Protein AF-0000000075578776 (afdb_homodimer)

Nearest PDB structures (foldseek):
  3g5l-assembly1_B  TM=8.001E-01  e=6.154E-12  Listeria monocytogenes serotype 4b str. F2365
  3bkw-assembly1_B  TM=8.355E-01  e=5.414E-11  Mesorhizobium japonicum MAFF 303099
  3bkw-assembly1_A  TM=8.222E-01  e=4.469E-11  Mesorhizobium japonicum MAFF 303099
  6bqc-assembly1_A-2  TM=8.452E-01  e=1.945E-10  Escherichia coli
  2gs9-assembly1_B  TM=7.186E-01  e=3.244E-09  Thermus thermophilus HB8

Organism: Acetobacterium woodii (strain ATCC 29683 / DSM 1030 / JCM 2381 / KCTC 1655 / WB1) (NCBI:txid931626)

Secondary structure (DSSP, 8-state):
--HHHHHHHHHHHHGGGHHHH----HHHHHHHHHHHTPPTT-EEEEET-TTTTTHHHHHTT--SEEEEEES-HHHHHHHHHH---TTEEEEE--GGG-----EEEEEEES-GGG---HHHHHHHHHHHEEEEEEEEEEESS-HHHHHHHT-SHHHHTT--PPPPHHHHGGGGTTTEEEEEEEE-SS-EEEEEEEPPP-/--HHHHHHHHHHHHTTTHHHH----HHHHHHHHHHHTPPTT-EEEEET-TTTTTHHHHHTT--SEEEEEES-HHHHHHHHHH---TTEEEEE--GGG-----EEEEEEES-GGG---HHHHHHHHHHHEEEEEEEEEEESS-HHHHHHHTTSHHHHTT--PPPPHHHHHGGGTTTEEEEEEEE-SS-EEEEEEEPPP-

pLDDT: mean 93.48, std 9.13, range [37.72, 98.94]

Structure (mmCIF, N/CA/C/O backbone):
data_AF-0000000075578776-model_v1
#
loop_
_entity.id
_entity.type
_entity.pdbx_description
1 polymer 'Methyltransferase domain-containing protein'
#
loop_
_atom_site.group_PDB
_atom_site.id
_atom_site.type_symbol
_atom_site.label_atom_id
_atom_site.label_alt_id
_atom_site.label_comp_id
_atom_site.label_asym_id
_atom_site.label_entity_id
_atom_site.label_seq_id
_atom_site.pdbx_PDB_ins_code
_atom_site.Cartn_x
_atom_site.Cartn_y
_atom_site.Cartn_z
_atom_site.occupancy
_atom_site.B_iso_or_equiv
_atom_site.auth_seq_id
_atom_site.auth_comp_id
_atom_site.auth_asym_id
_atom_site.auth_atom_id
_atom_site.pdbx_PDB_model_num
ATOM 1 N N . MET A 1 1 ? -7.676 -37.281 -4.418 1 37.72 1 MET A N 1
ATOM 2 C CA . MET A 1 1 ? -7.57 -36.625 -5.707 1 37.72 1 MET A CA 1
ATOM 3 C C . MET A 1 1 ? -6.707 -35.344 -5.598 1 37.72 1 MET A C 1
ATOM 5 O O . MET A 1 1 ? -6.879 -34.562 -4.672 1 37.72 1 MET A O 1
ATOM 9 N N . ASN A 1 2 ? -5.527 -35.281 -6.301 1 55.62 2 ASN A N 1
ATOM 10 C CA . ASN A 1 2 ? -4.426 -34.344 -6.086 1 55.62 2 ASN A CA 1
ATOM 11 C C . ASN A 1 2 ? -4.844 -32.906 -6.383 1 55.62 2 ASN A C 1
ATOM 13 O O . ASN A 1 2 ? -5.449 -32.625 -7.422 1 55.62 2 ASN A O 1
ATOM 17 N N . ASN A 1 3 ? -5.086 -32 -5.328 1 79.19 3 ASN A N 1
ATOM 18 C CA . ASN A 1 3 ? -5.555 -30.641 -5.305 1 79.19 3 ASN A CA 1
ATOM 19 C C . ASN A 1 3 ? -5.016 -29.844 -6.488 1 79.19 3 ASN A C 1
ATOM 21 O O . ASN A 1 3 ? -5.75 -29.062 -7.109 1 79.19 3 ASN A O 1
ATOM 25 N N . ALA A 1 4 ? -3.965 -30.438 -7.07 1 85.19 4 ALA A N 1
ATOM 26 C CA . ALA A 1 4 ? -3.367 -29.734 -8.195 1 85.19 4 ALA A CA 1
ATOM 27 C C . ALA A 1 4 ? -4.09 -30.062 -9.5 1 85.19 4 ALA A C 1
ATOM 29 O O . ALA A 1 4 ? -4.328 -29.188 -10.328 1 85.19 4 ALA A O 1
ATOM 30 N N . GLU A 1 5 ? -4.398 -31.312 -9.703 1 87.38 5 GLU A N 1
ATOM 31 C CA . GLU A 1 5 ? -5.07 -31.75 -10.93 1 87.38 5 GLU A CA 1
ATOM 32 C C . GLU A 1 5 ? -6.457 -31.125 -11.039 1 87.38 5 GLU A C 1
ATOM 34 O O . GLU A 1 5 ? -6.852 -30.672 -12.117 1 87.38 5 GLU A O 1
ATOM 39 N N . THR A 1 6 ? -7.141 -31.156 -10.008 1 86.81 6 THR A N 1
ATOM 40 C CA . THR A 1 6 ? -8.469 -30.562 -10 1 86.81 6 THR A CA 1
ATOM 41 C C . THR A 1 6 ? -8.391 -29.062 -10.312 1 86.81 6 THR A C 1
ATOM 43 O O . THR A 1 6 ? -9.188 -28.547 -11.102 1 86.81 6 THR A O 1
ATOM 46 N N . THR A 1 7 ? -7.457 -28.406 -9.672 1 88.94 7 THR A N 1
ATOM 47 C CA . THR A 1 7 ? -7.25 -26.984 -9.922 1 88.94 7 THR A CA 1
ATOM 48 C C . THR A 1 7 ? -6.887 -26.734 -11.383 1 88.94 7 THR A C 1
ATOM 50 O O . THR A 1 7 ? -7.457 -25.859 -12.031 1 88.94 7 THR A O 1
ATOM 53 N N . ARG A 1 8 ? -6 -27.547 -11.906 1 91.94 8 ARG A N 1
ATOM 54 C CA . ARG A 1 8 ? -5.574 -27.438 -13.305 1 91.94 8 ARG A CA 1
ATOM 55 C C . ARG A 1 8 ? -6.766 -27.562 -14.25 1 91.94 8 ARG A C 1
ATOM 57 O O . ARG A 1 8 ? -6.941 -26.734 -15.148 1 91.94 8 ARG A O 1
ATOM 64 N N . ASN A 1 9 ? -7.5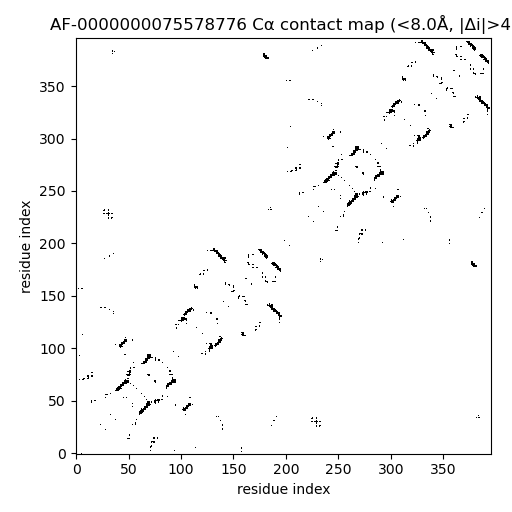04 -28.562 -14.055 1 90.88 9 ASN A N 1
ATOM 65 C CA . ASN A 1 9 ? -8.656 -28.797 -14.922 1 90.88 9 ASN A CA 1
ATOM 66 C C . ASN A 1 9 ? -9.656 -27.656 -14.852 1 90.88 9 ASN A C 1
ATOM 68 O O . ASN A 1 9 ? -10.227 -27.266 -15.875 1 90.88 9 ASN A O 1
ATOM 72 N N . TYR A 1 10 ? -9.852 -27.219 -13.695 1 87.88 10 TYR A N 1
ATOM 73 C CA . TYR A 1 10 ? -10.766 -26.094 -13.5 1 87.88 10 TYR A CA 1
ATOM 74 C C . TYR A 1 10 ? -10.336 -24.891 -14.32 1 87.88 10 TYR A C 1
ATOM 76 O O . TYR A 1 10 ? -11.125 -24.344 -15.102 1 87.88 10 TYR A O 1
ATOM 84 N N . PHE A 1 11 ? -9.164 -24.5 -14.266 1 91.62 11 PHE A N 1
ATOM 85 C CA . PHE A 1 11 ? -8.695 -23.297 -14.93 1 91.62 11 PHE A CA 1
ATOM 86 C C . PHE A 1 11 ? -8.508 -23.531 -16.422 1 91.62 11 PHE A C 1
ATOM 88 O O . PHE A 1 11 ? -8.609 -22.594 -17.219 1 91.62 11 PHE A O 1
ATOM 95 N N . ASN A 1 12 ? -8.227 -24.719 -16.797 1 92.69 12 ASN A N 1
ATOM 96 C CA . ASN A 1 12 ? -8.219 -25.031 -18.219 1 92.69 12 ASN A CA 1
ATOM 97 C C . ASN A 1 12 ? -9.57 -24.734 -18.859 1 92.69 12 ASN A C 1
ATOM 99 O O . ASN A 1 12 ? -9.625 -24.234 -19.984 1 92.69 12 ASN A O 1
ATOM 103 N N . THR A 1 13 ? -10.617 -24.953 -18.125 1 90.56 13 THR A N 1
ATOM 104 C CA . THR A 1 13 ? -11.953 -24.75 -18.672 1 90.56 13 THR A CA 1
ATOM 105 C C . THR A 1 13 ? -12.266 -23.266 -18.797 1 90.56 13 THR A C 1
ATOM 107 O O . THR A 1 13 ? -13.141 -22.875 -19.578 1 90.56 13 THR A O 1
ATOM 110 N N . LEU A 1 14 ? -11.539 -22.484 -18.078 1 90.12 14 LEU A N 1
ATOM 111 C CA . LEU A 1 14 ? -11.844 -21.047 -18.031 1 90.12 14 LEU A CA 1
ATOM 112 C C . LEU A 1 14 ? -10.875 -20.266 -18.906 1 90.12 14 LEU A C 1
ATOM 114 O O . LEU A 1 14 ? -11.109 -19.078 -19.188 1 90.12 14 LEU A O 1
ATOM 118 N N . ALA A 1 15 ? -9.883 -20.844 -19.406 1 92 15 ALA A N 1
ATOM 119 C CA . ALA A 1 15 ? -8.75 -20.156 -20.016 1 92 15 ALA A CA 1
ATOM 120 C C . ALA A 1 15 ? -9.195 -19.266 -21.172 1 92 15 ALA A C 1
ATOM 122 O O . ALA A 1 15 ? -8.766 -18.109 -21.281 1 92 15 ALA A O 1
ATOM 123 N N . ASP A 1 16 ? -10.078 -19.703 -22 1 89.62 16 ASP A N 1
ATOM 124 C CA . ASP A 1 16 ? -10.477 -18.984 -23.203 1 89.62 16 ASP A CA 1
ATOM 125 C C . ASP A 1 16 ? -11.398 -17.812 -22.859 1 89.62 16 ASP A C 1
ATOM 127 O O . ASP A 1 16 ? -11.547 -16.891 -23.672 1 89.62 16 ASP A O 1
ATOM 131 N N . LYS A 1 17 ? -11.977 -17.828 -21.688 1 90.88 17 LYS A N 1
ATOM 132 C CA . LYS A 1 17 ? -12.922 -16.781 -21.312 1 90.88 17 LYS A CA 1
ATOM 133 C C . LYS A 1 17 ? -12.398 -15.953 -20.141 1 90.88 17 LYS A C 1
ATOM 135 O O . LYS A 1 17 ? -13.047 -15.008 -19.688 1 90.88 17 LYS A O 1
ATOM 140 N N . TRP A 1 18 ? -11.312 -16.156 -19.719 1 89.69 18 TRP A N 1
ATOM 141 C CA . TRP A 1 18 ? -10.789 -15.617 -18.469 1 89.69 18 TRP A CA 1
ATOM 142 C C . TRP A 1 18 ? -10.711 -14.094 -18.531 1 89.69 18 TRP A C 1
ATOM 144 O O . TRP A 1 18 ? -11.164 -13.406 -17.609 1 89.69 18 TRP A O 1
ATOM 154 N N . ASP A 1 19 ? -10.219 -13.578 -19.578 1 88.44 19 ASP A N 1
ATOM 155 C CA . ASP A 1 19 ? -10 -12.141 -19.719 1 88.44 19 ASP A CA 1
ATOM 156 C C . ASP A 1 19 ? -11.328 -11.391 -19.797 1 88.44 19 ASP A C 1
ATOM 158 O O . ASP A 1 19 ? -11.383 -10.188 -19.547 1 88.44 19 ASP A O 1
ATOM 162 N N . THR A 1 20 ? -12.32 -12.109 -20.141 1 87.12 20 THR A N 1
ATOM 163 C CA . THR A 1 20 ? -13.633 -11.492 -20.234 1 87.12 20 THR A CA 1
ATOM 164 C C . THR A 1 20 ? -14.312 -11.453 -18.875 1 87.12 20 THR A C 1
ATOM 166 O O . THR A 1 20 ? -15.133 -10.57 -18.594 1 87.12 20 THR A O 1
ATOM 169 N N . ILE A 1 21 ? -13.891 -12.312 -18.016 1 82.94 21 ILE A N 1
ATOM 170 C CA . ILE A 1 21 ? -14.641 -12.445 -16.781 1 82.94 21 ILE A CA 1
ATOM 171 C C . ILE A 1 21 ? -13.844 -11.828 -15.633 1 82.94 21 ILE A C 1
ATOM 173 O O . ILE A 1 21 ? -14.398 -11.516 -14.578 1 82.94 21 ILE A O 1
ATOM 177 N N . CYS A 1 22 ? -12.648 -11.734 -15.844 1 84.25 22 CYS A N 1
ATOM 178 C CA . CYS A 1 22 ? -11.812 -11.203 -14.773 1 84.25 22 CYS A CA 1
ATOM 179 C C . CYS A 1 22 ? -11.273 -9.82 -15.133 1 84.25 22 CYS A C 1
ATOM 181 O O . CYS A 1 22 ? -10.617 -9.648 -16.156 1 84.25 22 CYS A O 1
ATOM 183 N N . HIS A 1 23 ? -11.641 -8.867 -14.289 1 84.69 23 HIS A N 1
ATOM 184 C CA . HIS A 1 23 ? -11.188 -7.496 -14.453 1 84.69 23 HIS A CA 1
ATOM 185 C C . HIS A 1 23 ? -10.328 -7.051 -13.273 1 84.69 23 HIS A C 1
ATOM 187 O O . HIS A 1 23 ? -10.633 -7.379 -12.125 1 84.69 23 HIS A O 1
ATOM 193 N N . HIS A 1 24 ? -9.281 -6.402 -13.672 1 87.94 24 HIS A N 1
ATOM 194 C CA . HIS A 1 24 ? -8.383 -5.895 -12.641 1 87.94 24 HIS A CA 1
ATOM 195 C C . HIS A 1 24 ? -8.203 -4.383 -12.766 1 87.94 24 HIS A C 1
ATOM 197 O O . HIS A 1 24 ? -8.164 -3.848 -13.875 1 87.94 24 HIS A O 1
ATOM 203 N N . ASN A 1 25 ? -8.125 -3.773 -11.664 1 93.56 25 ASN A N 1
ATOM 204 C CA . ASN A 1 25 ? -7.926 -2.33 -11.594 1 93.56 25 ASN A CA 1
ATOM 205 C C . ASN A 1 25 ? -6.453 -1.959 -11.703 1 93.56 25 ASN A C 1
ATOM 207 O O . ASN A 1 25 ? -5.652 -2.297 -10.836 1 93.56 25 ASN A O 1
ATOM 211 N N . SER A 1 26 ? -6.164 -1.177 -12.758 1 96.31 26 SER A N 1
ATOM 212 C CA . SER A 1 26 ? -4.77 -0.848 -13.047 1 96.31 26 SER A CA 1
ATOM 213 C C . SER A 1 26 ? -4.156 -0.01 -11.93 1 96.31 26 SER A C 1
ATOM 215 O O . SER A 1 26 ? -2.98 -0.172 -11.602 1 96.31 26 SER A O 1
ATOM 217 N N . GLU A 1 27 ? -4.922 0.87 -11.352 1 96.19 27 GLU A N 1
ATOM 218 C CA . GLU A 1 27 ? -4.41 1.719 -10.273 1 96.19 27 GLU A CA 1
ATOM 219 C C . GLU A 1 27 ? -4.027 0.892 -9.055 1 96.19 27 GLU A C 1
ATOM 221 O O . GLU A 1 27 ? -3.014 1.161 -8.406 1 96.19 27 GLU A O 1
ATOM 226 N N . LYS A 1 28 ? -4.848 -0.07 -8.789 1 97.69 28 LYS A N 1
ATOM 227 C CA . LYS A 1 28 ? -4.574 -0.927 -7.641 1 97.69 28 LYS A CA 1
ATOM 228 C C . LYS A 1 28 ? -3.352 -1.808 -7.891 1 97.69 28 LYS A C 1
ATOM 230 O O . LYS A 1 28 ? -2.514 -1.983 -7.004 1 97.69 28 LYS A O 1
ATOM 235 N N . ILE A 1 29 ? -3.234 -2.344 -9.109 1 98.19 29 ILE A N 1
ATOM 236 C CA . ILE A 1 29 ? -2.066 -3.141 -9.469 1 98.19 29 ILE A CA 1
ATOM 237 C C . ILE A 1 29 ? -0.803 -2.291 -9.336 1 98.19 29 ILE A C 1
ATOM 239 O O . ILE A 1 29 ? 0.177 -2.713 -8.719 1 98.19 29 ILE A O 1
ATOM 243 N N . ASN A 1 30 ? -0.872 -1.098 -9.859 1 98.12 30 ASN A N 1
ATOM 244 C CA . ASN A 1 30 ? 0.279 -0.204 -9.789 1 98.12 30 ASN A CA 1
ATOM 245 C C . ASN A 1 30 ? 0.638 0.144 -8.352 1 98.12 30 ASN A C 1
ATOM 247 O O . ASN A 1 30 ? 1.817 0.237 -8.008 1 98.12 30 ASN A O 1
ATOM 251 N N . ALA A 1 31 ? -0.354 0.39 -7.543 1 98.25 31 ALA A N 1
ATOM 252 C CA . ALA A 1 31 ? -0.103 0.689 -6.137 1 98.25 31 ALA A CA 1
ATOM 253 C C . ALA A 1 31 ? 0.61 -0.471 -5.449 1 98.25 31 ALA A C 1
ATOM 255 O O . ALA A 1 31 ? 1.583 -0.265 -4.719 1 98.25 31 ALA A O 1
ATOM 256 N N . ILE A 1 32 ? 0.141 -1.674 -5.688 1 98.44 32 ILE A N 1
ATOM 257 C CA . ILE A 1 32 ? 0.717 -2.881 -5.105 1 98.44 32 ILE A CA 1
ATOM 258 C C . ILE A 1 32 ? 2.186 -2.996 -5.508 1 98.44 32 ILE A C 1
ATOM 260 O O . ILE A 1 32 ? 3.053 -3.211 -4.656 1 98.44 32 ILE A O 1
ATOM 264 N N . LEU A 1 33 ? 2.479 -2.842 -6.777 1 98.38 33 LEU A N 1
ATOM 265 C CA . LEU A 1 33 ? 3.832 -3.031 -7.285 1 98.38 33 LEU A CA 1
ATOM 266 C C . LEU A 1 33 ? 4.75 -1.902 -6.824 1 98.38 33 LEU A C 1
ATOM 268 O O . LEU A 1 33 ? 5.938 -2.121 -6.582 1 98.38 33 LEU A O 1
ATOM 272 N N . THR A 1 34 ? 4.184 -0.705 -6.719 1 97.88 34 THR A N 1
ATOM 273 C CA . THR A 1 34 ? 4.953 0.412 -6.184 1 97.88 34 THR A CA 1
ATOM 274 C C . THR A 1 34 ? 5.375 0.137 -4.742 1 97.88 34 THR A C 1
ATOM 276 O O . THR A 1 34 ? 6.527 0.376 -4.371 1 97.88 34 THR A O 1
ATOM 279 N N . LEU A 1 35 ? 4.477 -0.391 -3.947 1 97.62 35 LEU A N 1
ATOM 280 C CA . LEU A 1 35 ? 4.797 -0.724 -2.562 1 97.62 35 LEU A CA 1
ATOM 281 C C . LEU A 1 35 ? 5.895 -1.781 -2.498 1 97.62 35 LEU A C 1
ATOM 283 O O . LEU A 1 35 ? 6.734 -1.756 -1.595 1 97.62 35 LEU A O 1
ATOM 287 N N . ALA A 1 36 ? 5.871 -2.686 -3.41 1 96.62 36 ALA A N 1
ATOM 288 C CA . ALA A 1 36 ? 6.832 -3.787 -3.43 1 96.62 36 ALA A CA 1
ATOM 289 C C . ALA A 1 36 ? 8.25 -3.275 -3.686 1 96.62 36 ALA A C 1
ATOM 291 O O . ALA A 1 36 ? 9.227 -3.965 -3.387 1 96.62 36 ALA A O 1
ATOM 292 N N . GLY A 1 37 ? 8.383 -2.154 -4.316 1 95.94 37 GLY A N 1
ATOM 293 C CA . GLY A 1 37 ? 9.695 -1.584 -4.551 1 95.94 37 GLY A CA 1
ATOM 294 C C . GLY A 1 37 ? 10.531 -2.393 -5.527 1 95.94 37 GLY A C 1
ATOM 295 O O . GLY A 1 37 ? 11.688 -2.715 -5.246 1 95.94 37 GLY A O 1
ATOM 296 N N . ILE A 1 38 ? 9.961 -2.727 -6.656 1 96.75 38 ILE A N 1
ATOM 297 C CA . ILE A 1 38 ? 10.625 -3.561 -7.652 1 96.75 38 ILE A CA 1
ATOM 298 C C . ILE A 1 38 ? 11.812 -2.809 -8.242 1 96.75 38 ILE A C 1
ATOM 300 O O . ILE A 1 38 ? 11.688 -1.645 -8.633 1 96.75 38 ILE A O 1
ATOM 304 N N . LYS A 1 39 ? 12.883 -3.453 -8.297 1 95.75 39 LYS A N 1
ATOM 305 C CA . LYS A 1 39 ? 14.102 -2.836 -8.812 1 95.75 39 LYS A CA 1
ATOM 306 C C . LYS A 1 39 ? 14.32 -3.188 -10.281 1 95.75 39 LYS A C 1
ATOM 308 O O . LYS A 1 39 ? 13.867 -4.234 -10.75 1 95.75 39 LYS A O 1
ATOM 313 N N . GLU A 1 40 ? 15.039 -2.316 -10.922 1 97.62 40 GLU A N 1
ATOM 314 C CA . GLU A 1 40 ? 15.469 -2.621 -12.281 1 97.62 40 GLU A CA 1
ATOM 315 C C . GLU A 1 40 ? 16.375 -3.848 -12.312 1 97.62 40 GLU A C 1
ATOM 317 O O . GLU A 1 40 ? 17.078 -4.125 -11.336 1 97.62 40 GLU A O 1
ATOM 322 N N . ASN A 1 41 ? 16.281 -4.547 -13.375 1 98.25 41 ASN A N 1
ATOM 323 C CA . ASN A 1 41 ? 17.141 -5.699 -13.641 1 98.25 41 ASN A CA 1
ATOM 324 C C . ASN A 1 41 ? 16.859 -6.832 -12.648 1 98.25 41 ASN A C 1
ATOM 326 O O . ASN A 1 41 ? 17.75 -7.652 -12.391 1 98.25 41 ASN A O 1
ATOM 330 N N . SER A 1 42 ? 15.711 -6.836 -12.047 1 98.25 42 SER A N 1
ATOM 331 C CA . SER A 1 42 ? 15.344 -7.883 -11.094 1 98.25 42 SER A CA 1
ATOM 332 C C . SER A 1 42 ? 14.906 -9.156 -11.82 1 98.25 42 SER A C 1
ATOM 334 O O . SER A 1 42 ? 14.453 -9.102 -12.961 1 98.25 42 SER A O 1
ATOM 336 N N . ARG A 1 43 ? 15.109 -10.242 -11.18 1 98.75 43 ARG A N 1
ATOM 337 C CA . ARG A 1 43 ? 14.5 -11.508 -11.578 1 98.75 43 ARG A CA 1
ATOM 338 C C . ARG A 1 43 ? 13.203 -11.75 -10.82 1 98.75 43 ARG A C 1
ATOM 340 O O . ARG A 1 43 ? 13.203 -11.867 -9.594 1 98.75 43 ARG A O 1
ATOM 347 N N . ILE A 1 44 ? 12.102 -11.891 -11.57 1 98.88 44 ILE A N 1
ATOM 348 C CA . ILE A 1 44 ? 10.781 -11.906 -10.953 1 98.88 44 ILE A CA 1
ATOM 349 C C . ILE A 1 44 ? 10.102 -13.25 -11.234 1 98.88 44 ILE A C 1
ATOM 351 O O . ILE A 1 44 ? 10.133 -13.734 -12.367 1 98.88 44 ILE A O 1
ATOM 355 N N . LEU A 1 45 ? 9.578 -13.859 -10.188 1 98.94 45 LEU A N 1
ATOM 356 C CA . LEU A 1 45 ? 8.719 -15.031 -10.32 1 98.94 45 LEU A CA 1
ATOM 357 C C . LEU A 1 45 ? 7.254 -14.648 -10.156 1 98.94 45 LEU A C 1
ATOM 359 O O . LEU A 1 45 ? 6.836 -14.203 -9.086 1 98.94 45 LEU A O 1
ATOM 363 N N . ASP A 1 46 ? 6.48 -14.742 -11.203 1 98.88 46 ASP A N 1
ATOM 364 C CA . ASP A 1 46 ? 5.035 -14.539 -11.203 1 98.88 46 ASP A CA 1
ATOM 365 C C . ASP A 1 46 ? 4.293 -15.859 -11.047 1 98.88 46 ASP A C 1
ATOM 367 O O . ASP A 1 46 ? 4.199 -16.641 -11.992 1 98.88 46 ASP A O 1
ATOM 371 N N . ILE A 1 47 ? 3.76 -16.078 -9.852 1 98.75 47 ILE A N 1
ATOM 372 C CA . ILE A 1 47 ? 3.164 -17.359 -9.469 1 98.75 47 ILE A CA 1
ATOM 373 C C . ILE A 1 47 ? 1.684 -17.375 -9.844 1 98.75 47 ILE A C 1
ATOM 375 O O . ILE A 1 47 ? 0.941 -16.453 -9.484 1 98.75 47 ILE A O 1
ATOM 379 N N . ALA A 1 48 ? 1.25 -18.5 -10.492 1 98.25 48 ALA A N 1
ATOM 380 C CA . ALA A 1 48 ? -0.123 -18.609 -10.977 1 98.25 48 ALA A CA 1
ATOM 381 C C . ALA A 1 48 ? -0.51 -17.391 -11.805 1 98.25 48 ALA A C 1
ATOM 383 O O . ALA A 1 48 ? -1.508 -16.719 -11.516 1 98.25 48 ALA A O 1
ATOM 384 N N . THR A 1 49 ? 0.22 -17.234 -12.898 1 98.44 49 THR A N 1
ATOM 385 C CA . THR A 1 49 ? 0.182 -16 -13.68 1 98.44 49 THR A CA 1
ATOM 386 C C . THR A 1 49 ? -1.139 -15.883 -14.438 1 98.44 49 THR A C 1
ATOM 388 O O . THR A 1 49 ? -1.532 -14.789 -14.844 1 98.44 49 THR A O 1
ATOM 391 N N . GLY A 1 50 ? -1.846 -17.031 -14.617 1 97.69 50 GLY A N 1
ATOM 392 C CA . GLY A 1 50 ? -3.045 -17.016 -15.445 1 97.69 50 GLY A CA 1
ATOM 393 C C . GLY A 1 50 ? -2.773 -16.641 -16.891 1 97.69 50 GLY A C 1
ATOM 394 O O . GLY A 1 50 ? -1.898 -17.219 -17.531 1 97.69 50 GLY A O 1
ATOM 395 N N . THR A 1 51 ? -3.498 -15.727 -17.344 1 97.44 51 THR A N 1
ATOM 396 C CA . THR A 1 51 ? -3.293 -15.305 -18.734 1 97.44 51 THR A CA 1
ATOM 397 C C . THR A 1 51 ? -2.293 -14.156 -18.797 1 97.44 51 THR A C 1
ATOM 399 O O . THR A 1 51 ? -2.238 -13.43 -19.797 1 97.44 51 THR A O 1
ATOM 402 N N . GLY A 1 52 ? -1.589 -13.875 -17.75 1 97.75 52 GLY A N 1
ATOM 403 C CA . GLY A 1 52 ? -0.468 -12.945 -17.766 1 97.75 52 GLY A CA 1
ATOM 404 C C . GLY A 1 52 ? -0.868 -11.523 -17.422 1 97.75 52 GLY A C 1
ATOM 405 O O . GLY A 1 52 ? -0.321 -10.57 -17.984 1 97.75 52 GLY A O 1
ATOM 406 N N . VAL A 1 53 ? -1.787 -11.297 -16.547 1 96.81 53 VAL A N 1
ATOM 407 C CA . VAL A 1 53 ? -2.359 -9.984 -16.266 1 96.81 53 VAL A CA 1
ATOM 408 C C . VAL A 1 53 ? -1.282 -9.062 -15.703 1 96.81 53 VAL A C 1
ATOM 410 O O . VAL A 1 53 ? -1.296 -7.852 -15.961 1 96.81 53 VAL A O 1
ATOM 413 N N . LEU A 1 54 ? -0.303 -9.555 -15 1 98 54 LEU A N 1
ATOM 414 C CA . LEU A 1 54 ? 0.684 -8.711 -14.336 1 98 54 LEU A CA 1
ATOM 415 C C . LEU A 1 54 ? 1.828 -8.359 -15.281 1 98 54 LEU A C 1
ATOM 417 O O . LEU A 1 54 ? 2.604 -7.441 -15.008 1 98 54 LEU A O 1
ATOM 421 N N . ILE A 1 55 ? 1.964 -9.102 -16.328 1 98.5 55 ILE A N 1
ATOM 422 C CA . ILE A 1 55 ? 3.172 -9.062 -17.156 1 98.5 55 ILE A CA 1
ATOM 423 C C . ILE A 1 55 ? 3.41 -7.645 -17.656 1 98.5 55 ILE A C 1
ATOM 425 O O . ILE A 1 55 ? 4.492 -7.082 -17.469 1 98.5 55 ILE A O 1
ATOM 429 N N . PRO A 1 56 ? 2.369 -7.008 -18.25 1 97.88 56 PRO A N 1
ATOM 430 C CA . PRO A 1 56 ? 2.637 -5.652 -18.75 1 97.88 56 PRO A CA 1
ATOM 431 C C . PRO A 1 56 ? 3.037 -4.688 -17.641 1 97.88 56 PRO A C 1
ATOM 433 O O . PRO A 1 56 ? 3.809 -3.754 -17.875 1 97.88 56 PRO A O 1
ATOM 436 N N . TYR A 1 57 ? 2.561 -4.812 -16.469 1 98.31 57 TYR A N 1
ATOM 437 C CA . TYR A 1 57 ? 2.873 -3.939 -15.344 1 98.31 57 TYR A CA 1
ATOM 438 C C . TYR A 1 57 ? 4.281 -4.207 -14.82 1 98.31 57 TYR A C 1
ATOM 440 O O . TYR A 1 57 ? 5.012 -3.273 -14.484 1 98.31 57 TYR A O 1
ATOM 448 N N . LEU A 1 58 ? 4.656 -5.469 -14.758 1 98.62 58 LEU A N 1
ATOM 449 C CA . LEU A 1 58 ? 5.98 -5.848 -14.281 1 98.62 58 LEU A CA 1
ATOM 450 C C . LEU A 1 58 ? 7.062 -5.363 -15.242 1 98.62 58 LEU A C 1
ATOM 452 O O . LEU A 1 58 ? 8.141 -4.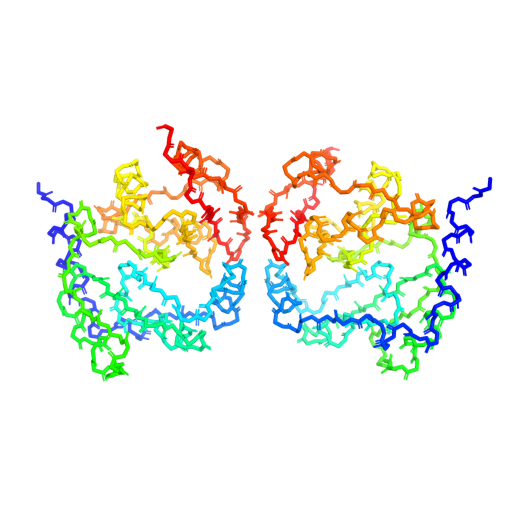953 -14.805 1 98.62 58 LEU A O 1
ATOM 456 N N . LEU A 1 59 ? 6.781 -5.418 -16.5 1 98.44 59 LEU A N 1
ATOM 457 C CA . LEU A 1 59 ? 7.746 -5.051 -17.531 1 98.44 59 LEU A CA 1
ATOM 458 C C . LEU A 1 59 ? 8.133 -3.58 -17.422 1 98.44 59 LEU A C 1
ATOM 460 O O . LEU A 1 59 ? 9.234 -3.191 -17.797 1 98.44 59 LEU A O 1
ATOM 464 N N . LYS A 1 60 ? 7.227 -2.77 -16.875 1 97.62 60 LYS A N 1
ATOM 465 C CA . LYS A 1 60 ? 7.496 -1.345 -16.703 1 97.62 60 LYS A CA 1
ATOM 466 C C . LYS A 1 60 ? 8.711 -1.117 -15.812 1 97.62 60 LYS A C 1
ATOM 468 O O . LYS A 1 60 ? 9.336 -0.058 -15.867 1 97.62 60 LYS A O 1
ATOM 473 N N . TYR A 1 61 ? 9.062 -2.074 -15.016 1 97.94 61 TYR A N 1
ATOM 474 C CA . TYR A 1 61 ? 10.164 -1.92 -14.07 1 97.94 61 TYR A CA 1
ATOM 475 C C . TYR A 1 61 ? 11.477 -2.391 -14.672 1 97.94 61 TYR A C 1
ATOM 477 O O . TYR A 1 61 ? 12.5 -2.445 -13.992 1 97.94 61 TYR A O 1
ATOM 485 N N . GLN A 1 62 ? 11.469 -2.799 -15.883 1 98 62 GLN A N 1
ATOM 486 C CA . GLN A 1 62 ? 12.648 -3.213 -16.625 1 98 62 GLN A CA 1
ATOM 487 C C . GLN A 1 62 ? 13.375 -4.355 -15.93 1 98 62 GLN A C 1
ATOM 489 O O . GLN A 1 62 ? 14.578 -4.262 -15.656 1 98 62 GLN A O 1
ATOM 494 N N . PRO A 1 63 ? 12.625 -5.418 -15.711 1 98.44 63 PRO A N 1
ATOM 495 C CA . PRO A 1 63 ? 13.258 -6.59 -15.094 1 98.44 63 PRO A CA 1
ATOM 496 C C . PRO A 1 63 ? 14.25 -7.281 -16.031 1 98.44 63 PRO A C 1
ATOM 498 O O . PRO A 1 63 ? 14.156 -7.141 -17.25 1 98.44 63 PRO A O 1
ATOM 501 N N . ALA A 1 64 ? 15.227 -7.953 -15.414 1 98.5 64 ALA A N 1
ATOM 502 C CA . ALA A 1 64 ? 16.109 -8.805 -16.203 1 98.5 64 ALA A CA 1
ATOM 503 C C . ALA A 1 64 ? 15.344 -9.992 -16.797 1 98.5 64 ALA A C 1
ATOM 505 O O . ALA A 1 64 ? 15.586 -10.383 -17.938 1 98.5 64 ALA A O 1
ATOM 506 N N . LEU A 1 65 ? 14.461 -10.484 -15.961 1 98.31 65 LEU A N 1
ATOM 507 C CA . LEU A 1 65 ? 13.719 -11.688 -16.328 1 98.31 65 LEU A CA 1
ATOM 508 C C . LEU A 1 65 ? 12.422 -11.789 -15.531 1 98.31 65 LEU A C 1
ATOM 510 O O . LEU A 1 65 ? 12.391 -11.492 -14.336 1 98.31 65 LEU A O 1
ATOM 514 N N . ILE A 1 66 ? 11.375 -12.172 -16.25 1 98.81 66 ILE A N 1
ATOM 515 C CA . ILE A 1 66 ? 10.133 -12.586 -15.609 1 98.81 66 ILE A CA 1
ATOM 516 C C . ILE A 1 66 ? 9.867 -14.062 -15.906 1 98.81 66 ILE A C 1
ATOM 518 O O . ILE A 1 66 ? 9.734 -14.453 -17.078 1 98.81 66 ILE A O 1
ATOM 522 N N . THR A 1 67 ? 9.938 -14.875 -14.906 1 98.88 67 THR A N 1
ATOM 523 C CA . THR A 1 67 ? 9.438 -16.234 -15.016 1 98.88 67 THR A CA 1
ATOM 524 C C . THR A 1 67 ? 8 -16.328 -14.516 1 98.88 67 THR A C 1
ATOM 526 O O . THR A 1 67 ? 7.727 -16.094 -13.336 1 98.88 67 THR A O 1
ATOM 529 N N . ALA A 1 68 ? 7.129 -16.641 -15.414 1 98.88 68 ALA A N 1
ATOM 530 C CA . ALA A 1 68 ? 5.707 -16.719 -15.094 1 98.88 68 ALA A CA 1
ATOM 531 C C . ALA A 1 68 ? 5.203 -18.156 -15.188 1 98.88 68 ALA A C 1
ATOM 533 O O . ALA A 1 68 ? 5.32 -18.797 -16.234 1 98.88 68 ALA A O 1
ATOM 534 N N . ILE A 1 69 ? 4.598 -18.625 -14.07 1 98.75 69 ILE A N 1
ATOM 535 C CA . ILE A 1 69 ? 4.219 -20.031 -14.062 1 98.75 69 ILE A CA 1
ATOM 536 C C . ILE A 1 69 ? 2.725 -20.156 -13.766 1 98.75 69 ILE A C 1
ATOM 538 O O . ILE A 1 69 ? 2.139 -19.297 -13.117 1 98.75 69 ILE A O 1
ATOM 542 N N . ASP A 1 70 ? 2.164 -21.203 -14.25 1 98.44 70 ASP A N 1
ATOM 543 C CA . ASP A 1 70 ? 0.788 -21.609 -13.969 1 98.44 70 ASP A CA 1
ATOM 544 C C . ASP A 1 70 ? 0.619 -23.109 -14.109 1 98.44 70 ASP A C 1
ATOM 546 O O . ASP A 1 70 ? 1.34 -23.75 -14.883 1 98.44 70 ASP A O 1
ATOM 550 N N . LEU A 1 71 ? -0.327 -23.641 -13.359 1 96.56 71 LEU A N 1
ATOM 551 C CA . LEU A 1 71 ? -0.644 -25.062 -13.469 1 96.56 71 LEU A CA 1
ATOM 552 C C . LEU A 1 71 ? -1.306 -25.375 -14.805 1 96.56 71 LEU A C 1
ATOM 554 O O . LEU A 1 71 ? -1.139 -26.469 -15.344 1 96.56 71 LEU A O 1
ATOM 558 N N . SER A 1 72 ? -2.1 -24.438 -15.281 1 96.62 72 SER A N 1
ATOM 559 C CA . SER A 1 72 ? -2.934 -24.641 -16.453 1 96.62 72 SER A CA 1
ATOM 560 C C . SER A 1 72 ? -2.158 -24.344 -17.734 1 96.62 72 SER A C 1
ATOM 562 O O . SER A 1 72 ? -1.792 -23.188 -18 1 96.62 72 SER A O 1
ATOM 564 N N . GLU A 1 73 ? -1.992 -25.375 -18.562 1 97.56 73 GLU A N 1
ATOM 565 C CA . GLU A 1 73 ? -1.29 -25.172 -19.828 1 97.56 73 GLU A CA 1
ATOM 566 C C . GLU A 1 73 ? -2.076 -24.25 -20.766 1 97.56 73 GLU A C 1
ATOM 568 O O . GLU A 1 73 ? -1.489 -23.531 -21.562 1 97.56 73 GLU A O 1
ATOM 573 N N . LEU A 1 74 ? -3.381 -24.25 -20.625 1 97.44 74 LEU A N 1
ATOM 574 C CA . LEU A 1 74 ? -4.188 -23.391 -21.484 1 97.44 74 LEU A CA 1
ATOM 575 C C . LEU A 1 74 ? -4.078 -21.938 -21.047 1 97.44 74 LEU A C 1
ATOM 577 O O . LEU A 1 74 ? -4.109 -21.031 -21.891 1 97.44 74 LEU A O 1
ATOM 581 N N . MET A 1 75 ? -3.984 -21.656 -19.766 1 97.31 75 MET A N 1
ATOM 582 C CA . MET A 1 75 ? -3.699 -20.297 -19.297 1 97.31 75 MET A CA 1
ATOM 583 C C . MET A 1 75 ? -2.363 -19.797 -19.828 1 97.31 75 MET A C 1
ATOM 585 O O . MET A 1 75 ? -2.275 -18.688 -20.359 1 97.31 75 MET A O 1
ATOM 589 N N . ILE A 1 76 ? -1.363 -20.641 -19.766 1 98.19 76 ILE A N 1
ATOM 590 C CA . ILE A 1 76 ? -0.023 -20.297 -20.234 1 98.19 76 ILE A CA 1
ATOM 591 C C . ILE A 1 76 ? -0.048 -20.031 -21.734 1 98.19 76 ILE A C 1
ATOM 593 O O . ILE A 1 76 ? 0.584 -19.094 -22.219 1 98.19 76 ILE A O 1
ATOM 597 N N . ALA A 1 77 ? -0.759 -20.875 -22.422 1 97.62 77 ALA A N 1
ATOM 598 C CA . ALA A 1 77 ? -0.862 -20.688 -23.875 1 97.62 77 ALA A CA 1
ATOM 599 C C . ALA A 1 77 ? -1.425 -19.312 -24.203 1 97.62 77 ALA A C 1
ATOM 601 O O . ALA A 1 77 ? -0.911 -18.609 -25.094 1 97.62 77 ALA A O 1
ATOM 602 N N . GLU A 1 78 ? -2.5 -18.938 -23.5 1 97.06 78 GLU A N 1
ATOM 603 C CA . GLU A 1 78 ? -3.092 -17.609 -23.703 1 97.06 78 GLU A CA 1
ATOM 604 C C . GLU A 1 78 ? -2.109 -16.5 -23.328 1 97.06 78 GLU A C 1
ATOM 606 O O . GLU A 1 78 ? -2.006 -15.5 -24.047 1 97.06 78 GLU A O 1
ATOM 611 N N . ALA A 1 79 ? -1.401 -16.641 -22.266 1 97.69 79 ALA A N 1
ATOM 612 C CA . ALA A 1 79 ? -0.443 -15.648 -21.797 1 97.69 79 ALA A CA 1
ATOM 613 C C . ALA A 1 79 ? 0.684 -15.461 -22.812 1 97.69 79 ALA A C 1
ATOM 615 O O . ALA A 1 79 ? 1.089 -14.328 -23.094 1 97.69 79 ALA A O 1
ATOM 616 N N . CYS A 1 80 ? 1.174 -16.547 -23.344 1 97.31 80 CYS A N 1
ATOM 617 C CA . CYS A 1 80 ? 2.258 -16.531 -24.328 1 97.31 80 CYS A CA 1
ATOM 618 C C . CYS A 1 80 ? 1.859 -15.734 -25.562 1 97.31 80 CYS A C 1
ATOM 620 O O . CYS A 1 80 ? 2.678 -15.016 -26.125 1 97.31 80 CYS A O 1
ATOM 622 N N . LYS A 1 81 ? 0.653 -15.891 -25.953 1 96.56 81 LYS A N 1
ATOM 623 C CA . LYS A 1 81 ? 0.155 -15.172 -27.125 1 96.56 81 LYS A CA 1
ATOM 624 C C . LYS A 1 81 ? 0.166 -13.664 -26.891 1 96.56 81 LYS A C 1
ATOM 626 O O . LYS A 1 81 ? 0.446 -12.891 -27.797 1 96.56 81 LYS A O 1
ATOM 631 N N . LYS A 1 82 ? -0.081 -13.297 -25.719 1 96.06 82 LYS A N 1
ATOM 632 C CA . LYS A 1 82 ? -0.264 -11.883 -25.375 1 96.06 82 LYS A CA 1
ATOM 633 C C . LYS A 1 82 ? 1.077 -11.195 -25.141 1 96.06 82 LYS A C 1
ATOM 635 O O . LYS A 1 82 ? 1.218 -10 -25.375 1 96.06 82 LYS A O 1
ATOM 640 N N . HIS A 1 83 ? 1.958 -11.977 -24.641 1 97 83 HIS A N 1
ATOM 641 C CA . HIS A 1 83 ? 3.189 -11.359 -24.156 1 97 83 HIS A CA 1
ATOM 642 C C . HIS A 1 83 ? 4.418 -12.07 -24.719 1 97 83 HIS A C 1
ATOM 644 O O . HIS A 1 83 ? 5.098 -12.805 -24 1 97 83 HIS A O 1
ATOM 650 N N . PRO A 1 84 ? 4.801 -11.734 -25.875 1 95.06 84 PRO A N 1
ATOM 651 C CA . PRO A 1 84 ? 5.906 -12.422 -26.547 1 95.06 84 PRO A CA 1
ATOM 652 C C . PRO A 1 84 ? 7.27 -11.852 -26.172 1 95.06 84 PRO A C 1
ATOM 654 O O . PRO A 1 84 ? 8.289 -12.25 -26.75 1 95.06 84 PRO A O 1
ATOM 657 N N . GLU A 1 85 ? 7.336 -10.93 -25.234 1 95.88 85 GLU A N 1
ATOM 658 C CA . GLU A 1 85 ? 8.602 -10.289 -24.875 1 95.88 85 GLU A CA 1
ATOM 659 C C . GLU A 1 85 ? 9.648 -11.32 -24.469 1 95.88 85 GLU A C 1
ATOM 661 O O . GLU A 1 85 ? 9.336 -12.281 -23.766 1 95.88 85 GLU A O 1
ATOM 666 N N . PRO A 1 86 ? 10.844 -11.164 -24.922 1 94.75 86 PRO A N 1
ATOM 667 C CA . PRO A 1 86 ? 11.898 -12.148 -24.656 1 94.75 86 PRO A CA 1
ATOM 668 C C . PRO A 1 86 ? 12.258 -12.25 -23.188 1 94.75 86 PRO A C 1
ATOM 670 O O . PRO A 1 86 ? 12.773 -13.281 -22.734 1 94.75 86 PRO A O 1
ATOM 673 N N . GLN A 1 87 ? 12 -11.18 -22.406 1 96.81 87 GLN A N 1
ATOM 674 C CA . GLN A 1 87 ? 12.328 -11.164 -20.984 1 96.81 87 GLN A CA 1
ATOM 675 C C . GLN A 1 87 ? 11.312 -11.977 -20.172 1 96.81 87 GLN A C 1
ATOM 677 O O . GLN A 1 87 ? 11.5 -12.203 -18.984 1 96.81 87 GLN A O 1
ATOM 682 N N . VAL A 1 88 ? 10.266 -12.414 -20.844 1 98.56 88 VAL A N 1
ATOM 683 C CA . VAL A 1 88 ? 9.203 -13.133 -20.141 1 98.56 88 VAL A CA 1
ATOM 684 C C . VAL A 1 88 ? 9.242 -14.609 -20.516 1 98.56 88 VAL A C 1
ATOM 686 O O . VAL A 1 88 ? 9.109 -14.953 -21.703 1 98.56 88 VAL A O 1
ATOM 689 N N . HIS A 1 89 ? 9.453 -15.445 -19.547 1 98.56 89 HIS A N 1
ATOM 690 C CA . HIS A 1 89 ? 9.461 -16.891 -19.75 1 98.56 89 HIS A CA 1
ATOM 691 C C . HIS A 1 89 ? 8.266 -17.547 -19.062 1 98.56 89 HIS A C 1
ATOM 693 O O . HIS A 1 89 ? 8.18 -17.562 -17.828 1 98.56 89 HIS A O 1
ATOM 699 N N . PHE A 1 90 ? 7.41 -18.062 -19.906 1 98.62 90 PHE A N 1
ATOM 700 C CA . PHE A 1 90 ? 6.246 -18.766 -19.375 1 98.62 90 PHE A CA 1
ATOM 701 C C . PHE A 1 90 ? 6.531 -20.25 -19.234 1 98.62 90 PHE A C 1
ATOM 703 O O . PHE A 1 90 ? 7.164 -20.859 -20.109 1 98.62 90 PHE A O 1
ATOM 710 N N . LYS A 1 91 ? 6.078 -20.844 -18.156 1 98.19 91 LYS A N 1
ATOM 711 C CA . LYS A 1 91 ? 6.25 -22.266 -17.922 1 98.19 91 LYS A CA 1
ATOM 712 C C . LYS A 1 91 ? 5.027 -22.859 -17.219 1 98.19 91 LYS A C 1
ATOM 714 O O . LYS A 1 91 ? 4.457 -22.234 -16.328 1 98.19 91 LYS A O 1
ATOM 719 N N . VAL A 1 92 ? 4.645 -23.984 -17.75 1 97.94 92 VAL A N 1
ATOM 720 C CA . VAL A 1 92 ? 3.666 -24.75 -17 1 97.94 92 VAL A CA 1
ATOM 721 C C . VAL A 1 92 ? 4.348 -25.422 -15.805 1 97.94 92 VAL A C 1
ATOM 723 O O . VAL A 1 92 ? 5.379 -26.078 -15.961 1 97.94 92 VAL A O 1
ATOM 726 N N . GLY A 1 93 ? 3.779 -25.188 -14.609 1 96.06 93 GLY A N 1
ATOM 727 C CA . GLY A 1 93 ? 4.418 -25.812 -13.461 1 96.06 93 GLY A CA 1
ATOM 728 C C . GLY A 1 93 ? 3.615 -25.672 -12.18 1 96.06 93 GLY A C 1
ATOM 729 O O . GLY A 1 93 ? 2.766 -24.797 -12.07 1 96.06 93 GLY A O 1
ATOM 730 N N . ASN A 1 94 ? 3.859 -26.625 -11.375 1 96.88 94 ASN A N 1
ATOM 731 C CA . ASN A 1 94 ? 3.342 -26.609 -10.008 1 96.88 94 ASN A CA 1
ATOM 732 C C . ASN A 1 94 ? 4.285 -25.875 -9.055 1 96.88 94 ASN A C 1
ATOM 734 O O . ASN A 1 94 ? 5.422 -26.297 -8.852 1 96.88 94 ASN A O 1
ATOM 738 N N . PHE A 1 95 ? 3.779 -24.812 -8.469 1 97.56 95 PHE A N 1
ATOM 739 C CA . PHE A 1 95 ? 4.621 -23.984 -7.621 1 97.56 95 PHE A CA 1
ATOM 740 C C . PHE A 1 95 ? 5.199 -24.797 -6.469 1 97.56 95 PHE A C 1
ATOM 742 O O . PHE A 1 95 ? 6.355 -24.609 -6.09 1 97.56 95 PHE A O 1
ATOM 749 N N . TYR A 1 96 ? 4.469 -25.719 -5.91 1 96.19 96 TYR A N 1
ATOM 750 C CA . TYR A 1 96 ? 4.926 -26.516 -4.77 1 96.19 96 TYR A CA 1
ATOM 751 C C . TYR A 1 96 ? 6.125 -27.375 -5.145 1 96.19 96 TYR A C 1
ATOM 753 O O . TYR A 1 96 ? 6.883 -27.812 -4.273 1 96.19 96 TYR A O 1
ATOM 761 N N . GLU A 1 97 ? 6.273 -27.594 -6.402 1 95.56 97 GLU A N 1
ATOM 762 C CA . GLU A 1 97 ? 7.344 -28.453 -6.902 1 95.56 97 GLU A CA 1
ATOM 763 C C . GLU A 1 97 ? 8.359 -27.641 -7.711 1 95.56 97 GLU A C 1
ATOM 765 O O . GLU A 1 97 ? 9.211 -28.219 -8.391 1 95.56 97 GLU A O 1
ATOM 770 N N . TRP A 1 98 ? 8.172 -26.375 -7.648 1 95.62 98 TRP A N 1
ATOM 771 C CA . TRP A 1 98 ? 9.039 -25.531 -8.453 1 95.62 98 TRP A CA 1
ATOM 772 C C . TRP A 1 98 ? 10.469 -25.562 -7.934 1 95.62 98 TRP A C 1
ATOM 774 O O . TRP A 1 98 ? 10.703 -25.406 -6.73 1 95.62 98 TRP A O 1
ATOM 784 N N . GLY A 1 99 ? 11.477 -25.703 -8.812 1 94.94 99 GLY A N 1
ATOM 785 C CA . GLY A 1 99 ? 12.836 -25.938 -8.359 1 94.94 99 GLY A CA 1
ATOM 786 C C . GLY A 1 99 ? 13.773 -24.781 -8.641 1 94.94 99 GLY A C 1
ATOM 787 O O . GLY A 1 99 ? 14.891 -24.75 -8.125 1 94.94 99 GLY A O 1
ATOM 788 N N . GLU A 1 100 ? 13.438 -23.844 -9.461 1 97.25 100 GLU A N 1
ATOM 789 C CA . GLU A 1 100 ? 14.312 -22.719 -9.766 1 97.25 100 GLU A CA 1
ATOM 790 C C . GLU A 1 100 ? 14.391 -21.75 -8.594 1 97.25 100 GLU A C 1
ATOM 792 O O . GLU A 1 100 ? 13.398 -21.531 -7.887 1 97.25 100 GLU A O 1
ATOM 797 N N . THR A 1 101 ? 15.562 -21.188 -8.414 1 97.69 101 THR A N 1
ATOM 798 C CA . THR A 1 101 ? 15.828 -20.281 -7.312 1 97.69 101 THR A CA 1
ATOM 799 C C . THR A 1 101 ? 16.484 -19 -7.82 1 97.69 101 THR A C 1
ATOM 801 O O . THR A 1 101 ? 16.656 -18.812 -9.023 1 97.69 101 THR A O 1
ATOM 804 N N . GLY A 1 102 ? 16.688 -18.062 -6.922 1 97.56 102 GLY A N 1
ATOM 805 C CA . GLY A 1 102 ? 17.469 -16.891 -7.273 1 97.56 102 GLY A CA 1
ATOM 806 C C . GLY A 1 102 ? 16.609 -15.703 -7.668 1 97.56 102 GLY A C 1
ATOM 807 O O . GLY A 1 102 ? 17.094 -14.781 -8.328 1 97.56 102 GLY A O 1
ATOM 808 N N . PHE A 1 103 ? 15.391 -15.711 -7.312 1 98.69 103 PHE A N 1
ATOM 809 C CA . PHE A 1 103 ? 14.5 -14.609 -7.676 1 98.69 103 PHE A CA 1
ATOM 810 C C . PHE A 1 103 ? 14.602 -13.477 -6.664 1 98.69 103 PHE A C 1
ATOM 812 O O . PHE A 1 103 ? 14.727 -13.719 -5.461 1 98.69 103 PHE A O 1
ATOM 819 N N . ASP A 1 104 ? 14.547 -12.227 -7.188 1 98.69 104 ASP A N 1
ATOM 820 C CA . ASP A 1 104 ? 14.523 -11.047 -6.332 1 98.69 104 ASP A CA 1
ATOM 821 C C . ASP A 1 104 ? 13.117 -10.766 -5.805 1 98.69 104 ASP A C 1
ATOM 823 O O . ASP A 1 104 ? 12.961 -10.188 -4.73 1 98.69 104 ASP A O 1
ATOM 827 N N . LEU A 1 105 ? 12.156 -11.172 -6.562 1 98.75 105 LEU A N 1
ATOM 828 C CA . LEU A 1 105 ? 10.75 -10.992 -6.234 1 98.75 105 LEU A CA 1
ATOM 829 C C . LEU A 1 105 ? 9.93 -12.211 -6.645 1 98.75 105 LEU A C 1
ATOM 831 O O . LEU A 1 105 ? 10.094 -12.727 -7.754 1 98.75 105 LEU A O 1
ATOM 835 N N . ALA A 1 106 ? 9.164 -12.711 -5.754 1 98.88 106 ALA A N 1
ATOM 836 C CA . ALA A 1 106 ? 8.109 -13.68 -6.039 1 98.88 106 ALA A CA 1
ATOM 837 C C . ALA A 1 106 ? 6.734 -13.117 -5.703 1 98.88 106 ALA A C 1
ATOM 839 O O . ALA A 1 106 ? 6.5 -12.664 -4.578 1 98.88 106 ALA A O 1
ATOM 840 N N . ILE A 1 107 ? 5.836 -13.188 -6.648 1 98.88 107 ILE A N 1
ATOM 841 C CA . ILE A 1 107 ? 4.555 -12.516 -6.434 1 98.88 107 ILE A CA 1
ATOM 842 C C . ILE A 1 107 ? 3.414 -13.461 -6.797 1 98.88 107 ILE A C 1
ATOM 844 O O . ILE A 1 107 ? 3.473 -14.148 -7.82 1 98.88 107 ILE A O 1
ATOM 848 N N . ALA A 1 108 ? 2.48 -13.57 -5.906 1 98.62 108 ALA A N 1
ATOM 849 C CA . ALA A 1 108 ? 1.197 -14.242 -6.102 1 98.62 108 ALA A CA 1
ATOM 850 C C . ALA A 1 108 ? 0.047 -13.234 -6.094 1 98.62 108 ALA A C 1
ATOM 852 O O . ALA A 1 108 ? -0.365 -12.766 -5.031 1 98.62 108 ALA A O 1
ATOM 853 N N . TYR A 1 109 ? -0.478 -12.961 -7.242 1 98.31 109 TYR A N 1
ATOM 854 C CA . TYR A 1 109 ? -1.517 -11.945 -7.387 1 98.31 109 TYR A CA 1
ATOM 855 C C . TYR A 1 109 ? -2.85 -12.578 -7.762 1 98.31 109 TYR A C 1
ATOM 857 O O . TYR A 1 109 ? -2.963 -13.227 -8.805 1 98.31 109 TYR A O 1
ATOM 865 N N . SER A 1 110 ? -3.875 -12.43 -6.879 1 96.25 110 SER A N 1
ATOM 866 C CA . SER A 1 110 ? -5.254 -12.852 -7.102 1 96.25 110 SER A CA 1
ATOM 867 C C . SER A 1 110 ? -5.344 -14.367 -7.277 1 96.25 110 SER A C 1
ATOM 869 O O . SER A 1 110 ? -6.113 -14.852 -8.109 1 96.25 110 SER A O 1
ATOM 871 N N . CYS A 1 111 ? -4.539 -15.086 -6.496 1 96.06 111 CYS A N 1
ATOM 872 C CA . CYS A 1 111 ? -4.543 -16.531 -6.684 1 96.06 111 CYS A CA 1
ATOM 873 C C . CYS A 1 111 ? -4.305 -17.25 -5.363 1 96.06 111 CYS A C 1
ATOM 875 O O . CYS A 1 111 ? -4.488 -18.469 -5.273 1 96.06 111 CYS A O 1
ATOM 877 N N . TYR A 1 112 ? -4.0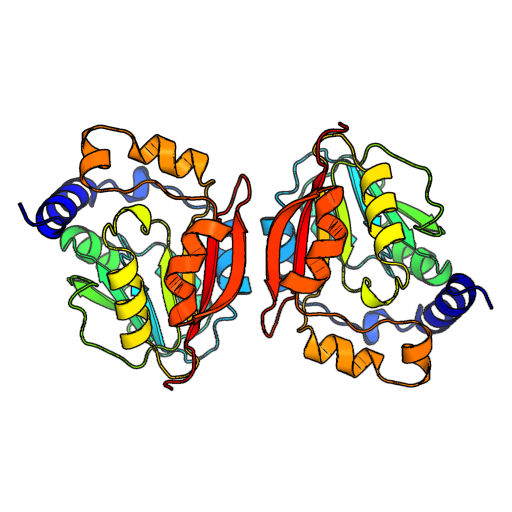08 -16.562 -4.289 1 96.38 112 TYR A N 1
ATOM 878 C CA . TYR A 1 112 ? -3.484 -17.109 -3.041 1 96.38 112 TYR A CA 1
ATOM 879 C C . TYR A 1 112 ? -4.457 -18.109 -2.432 1 96.38 112 TYR A C 1
ATOM 881 O O . TYR A 1 112 ? -4.043 -19.156 -1.915 1 96.38 112 TYR A O 1
ATOM 889 N N . PRO A 1 113 ? -5.766 -17.875 -2.506 1 94.38 113 PRO A N 1
ATOM 890 C CA . PRO A 1 113 ? -6.707 -18.812 -1.896 1 94.38 113 PRO A CA 1
ATOM 891 C C . PRO A 1 113 ? -6.648 -20.203 -2.527 1 94.38 113 PRO A C 1
ATOM 893 O O . PRO A 1 113 ? -7.109 -21.172 -1.929 1 94.38 113 PRO A O 1
ATOM 896 N N . HIS A 1 114 ? -6.074 -20.312 -3.676 1 93.31 114 HIS A N 1
ATOM 897 C CA . HIS A 1 114 ? -6.012 -21.578 -4.379 1 93.31 114 HIS A CA 1
ATOM 898 C C . HIS A 1 114 ? -4.871 -22.453 -3.855 1 93.31 114 HIS A C 1
ATOM 900 O O . HIS A 1 114 ? -4.738 -23.609 -4.238 1 93.31 114 HIS A O 1
ATOM 906 N N . PHE A 1 115 ? -4.086 -21.891 -3.049 1 94.06 115 PHE A N 1
ATOM 907 C CA . PHE A 1 115 ? -3.016 -22.641 -2.402 1 94.06 115 PHE A CA 1
ATOM 908 C C . PHE A 1 115 ? -3.426 -23.078 -1 1 94.06 115 PHE A C 1
ATOM 910 O O . PHE A 1 115 ? -3.43 -22.266 -0.071 1 94.06 115 PHE A O 1
ATOM 917 N N . SER A 1 116 ? -3.668 -24.312 -0.807 1 89.81 116 SER A N 1
ATOM 918 C CA . SER A 1 116 ? -4.297 -24.797 0.414 1 89.81 116 SER A CA 1
ATOM 919 C C . SER A 1 116 ? -3.27 -24.984 1.528 1 89.81 116 SER A C 1
ATOM 921 O O . SER A 1 116 ? -3.541 -24.672 2.688 1 89.81 116 SER A O 1
ATOM 923 N N . ASP A 1 117 ? -2.154 -25.531 1.196 1 94 117 ASP A N 1
ATOM 924 C CA . ASP A 1 117 ? -1.099 -25.703 2.189 1 94 117 ASP A CA 1
ATOM 925 C C . ASP A 1 117 ? -0.246 -24.438 2.311 1 94 117 ASP A C 1
ATOM 927 O O . ASP A 1 117 ? 0.792 -24.312 1.656 1 94 117 ASP A O 1
ATOM 931 N N . LYS A 1 118 ? -0.623 -23.594 3.219 1 95.94 118 LYS A N 1
ATOM 932 C CA . LYS A 1 118 ? -0.042 -22.266 3.32 1 95.94 118 LYS A CA 1
ATOM 933 C C . LYS A 1 118 ? 1.385 -22.328 3.857 1 95.94 118 LYS A C 1
ATOM 935 O O . LYS A 1 118 ? 2.244 -21.547 3.439 1 95.94 118 LYS A O 1
ATOM 940 N N . LYS A 1 119 ? 1.598 -23.203 4.77 1 96.12 119 LYS A N 1
ATOM 941 C CA . LYS A 1 119 ? 2.947 -23.328 5.309 1 96.12 119 LYS A CA 1
ATOM 942 C C . LYS A 1 119 ? 3.924 -23.797 4.23 1 96.12 119 LYS A C 1
ATOM 944 O O . LYS A 1 119 ? 5.031 -23.266 4.121 1 96.12 119 LYS A O 1
ATOM 949 N N . ALA A 1 120 ? 3.52 -24.797 3.5 1 96.56 120 ALA A N 1
ATOM 950 C CA . ALA A 1 120 ? 4.348 -25.25 2.387 1 96.56 120 ALA A CA 1
ATOM 951 C C . ALA A 1 120 ? 4.551 -24.141 1.362 1 96.56 120 ALA A C 1
ATOM 953 O O . ALA A 1 120 ? 5.633 -24 0.784 1 96.56 120 ALA A O 1
ATOM 954 N N . PHE A 1 121 ? 3.498 -23.422 1.126 1 97.31 121 PHE A N 1
ATOM 955 C CA . PHE A 1 121 ? 3.576 -22.281 0.214 1 97.31 121 PHE A CA 1
ATOM 956 C C . PHE A 1 121 ? 4.645 -21.297 0.669 1 97.31 121 PHE A C 1
ATOM 958 O O . PHE A 1 121 ? 5.484 -20.875 -0.126 1 97.31 121 PHE A O 1
ATOM 965 N N . ALA A 1 122 ? 4.645 -20.953 1.926 1 97.94 122 ALA A N 1
ATOM 966 C CA . ALA A 1 122 ? 5.602 -20.016 2.504 1 97.94 122 ALA A CA 1
ATOM 967 C C . ALA A 1 122 ? 7.027 -20.547 2.381 1 97.94 122 ALA A C 1
ATOM 969 O O . ALA A 1 122 ? 7.941 -19.812 1.997 1 97.94 122 ALA A O 1
ATOM 970 N N . SER A 1 123 ? 7.164 -21.781 2.666 1 96.81 123 SER A N 1
ATOM 971 C CA . SER A 1 123 ? 8.484 -22.391 2.576 1 96.81 123 SER A CA 1
ATOM 972 C C . SER A 1 123 ? 9 -22.391 1.141 1 96.81 123 SER A C 1
ATOM 974 O O . SER A 1 123 ? 10.18 -22.125 0.902 1 96.81 123 SER A O 1
ATOM 976 N N . GLN A 1 124 ? 8.133 -22.719 0.259 1 97.81 124 GLN A N 1
ATOM 977 C CA . GLN A 1 124 ? 8.492 -22.734 -1.154 1 97.81 124 GLN A CA 1
ATOM 978 C C . GLN A 1 124 ? 8.883 -21.328 -1.63 1 97.81 124 GLN A C 1
ATOM 980 O O . GLN A 1 124 ? 9.836 -21.188 -2.396 1 97.81 124 GLN A O 1
ATOM 985 N N . LEU A 1 125 ? 8.156 -20.297 -1.243 1 98.06 125 LEU A N 1
ATOM 986 C CA . LEU A 1 125 ? 8.516 -18.906 -1.554 1 98.06 125 LEU A CA 1
ATOM 987 C C . LEU A 1 125 ? 9.953 -18.609 -1.123 1 98.06 125 LEU A C 1
ATOM 989 O O . LEU A 1 125 ? 10.742 -18.094 -1.907 1 98.06 125 LEU A O 1
ATOM 993 N N . SER A 1 126 ? 10.18 -18.984 0.081 1 97.62 126 SER A N 1
ATOM 994 C CA . SER A 1 126 ? 11.508 -18.734 0.641 1 97.62 126 SER A CA 1
ATOM 995 C C . SER A 1 126 ? 12.594 -19.438 -0.155 1 97.62 126 SER A C 1
ATOM 997 O O . SER A 1 126 ? 13.656 -18.875 -0.419 1 97.62 126 SER A O 1
ATOM 999 N N . ALA A 1 127 ? 12.328 -20.656 -0.533 1 96.94 127 ALA A N 1
ATOM 1000 C CA . ALA A 1 127 ? 13.305 -21.453 -1.266 1 96.94 127 ALA A CA 1
ATOM 1001 C C . ALA A 1 127 ? 13.609 -20.844 -2.629 1 96.94 127 ALA A C 1
ATOM 1003 O O . ALA A 1 127 ? 14.734 -20.938 -3.121 1 96.94 127 ALA A O 1
ATOM 1004 N N . CYS A 1 128 ? 12.664 -20.203 -3.213 1 97.94 128 CYS A N 1
ATOM 1005 C CA . CYS A 1 128 ? 12.797 -19.688 -4.566 1 97.94 128 CYS A CA 1
ATOM 1006 C C . CYS A 1 128 ? 13.539 -18.344 -4.566 1 97.94 128 CYS A C 1
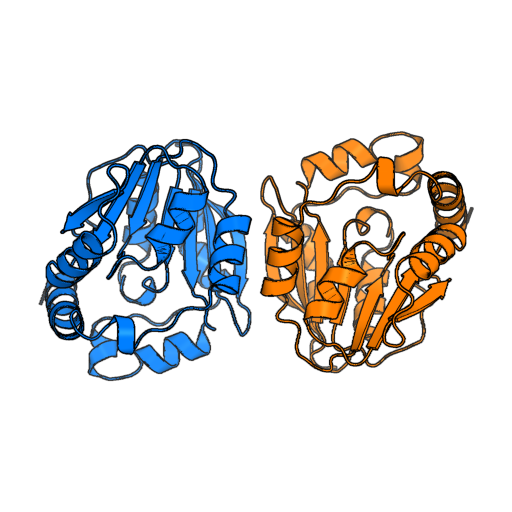ATOM 1008 O O . CYS A 1 128 ? 14.125 -17.969 -5.582 1 97.94 128 CYS A O 1
ATOM 1010 N N . LEU A 1 129 ? 13.539 -17.672 -3.469 1 98.25 129 LEU A N 1
ATOM 1011 C CA . LEU A 1 129 ? 14.008 -16.281 -3.424 1 98.25 129 LEU A CA 1
ATOM 1012 C C . LEU A 1 129 ? 15.492 -16.219 -3.086 1 98.25 129 LEU A C 1
ATOM 1014 O O . LEU A 1 129 ? 16 -17.078 -2.352 1 98.25 129 LEU A O 1
ATOM 1018 N N . ASN A 1 130 ? 16.156 -15.172 -3.631 1 96.62 130 ASN A N 1
ATOM 1019 C CA . ASN A 1 130 ? 17.484 -14.773 -3.195 1 96.62 130 ASN A CA 1
ATOM 1020 C C . ASN A 1 130 ? 17.484 -14.328 -1.734 1 96.62 130 ASN A C 1
ATOM 1022 O O . ASN A 1 130 ? 16.438 -14.164 -1.127 1 96.62 130 ASN A O 1
ATOM 1026 N N . GLU A 1 131 ? 18.781 -14.188 -1.355 1 93.69 131 GLU A N 1
ATOM 1027 C CA . GLU A 1 131 ? 18.906 -13.547 -0.049 1 93.69 131 GLU A CA 1
ATOM 1028 C C . GLU A 1 131 ? 18.266 -12.164 -0.053 1 93.69 131 GLU A C 1
ATOM 1030 O O . GLU A 1 131 ? 18.438 -11.398 -1.004 1 93.69 131 GLU A O 1
ATOM 1035 N N . ASN A 1 132 ? 17.5 -11.852 0.832 1 91.62 132 ASN A N 1
ATOM 1036 C CA . ASN A 1 132 ? 16.812 -10.578 0.995 1 91.62 132 ASN A CA 1
ATOM 1037 C C . ASN A 1 132 ? 15.711 -10.406 -0.053 1 91.62 132 ASN A C 1
ATOM 1039 O O . ASN A 1 132 ? 15.258 -9.289 -0.306 1 91.62 132 ASN A O 1
ATOM 1043 N N . GLY A 1 133 ? 15.469 -11.516 -0.836 1 98 133 GLY A N 1
ATOM 1044 C CA . GLY A 1 133 ? 14.383 -11.445 -1.804 1 98 133 GLY A CA 1
ATOM 1045 C C . GLY A 1 133 ? 13.039 -11.156 -1.173 1 98 133 GLY A C 1
ATOM 1046 O O . GLY A 1 133 ? 12.836 -11.398 0.018 1 98 133 GLY A O 1
ATOM 1047 N N . ARG A 1 134 ? 12.148 -10.641 -1.958 1 98.56 134 ARG A N 1
ATOM 1048 C CA . ARG A 1 134 ? 10.836 -10.234 -1.464 1 98.56 134 ARG A CA 1
ATOM 1049 C C . ARG A 1 134 ? 9.734 -11.141 -2.016 1 98.56 134 ARG A C 1
ATOM 1051 O O . ARG A 1 134 ? 9.773 -11.523 -3.186 1 98.56 134 ARG A O 1
ATOM 1058 N N . PHE A 1 135 ? 8.781 -11.469 -1.174 1 98.81 135 PHE A N 1
ATOM 1059 C CA . PHE A 1 135 ? 7.535 -12.031 -1.681 1 98.81 135 PHE A CA 1
ATOM 1060 C C . PHE A 1 135 ? 6.402 -11.016 -1.573 1 98.81 135 PHE A C 1
ATOM 1062 O O . PHE A 1 135 ? 6.457 -10.102 -0.751 1 98.81 135 PHE A O 1
ATOM 1069 N N . VAL A 1 136 ? 5.43 -11.117 -2.453 1 98.88 136 VAL A N 1
ATOM 1070 C CA . VAL A 1 136 ? 4.203 -10.328 -2.393 1 98.88 136 VAL A CA 1
ATOM 1071 C C . VAL A 1 136 ? 2.998 -11.234 -2.648 1 98.88 136 VAL A C 1
ATOM 1073 O O . VAL A 1 136 ? 2.934 -11.922 -3.672 1 98.88 136 VAL A O 1
ATOM 1076 N N . ILE A 1 137 ? 2.135 -11.312 -1.728 1 98.81 137 ILE A N 1
ATOM 1077 C CA . ILE A 1 137 ? 0.779 -11.82 -1.918 1 98.81 137 ILE A CA 1
ATOM 1078 C C . ILE A 1 137 ? -0.208 -10.656 -1.95 1 98.81 137 ILE A C 1
ATOM 1080 O O . ILE A 1 137 ? -0.285 -9.875 -1.001 1 98.81 137 ILE A O 1
ATOM 1084 N N . ALA A 1 138 ? -0.941 -10.578 -3.041 1 98.62 138 ALA A N 1
ATOM 1085 C CA . ALA A 1 138 ? -1.8 -9.398 -3.137 1 98.62 138 ALA A CA 1
ATOM 1086 C C . ALA A 1 138 ? -3.096 -9.719 -3.875 1 98.62 138 ALA A C 1
ATOM 1088 O O . ALA A 1 138 ? -3.109 -10.562 -4.777 1 98.62 138 ALA A O 1
ATOM 1089 N N . HIS A 1 139 ? -4.117 -9.086 -3.43 1 97.31 139 HIS A N 1
ATOM 1090 C CA . HIS A 1 139 ? -5.422 -9.055 -4.082 1 97.31 139 HIS A CA 1
ATOM 1091 C C . HIS A 1 139 ? -5.953 -7.633 -4.188 1 97.31 139 HIS A C 1
ATOM 1093 O O . HIS A 1 139 ? -5.848 -6.852 -3.234 1 97.31 139 HIS A O 1
ATOM 1099 N N . SER A 1 140 ? -6.516 -7.262 -5.312 1 96.56 140 SER A N 1
ATOM 1100 C CA . SER A 1 140 ? -7.078 -5.934 -5.523 1 96.56 140 SER A CA 1
ATOM 1101 C C . SER A 1 140 ? -8.57 -5.902 -5.203 1 96.56 140 SER A C 1
ATOM 1103 O O . SER A 1 140 ? -9.336 -5.207 -5.867 1 96.56 140 SER A O 1
ATOM 1105 N N . GLU A 1 141 ? -8.992 -6.77 -4.367 1 93.81 141 GLU A N 1
ATOM 1106 C CA . GLU A 1 141 ? -10.328 -6.863 -3.783 1 93.81 141 GLU A CA 1
ATOM 1107 C C . GLU A 1 141 ? -10.25 -7.152 -2.285 1 93.81 141 GLU A C 1
ATOM 1109 O O . GLU A 1 141 ? -9.211 -7.566 -1.777 1 93.81 141 GLU A O 1
ATOM 1114 N N . SER A 1 142 ? -11.375 -6.938 -1.641 1 93.25 142 SER A N 1
ATOM 1115 C CA . SER A 1 142 ? -11.43 -7.188 -0.204 1 93.25 142 SER A CA 1
ATOM 1116 C C . SER A 1 142 ? -11.414 -8.68 0.096 1 93.25 142 SER A C 1
ATOM 1118 O O . SER A 1 142 ? -11.828 -9.492 -0.736 1 93.25 142 SER A O 1
ATOM 1120 N N . ARG A 1 143 ? -10.922 -8.922 1.286 1 91.69 143 ARG A N 1
ATOM 1121 C CA . ARG A 1 143 ? -10.969 -10.312 1.749 1 91.69 143 ARG A CA 1
ATOM 1122 C C . ARG A 1 143 ? -12.391 -10.852 1.721 1 91.69 143 ARG A C 1
ATOM 1124 O O . ARG A 1 143 ? -12.617 -12 1.341 1 91.69 143 ARG A O 1
ATOM 1131 N N . GLU A 1 144 ? -13.383 -10.031 2.049 1 91.25 144 GLU A N 1
ATOM 1132 C CA . GLU A 1 144 ? -14.789 -10.438 2.039 1 91.25 144 GLU A CA 1
ATOM 1133 C C . GLU A 1 144 ? -15.25 -10.789 0.629 1 91.25 144 GLU A C 1
ATOM 1135 O O . GLU A 1 144 ? -15.914 -11.805 0.425 1 91.25 144 GLU A O 1
ATOM 1140 N N . THR A 1 145 ? -14.93 -9.938 -0.26 1 90.94 145 THR A N 1
ATOM 1141 C CA . THR A 1 145 ? -15.297 -10.18 -1.651 1 90.94 145 THR A CA 1
ATOM 1142 C C . THR A 1 145 ? -14.672 -11.477 -2.156 1 90.94 145 THR A C 1
ATOM 1144 O O . THR A 1 145 ? -15.352 -12.297 -2.787 1 90.94 145 THR A O 1
ATOM 1147 N N . ILE A 1 146 ? -13.445 -11.672 -1.842 1 90.94 146 ILE A N 1
ATOM 1148 C CA . ILE A 1 146 ? -12.711 -12.852 -2.275 1 90.94 146 ILE A CA 1
ATOM 1149 C C . ILE A 1 146 ? -13.336 -14.102 -1.654 1 90.94 146 ILE A C 1
ATOM 1151 O O . ILE A 1 146 ? -13.609 -15.078 -2.354 1 90.94 146 ILE A O 1
ATOM 1155 N N . ASN A 1 147 ? -13.617 -14.086 -0.39 1 90.38 147 ASN A N 1
ATOM 1156 C CA . ASN A 1 147 ? -14.18 -15.227 0.319 1 90.38 147 ASN A CA 1
ATOM 1157 C C . ASN A 1 147 ? -15.586 -15.555 -0.176 1 90.38 147 ASN A C 1
ATOM 1159 O O . ASN A 1 147 ? -15.984 -16.719 -0.196 1 90.38 147 ASN A O 1
ATOM 1163 N N . SER A 1 148 ? -16.328 -14.539 -0.586 1 86.5 148 SER A N 1
ATOM 1164 C CA . SER A 1 148 ? -17.672 -14.766 -1.109 1 86.5 148 SER A CA 1
ATOM 1165 C C . SER A 1 148 ? -17.625 -15.469 -2.463 1 86.5 148 SER A C 1
ATOM 1167 O O . SER A 1 148 ? -18.484 -16.297 -2.764 1 86.5 148 SER A O 1
ATOM 1169 N N . ARG A 1 149 ? -16.703 -15.094 -3.258 1 81.31 149 ARG A N 1
ATOM 1170 C CA . ARG A 1 149 ? -16.547 -15.695 -4.578 1 81.31 149 ARG A CA 1
ATOM 1171 C C . ARG A 1 149 ? -16.031 -17.125 -4.465 1 81.31 149 ARG A C 1
ATOM 1173 O O . ARG A 1 149 ? -16.297 -17.953 -5.348 1 81.31 149 ARG A O 1
ATOM 1180 N N . HIS A 1 150 ? -15.375 -17.453 -3.418 1 77.94 150 HIS A N 1
ATOM 1181 C CA . HIS A 1 150 ? -14.75 -18.766 -3.26 1 77.94 150 HIS A CA 1
ATOM 1182 C C . HIS A 1 150 ? -15.602 -19.688 -2.398 1 77.94 150 HIS A C 1
ATOM 1184 O O . HIS A 1 150 ? -15.133 -20.734 -1.946 1 77.94 150 HIS A O 1
ATOM 1190 N N . SER A 1 151 ? -16.828 -19.234 -2.127 1 68.75 151 SER A N 1
ATOM 1191 C CA . SER A 1 151 ? -17.734 -20.016 -1.29 1 68.75 151 SER A CA 1
ATOM 1192 C C . SER A 1 151 ? -18.594 -20.953 -2.131 1 68.75 151 SER A C 1
ATOM 1194 O O . SER A 1 151 ? -19.234 -21.859 -1.595 1 68.75 151 SER A O 1
ATOM 1196 N N . GLY A 1 152 ? -18.578 -20.797 -3.365 1 66.12 152 GLY A N 1
ATOM 1197 C CA . GLY A 1 152 ? -19.344 -21.719 -4.191 1 66.12 152 GLY A CA 1
ATOM 1198 C C . GLY A 1 152 ? -18.781 -23.141 -4.164 1 66.12 152 GLY A C 1
ATOM 1199 O O . GLY A 1 152 ? -17.578 -23.328 -3.963 1 66.12 152 GLY A O 1
ATOM 1200 N N . ASP A 1 153 ? -19.641 -24.094 -4.352 1 63.94 153 ASP A N 1
ATOM 1201 C CA . ASP A 1 153 ? -19.312 -25.5 -4.164 1 63.94 153 ASP A CA 1
ATOM 1202 C C . ASP A 1 153 ? -18.109 -25.906 -5.012 1 63.94 153 ASP A C 1
ATOM 1204 O O . ASP A 1 153 ? -17.219 -26.625 -4.535 1 63.94 153 ASP A O 1
ATOM 1208 N N . GLN A 1 154 ? -18.109 -25.562 -6.164 1 62.94 154 GLN A N 1
ATOM 1209 C CA . GLN A 1 154 ? -17.031 -25.953 -7.051 1 62.94 154 GLN A CA 1
ATOM 1210 C C . GLN A 1 154 ? -15.719 -25.266 -6.668 1 62.94 154 GLN A C 1
ATOM 1212 O O . GLN A 1 154 ? -14.648 -25.875 -6.723 1 62.94 154 GLN A O 1
ATOM 1217 N N . VAL A 1 155 ? -15.914 -24.062 -6.336 1 69.31 155 VAL A N 1
ATOM 1218 C CA . VAL A 1 155 ? -14.719 -23.281 -6.027 1 69.31 155 VA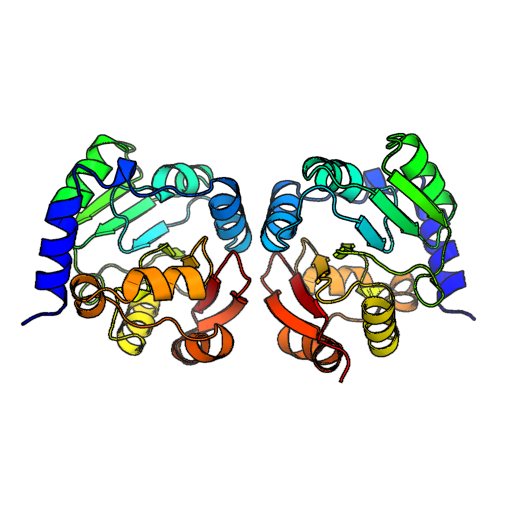L A CA 1
ATOM 1219 C C . VAL A 1 155 ? -14.211 -23.641 -4.637 1 69.31 155 VAL A C 1
ATOM 1221 O O . VAL A 1 155 ? -13 -23.672 -4.398 1 69.31 155 VAL A O 1
ATOM 1224 N N . LYS A 1 156 ? -15.133 -23.984 -3.801 1 68.12 156 LYS A N 1
ATOM 1225 C CA . LYS A 1 156 ? -14.766 -24.359 -2.441 1 68.12 156 LYS A CA 1
ATOM 1226 C C . LYS A 1 156 ? -13.82 -25.562 -2.443 1 68.12 156 LYS A C 1
ATOM 1228 O O . LYS A 1 156 ? -13.039 -25.75 -1.509 1 68.12 156 LYS A O 1
ATOM 1233 N N . LYS A 1 157 ? -13.93 -26.172 -3.461 1 64.44 157 LYS A N 1
ATOM 1234 C CA . LYS A 1 157 ? -13.102 -27.359 -3.572 1 64.44 157 LYS A CA 1
ATOM 1235 C C . LYS A 1 157 ? -11.656 -27 -3.902 1 64.44 157 LYS A C 1
ATOM 1237 O O . LYS A 1 157 ? -10.742 -27.812 -3.676 1 64.44 157 LYS A O 1
ATOM 1242 N N . VAL A 1 158 ? -11.5 -25.875 -4.359 1 70.88 158 VAL A N 1
ATOM 1243 C CA . VAL A 1 158 ? -10.172 -25.578 -4.879 1 70.88 158 VAL A CA 1
ATOM 1244 C C . VAL A 1 158 ? -9.625 -24.328 -4.207 1 70.88 158 VAL A C 1
ATOM 1246 O O . VAL A 1 158 ? -8.617 -23.766 -4.648 1 70.88 158 VAL A O 1
ATOM 1249 N N . SER A 1 159 ? -10.352 -23.797 -3.215 1 79.69 159 SER A N 1
ATOM 1250 C CA . SER A 1 159 ? -9.898 -22.547 -2.604 1 79.69 159 SER A CA 1
ATOM 1251 C C . SER A 1 159 ? -10.07 -22.594 -1.088 1 79.69 159 SER A C 1
ATOM 1253 O O . SER A 1 159 ? -10.914 -23.328 -0.571 1 79.69 159 SER A O 1
ATOM 1255 N N . SER A 1 160 ? -9.227 -21.953 -0.403 1 81.94 160 SER A N 1
ATOM 1256 C CA . SER A 1 160 ? -9.32 -21.812 1.047 1 81.94 160 SER A CA 1
ATOM 1257 C C . SER A 1 160 ? -9.75 -20.391 1.438 1 81.94 160 SER A C 1
ATOM 1259 O O . SER A 1 160 ? -9.516 -19.438 0.695 1 81.94 160 SER A O 1
ATOM 1261 N N . HIS A 1 161 ? -10.336 -20.281 2.539 1 88.25 161 HIS A N 1
ATOM 1262 C CA . HIS A 1 161 ? -10.805 -19.031 3.109 1 88.25 161 HIS A CA 1
ATOM 1263 C C . HIS A 1 161 ? -9.633 -18.141 3.506 1 88.25 161 HIS A C 1
ATOM 1265 O O . HIS A 1 161 ? -8.672 -18.594 4.129 1 88.25 161 HIS A O 1
ATOM 1271 N N . LEU A 1 162 ? -9.672 -16.906 3.078 1 92.12 162 LEU A N 1
ATOM 1272 C CA . LEU A 1 162 ? -8.664 -15.922 3.463 1 92.12 162 LEU A CA 1
ATOM 1273 C C . LEU A 1 162 ? -8.953 -15.367 4.852 1 92.12 162 LEU A C 1
ATOM 1275 O O . LEU A 1 162 ? -10.055 -14.875 5.113 1 92.12 162 LEU A O 1
ATOM 1279 N N . GLN A 1 163 ? -7.965 -15.453 5.727 1 95.06 163 GLN A N 1
ATOM 1280 C CA . GLN A 1 163 ? -8.086 -14.898 7.07 1 95.06 163 GLN A CA 1
ATOM 1281 C C . GLN A 1 163 ? -7.688 -13.43 7.098 1 95.06 163 GLN A C 1
ATOM 1283 O O . GLN A 1 163 ? -7.18 -12.898 6.105 1 95.06 163 GLN A O 1
ATOM 1288 N N . ALA A 1 164 ? -7.98 -12.789 8.305 1 96.56 164 ALA A N 1
ATOM 1289 C CA . ALA A 1 164 ? -7.484 -11.43 8.516 1 96.56 164 ALA A CA 1
ATOM 1290 C C . ALA A 1 164 ? -5.973 -11.359 8.32 1 96.56 164 ALA A C 1
ATOM 1292 O O . ALA A 1 164 ? -5.25 -12.281 8.695 1 96.56 164 ALA A O 1
ATOM 1293 N N . VAL A 1 165 ? -5.535 -10.289 7.785 1 97.56 165 VAL A N 1
ATOM 1294 C CA . VAL A 1 165 ? -4.164 -10.172 7.297 1 97.56 165 VAL A CA 1
ATOM 1295 C C . VAL A 1 165 ? -3.188 -10.422 8.445 1 97.56 165 VAL A C 1
ATOM 1297 O O . VAL A 1 165 ? -2.141 -11.047 8.25 1 97.56 165 VAL A O 1
ATOM 1300 N N . LYS A 1 166 ? -3.463 -9.914 9.625 1 95.88 166 LYS A N 1
ATOM 1301 C CA . LYS A 1 166 ? -2.576 -10.094 10.773 1 95.88 166 LYS A CA 1
ATOM 1302 C C . LYS A 1 166 ? -2.438 -11.57 11.133 1 95.88 166 LYS A C 1
ATOM 1304 O O . LYS A 1 166 ? -1.344 -12.031 11.461 1 95.88 166 LYS A O 1
ATOM 1309 N N . THR A 1 167 ? -3.535 -12.297 11.031 1 97.06 167 THR A N 1
ATOM 1310 C CA . THR A 1 167 ? -3.541 -13.719 11.328 1 97.06 167 THR A CA 1
ATOM 1311 C C . THR A 1 167 ? -2.85 -14.508 10.211 1 97.06 167 THR A C 1
ATOM 1313 O O . THR A 1 167 ? -1.988 -15.344 10.477 1 97.06 167 THR A O 1
ATOM 1316 N N . GLU A 1 168 ? -3.232 -14.25 9.008 1 97.44 168 GLU A N 1
ATOM 1317 C CA . GLU A 1 168 ? -2.672 -14.953 7.855 1 97.44 168 GLU A CA 1
ATOM 1318 C C . GLU A 1 168 ? -1.162 -14.75 7.766 1 97.44 168 GLU A C 1
ATOM 1320 O O . GLU A 1 168 ? -0.422 -15.688 7.449 1 97.44 168 GLU A O 1
ATOM 1325 N N . ALA A 1 169 ? -0.739 -13.555 8.07 1 97.81 169 ALA A N 1
ATOM 1326 C CA . ALA A 1 169 ? 0.663 -13.164 7.93 1 97.81 169 ALA A CA 1
ATOM 1327 C C . ALA A 1 169 ? 1.553 -13.977 8.867 1 97.81 169 ALA A C 1
ATOM 1329 O O . ALA A 1 169 ? 2.754 -14.125 8.617 1 97.81 169 ALA A O 1
ATOM 1330 N N . GLU A 1 170 ? 1.021 -14.492 9.898 1 97.62 170 GLU A N 1
ATOM 1331 C CA . GLU A 1 170 ? 1.793 -15.266 10.867 1 97.62 170 GLU A CA 1
ATOM 1332 C C . GLU A 1 170 ? 2.426 -16.5 10.211 1 97.62 170 GLU A C 1
ATOM 1334 O O . GLU A 1 170 ? 3.49 -16.953 10.625 1 97.62 170 GLU A O 1
ATOM 1339 N N . ILE A 1 171 ? 1.804 -16.984 9.234 1 97.62 171 ILE A N 1
ATOM 1340 C CA . ILE A 1 171 ? 2.279 -18.156 8.508 1 97.62 171 ILE A CA 1
ATOM 1341 C C . ILE A 1 171 ? 3.658 -17.875 7.918 1 97.62 171 ILE A C 1
ATOM 1343 O O . ILE A 1 171 ? 4.484 -18.781 7.789 1 97.62 171 ILE A O 1
ATOM 1347 N N . PHE A 1 172 ? 3.932 -16.625 7.641 1 98.19 172 PHE A N 1
ATOM 1348 C CA . PHE A 1 172 ? 5.129 -16.266 6.891 1 98.19 172 PHE A CA 1
ATOM 1349 C C . PHE A 1 172 ? 6.219 -15.766 7.824 1 98.19 172 PHE A C 1
ATOM 1351 O O . PHE A 1 172 ? 7.352 -15.523 7.398 1 98.19 172 PHE A O 1
ATOM 1358 N N . ASP A 1 173 ? 5.945 -15.617 9.109 1 96.25 173 ASP A N 1
ATOM 1359 C CA . ASP A 1 173 ? 6.816 -14.938 10.062 1 96.25 173 ASP A CA 1
ATOM 1360 C C . ASP A 1 173 ? 8.133 -15.688 10.234 1 96.25 173 ASP A C 1
ATOM 1362 O O . ASP A 1 173 ? 9.18 -15.07 10.477 1 96.25 173 ASP A O 1
ATOM 1366 N N . SER A 1 174 ? 8.086 -16.953 10.078 1 94.69 174 SER A N 1
ATOM 1367 C CA . SER A 1 174 ? 9.289 -17.75 10.305 1 94.69 174 SER A CA 1
ATOM 1368 C C . SER A 1 174 ? 10.32 -17.5 9.211 1 94.69 174 SER A C 1
ATOM 1370 O O . SER A 1 174 ? 11.523 -17.5 9.469 1 94.69 174 SER A O 1
ATOM 1372 N N . ASP A 1 175 ? 9.859 -17.25 8.008 1 96.94 175 ASP A N 1
ATOM 1373 C CA . ASP A 1 175 ? 10.758 -17.203 6.855 1 96.94 175 ASP A CA 1
ATOM 1374 C C . ASP A 1 175 ? 10.992 -15.773 6.391 1 96.94 175 ASP A C 1
ATOM 1376 O O . ASP A 1 175 ? 11.945 -15.5 5.652 1 96.94 175 ASP A O 1
ATOM 1380 N N . PHE A 1 176 ? 10.156 -14.875 6.887 1 98.19 176 PHE A N 1
ATOM 1381 C CA . PHE A 1 176 ? 10.195 -13.547 6.293 1 98.19 176 PHE A CA 1
ATOM 1382 C C . PHE A 1 176 ? 10.094 -12.469 7.371 1 98.19 176 PHE A C 1
ATOM 1384 O O . PHE A 1 176 ? 9.469 -12.68 8.406 1 98.19 176 PHE A O 1
ATOM 1391 N N . LYS A 1 177 ? 10.758 -11.328 7.125 1 97.56 177 LYS A N 1
ATOM 1392 C CA . LYS A 1 177 ? 10.492 -10.078 7.828 1 97.56 177 LYS A CA 1
ATOM 1393 C C . LYS A 1 177 ? 9.344 -9.312 7.172 1 97.56 177 LYS A C 1
ATOM 1395 O O . LYS A 1 177 ? 9.531 -8.68 6.133 1 97.56 177 LYS A O 1
ATOM 1400 N N . LEU A 1 178 ? 8.203 -9.352 7.766 1 98.31 178 LEU A N 1
ATOM 1401 C CA . LEU A 1 178 ? 7.016 -8.742 7.18 1 98.31 178 LEU A CA 1
ATOM 1402 C C . LEU A 1 178 ? 7.055 -7.227 7.312 1 98.31 178 LEU A C 1
ATOM 1404 O O . LEU A 1 178 ? 7.383 -6.699 8.383 1 98.31 178 LEU A O 1
ATOM 1408 N N . ASP A 1 179 ? 6.715 -6.527 6.199 1 98.38 179 ASP A N 1
ATOM 1409 C CA . ASP A 1 179 ? 6.82 -5.074 6.25 1 98.38 179 ASP A CA 1
ATOM 1410 C C . ASP A 1 179 ? 5.656 -4.414 5.516 1 98.38 179 ASP A C 1
ATOM 1412 O O . ASP A 1 179 ? 5.551 -3.184 5.488 1 98.38 179 ASP A O 1
ATOM 1416 N N . ILE A 1 180 ? 4.805 -5.172 4.938 1 98.75 180 ILE A N 1
ATOM 1417 C CA . ILE A 1 180 ? 3.57 -4.676 4.344 1 98.75 180 ILE A CA 1
ATOM 1418 C C . ILE A 1 180 ? 2.398 -5.551 4.781 1 98.75 180 ILE A C 1
ATOM 1420 O O . ILE A 1 180 ? 2.35 -6.738 4.461 1 98.75 180 ILE A O 1
ATOM 1424 N N . LEU A 1 181 ? 1.5 -5.055 5.48 1 98.75 181 LEU A N 1
ATOM 1425 C CA . LEU A 1 181 ? 0.217 -5.66 5.82 1 98.75 181 LEU A CA 1
ATOM 1426 C C . LEU A 1 181 ? -0.933 -4.711 5.504 1 98.75 181 LEU A C 1
ATOM 1428 O O . LEU A 1 181 ? -1.034 -3.631 6.094 1 98.75 181 LEU A O 1
ATOM 1432 N N . VAL A 1 182 ? -1.715 -5.082 4.57 1 98.75 182 VAL A N 1
ATOM 1433 C CA . VAL A 1 182 ? -2.854 -4.281 4.137 1 98.75 182 VAL A CA 1
ATOM 1434 C C . VAL A 1 182 ? -4.113 -5.145 4.105 1 98.75 182 VAL A C 1
ATOM 1436 O O . VAL A 1 182 ? -4.117 -6.223 3.504 1 98.75 182 VAL A O 1
ATOM 1439 N N . ASP A 1 183 ? -5.102 -4.793 4.715 1 98.19 183 ASP A N 1
ATOM 1440 C CA . ASP A 1 183 ? -6.391 -5.477 4.762 1 98.19 183 ASP A CA 1
ATOM 1441 C C . ASP A 1 183 ? -7.539 -4.473 4.801 1 98.19 183 ASP A C 1
ATOM 1443 O O . ASP A 1 183 ? -8.227 -4.348 5.816 1 98.19 183 ASP A O 1
ATOM 1447 N N . THR A 1 184 ? -7.746 -3.789 3.67 1 97.12 184 THR A N 1
ATOM 1448 C CA . THR A 1 184 ? -8.812 -2.799 3.539 1 97.12 184 THR A CA 1
ATOM 1449 C C . THR A 1 184 ? -10.031 -3.404 2.854 1 97.12 184 THR A C 1
ATOM 1451 O O . THR A 1 184 ? -10.047 -4.594 2.535 1 97.12 184 THR A O 1
ATOM 1454 N N . THR A 1 185 ? -11.047 -2.619 2.668 1 95.06 185 THR A N 1
ATOM 1455 C CA . THR A 1 185 ? -12.234 -3.074 1.958 1 95.06 185 THR A CA 1
ATOM 1456 C C . THR A 1 185 ? -11.969 -3.182 0.46 1 95.06 185 THR A C 1
ATOM 1458 O O . THR A 1 185 ? -12.828 -3.625 -0.302 1 95.06 185 THR A O 1
ATOM 1461 N N . GLU A 1 186 ? -10.648 -2.883 0.085 1 95.38 186 GLU A N 1
ATOM 1462 C CA . GLU A 1 186 ? -10.406 -2.824 -1.354 1 95.38 186 GLU A CA 1
ATOM 1463 C C . GLU A 1 186 ? -9.164 -3.619 -1.737 1 95.38 186 GLU A C 1
ATOM 1465 O O . GLU A 1 186 ? -8.992 -3.994 -2.9 1 95.38 186 GLU A O 1
ATOM 1470 N N . ILE A 1 187 ? -8.32 -3.773 -0.819 1 97.62 187 ILE A N 1
ATOM 1471 C CA . ILE A 1 187 ? -7.016 -4.348 -1.137 1 97.62 187 ILE A CA 1
ATOM 1472 C C . ILE A 1 187 ? -6.559 -5.25 0.006 1 97.62 187 ILE A C 1
ATOM 1474 O O . ILE A 1 187 ? -6.824 -4.965 1.176 1 97.62 187 ILE A O 1
ATOM 1478 N N . TYR A 1 188 ? -5.945 -6.344 -0.284 1 98.19 188 TYR A N 1
ATOM 1479 C CA . TYR A 1 188 ? -5.336 -7.285 0.646 1 98.19 188 TYR A CA 1
ATOM 1480 C C . TYR A 1 188 ? -3.9 -7.594 0.245 1 98.19 188 TYR A C 1
ATOM 1482 O O . TYR A 1 188 ? -3.648 -8.086 -0.859 1 98.19 188 TYR A O 1
ATOM 1490 N N . ILE A 1 189 ? -2.912 -7.289 1.147 1 98.81 189 ILE A N 1
ATOM 1491 C CA . ILE A 1 189 ? -1.511 -7.508 0.806 1 98.81 189 ILE A CA 1
ATOM 1492 C C . ILE A 1 189 ? -0.772 -8.086 2.01 1 98.81 189 ILE A C 1
ATOM 1494 O O . ILE A 1 189 ? -0.924 -7.602 3.133 1 98.81 189 ILE A O 1
ATOM 1498 N N . ILE A 1 190 ? 0.003 -9.07 1.829 1 98.75 190 ILE A N 1
ATOM 1499 C CA . ILE A 1 190 ? 1.051 -9.539 2.727 1 98.75 190 ILE A CA 1
ATOM 1500 C C . ILE A 1 190 ? 2.387 -9.57 1.989 1 98.75 190 ILE A C 1
ATOM 1502 O O . ILE A 1 190 ? 2.506 -10.203 0.935 1 98.75 190 ILE A O 1
ATOM 1506 N N . SER A 1 191 ? 3.332 -8.922 2.52 1 98.81 191 SER A N 1
ATOM 1507 C CA . SER A 1 191 ? 4.641 -8.922 1.876 1 98.81 191 SER A CA 1
ATOM 1508 C C . SER A 1 191 ? 5.762 -8.789 2.9 1 98.81 191 SER A C 1
ATOM 1510 O O . SER A 1 191 ? 5.551 -8.266 3.996 1 98.81 191 SER A O 1
ATOM 1512 N N . GLY A 1 192 ? 6.891 -9.211 2.531 1 98.38 192 GLY A N 1
ATOM 1513 C CA . GLY A 1 192 ? 8.086 -9.148 3.35 1 98.38 192 GLY A CA 1
ATOM 1514 C C . GLY A 1 192 ? 9.344 -9.562 2.604 1 98.38 192 GLY A C 1
ATOM 1515 O O . GLY A 1 192 ? 9.289 -9.891 1.417 1 98.38 192 GLY A O 1
ATOM 1516 N N . THR A 1 193 ? 10.43 -9.508 3.299 1 98.25 193 THR A N 1
ATOM 1517 C CA . THR A 1 193 ? 11.711 -9.93 2.746 1 98.25 193 THR A CA 1
ATOM 1518 C C . THR A 1 193 ? 12.242 -11.156 3.479 1 98.25 193 THR A C 1
ATOM 1520 O O . THR A 1 193 ? 12 -11.32 4.676 1 98.25 193 THR A O 1
ATOM 1523 N N . LYS A 1 194 ? 12.875 -11.992 2.682 1 97.75 194 LYS A N 1
ATOM 1524 C CA . LYS A 1 194 ? 13.398 -13.25 3.211 1 97.75 194 LYS A CA 1
ATOM 1525 C C . LYS A 1 194 ? 14.367 -12.992 4.363 1 97.75 194 LYS A C 1
ATOM 1527 O O . LYS A 1 194 ? 15.25 -12.141 4.262 1 97.75 194 LYS A O 1
ATOM 1532 N N . ARG A 1 195 ? 14.102 -13.719 5.461 1 94.31 195 ARG A N 1
ATOM 1533 C CA . ARG A 1 195 ? 15.031 -13.656 6.582 1 94.31 195 ARG A CA 1
ATOM 1534 C C . ARG A 1 195 ? 16.359 -14.336 6.234 1 94.31 195 ARG A C 1
ATOM 1536 O O . ARG A 1 195 ? 16.375 -15.312 5.492 1 94.31 195 ARG A O 1
ATOM 1543 N N . PRO A 1 196 ? 17.391 -13.703 6.746 1 85.75 196 PRO A N 1
ATOM 1544 C CA . PRO A 1 196 ? 18.672 -14.391 6.535 1 85.75 196 PRO A CA 1
ATOM 1545 C C . PRO A 1 196 ? 18.672 -15.805 7.113 1 85.75 196 PRO A C 1
ATOM 1547 O O . PRO A 1 196 ? 18 -16.078 8.109 1 85.75 196 PRO A O 1
ATOM 1550 N N . LEU A 1 197 ? 19.125 -16.812 6.367 1 71.62 197 LEU A N 1
ATOM 1551 C CA . LEU A 1 197 ? 19.25 -18.188 6.875 1 71.62 197 LEU A CA 1
ATOM 1552 C C . LEU A 1 197 ? 20 -18.188 8.211 1 71.62 197 LEU A C 1
ATOM 1554 O O . LEU A 1 197 ? 20.969 -17.469 8.383 1 71.62 197 LEU A O 1
ATOM 1558 N N . LYS A 1 198 ? 19.375 -18.625 9.25 1 54.28 198 LYS A N 1
ATOM 1559 C CA . LYS A 1 198 ? 20.047 -18.797 10.523 1 54.28 198 LYS A CA 1
ATOM 1560 C C . LYS A 1 198 ? 21.281 -19.688 10.375 1 54.28 198 LYS A C 1
ATOM 1562 O O . LYS A 1 198 ? 21.266 -20.641 9.602 1 54.28 198 LYS A O 1
ATOM 1567 N N . MET B 1 1 ? 9.07 27 25.859 1 38.09 1 MET B N 1
ATOM 1568 C CA . MET B 1 1 ? 8.812 27.562 24.547 1 38.09 1 MET B CA 1
ATOM 1569 C C . MET B 1 1 ? 7.922 26.641 23.719 1 38.09 1 MET B C 1
ATOM 1571 O O . MET B 1 1 ? 8.164 25.438 23.641 1 38.09 1 MET B O 1
ATOM 1575 N N . ASN B 1 2 ? 6.672 27.078 23.328 1 55.16 2 ASN B N 1
ATOM 1576 C CA . ASN B 1 2 ? 5.57 26.266 22.828 1 55.16 2 ASN B CA 1
ATOM 1577 C C . ASN B 1 2 ? 5.914 25.609 21.5 1 55.16 2 ASN B C 1
ATOM 1579 O O . ASN B 1 2 ? 6.445 26.266 20.594 1 55.16 2 ASN B O 1
ATOM 1583 N N . ASN B 1 3 ? 6.188 24.219 21.422 1 79.12 3 ASN B N 1
ATOM 1584 C CA . ASN B 1 3 ? 6.598 23.344 20.328 1 79.12 3 ASN B CA 1
ATOM 1585 C C . ASN B 1 3 ? 5.957 23.766 19.016 1 79.12 3 ASN B C 1
ATOM 1587 O O . ASN B 1 3 ? 6.625 23.797 17.984 1 79.12 3 ASN B O 1
ATOM 1591 N N . ALA B 1 4 ? 4.887 24.578 19.188 1 85.19 4 ALA B N 1
ATOM 1592 C CA . ALA B 1 4 ? 4.195 25 17.969 1 85.19 4 ALA B CA 1
ATOM 1593 C C . ALA B 1 4 ? 4.844 26.25 17.375 1 85.19 4 ALA B C 1
ATOM 1595 O O . ALA B 1 4 ? 4.996 26.344 16.156 1 85.19 4 ALA B O 1
ATOM 1596 N N . GLU B 1 5 ? 5.18 27.188 18.219 1 87.12 5 GLU B N 1
ATOM 1597 C CA . GLU B 1 5 ? 5.785 28.438 17.75 1 87.12 5 GLU B CA 1
ATOM 1598 C C . GLU B 1 5 ? 7.137 28.172 17.094 1 87.12 5 GLU B C 1
ATOM 1600 O O . GLU B 1 5 ? 7.445 28.75 16.047 1 87.12 5 GLU B O 1
ATOM 1605 N N . THR B 1 6 ? 7.891 27.406 17.703 1 86.69 6 THR B N 1
ATOM 1606 C CA . THR B 1 6 ? 9.195 27.078 17.156 1 86.69 6 THR B CA 1
ATOM 1607 C C . THR B 1 6 ? 9.047 26.375 15.797 1 86.69 6 THR B C 1
ATOM 1609 O O . THR B 1 6 ? 9.773 26.703 14.852 1 86.69 6 THR B O 1
ATOM 1612 N N . THR B 1 7 ? 8.133 25.438 15.742 1 88.69 7 THR B N 1
ATOM 1613 C CA . THR B 1 7 ? 7.859 24.75 14.492 1 88.69 7 THR B CA 1
ATOM 1614 C C . THR B 1 7 ? 7.391 25.734 13.422 1 88.69 7 THR B C 1
ATOM 1616 O O . THR B 1 7 ? 7.891 25.703 12.289 1 88.69 7 THR B O 1
ATOM 1619 N N . ARG B 1 8 ? 6.492 26.609 13.781 1 91.75 8 ARG B N 1
ATOM 1620 C CA . ARG B 1 8 ? 5.977 27.625 12.867 1 91.75 8 ARG B CA 1
ATOM 1621 C C . ARG B 1 8 ? 7.102 28.484 12.305 1 91.75 8 ARG B C 1
ATOM 1623 O O . ARG B 1 8 ? 7.191 28.672 11.086 1 91.75 8 ARG B O 1
ATOM 1630 N N . ASN B 1 9 ? 7.887 28.969 13.148 1 90.75 9 ASN B N 1
ATOM 1631 C CA . ASN B 1 9 ? 8.992 29.828 12.734 1 90.75 9 ASN B CA 1
ATOM 1632 C C . ASN B 1 9 ? 9.953 29.109 11.805 1 90.75 9 ASN B C 1
ATOM 1634 O O . ASN B 1 9 ? 10.438 29.672 10.82 1 90.75 9 ASN B O 1
ATOM 1638 N N . TYR B 1 10 ? 10.211 27.922 12.156 1 87.81 10 TYR B N 1
ATOM 1639 C CA . TYR B 1 10 ? 11.102 27.094 11.336 1 87.81 10 TYR B CA 1
ATOM 1640 C C . TYR B 1 10 ? 10.57 26.969 9.914 1 87.81 10 TYR B C 1
ATOM 1642 O O . TYR B 1 10 ? 11.281 27.266 8.953 1 87.81 10 TYR B O 1
ATOM 1650 N N . PHE B 1 11 ? 9.391 26.672 9.734 1 91.44 11 PHE B N 1
ATOM 1651 C CA . PHE B 1 11 ? 8.836 26.406 8.414 1 91.44 11 PHE B CA 1
ATOM 1652 C C . PHE B 1 11 ? 8.555 27.719 7.684 1 91.44 11 PHE B C 1
ATOM 1654 O O . PHE B 1 11 ? 8.57 27.766 6.453 1 91.44 11 PHE B O 1
ATOM 1661 N N . ASN B 1 12 ? 8.297 28.75 8.414 1 92.5 12 ASN B N 1
ATOM 1662 C CA . ASN B 1 12 ? 8.211 30.062 7.773 1 92.5 12 ASN B CA 1
ATOM 1663 C C . ASN B 1 12 ? 9.5 30.422 7.051 1 92.5 12 ASN B C 1
ATOM 1665 O O . ASN B 1 12 ? 9.469 30.984 5.953 1 92.5 12 ASN B O 1
ATOM 1669 N N . THR B 1 13 ? 10.602 30 7.59 1 90.25 13 THR B N 1
ATOM 1670 C CA . THR B 1 13 ? 11.898 30.344 7.008 1 90.25 13 THR B CA 1
ATOM 1671 C C . THR B 1 13 ? 12.148 29.531 5.742 1 90.25 13 THR B C 1
ATOM 1673 O O . THR B 1 13 ? 12.953 29.938 4.895 1 90.25 13 THR B O 1
ATOM 1676 N N . LEU B 1 14 ? 11.438 28.469 5.625 1 89.75 14 LEU B N 1
ATOM 1677 C CA . LEU B 1 14 ? 11.695 27.547 4.516 1 89.75 14 LEU B CA 1
ATOM 1678 C C . LEU B 1 14 ? 10.656 27.719 3.42 1 89.75 14 LEU B C 1
ATOM 1680 O O . LEU B 1 14 ? 10.828 27.219 2.307 1 89.75 14 LEU B O 1
ATOM 1684 N N . ALA B 1 15 ? 9.648 28.438 3.629 1 91.75 15 ALA B N 1
ATOM 1685 C CA . ALA B 1 15 ? 8.453 28.453 2.795 1 91.75 15 ALA B CA 1
ATOM 1686 C C . ALA B 1 15 ? 8.789 28.812 1.352 1 91.75 15 ALA B C 1
ATOM 1688 O O . ALA B 1 15 ? 8.305 28.172 0.415 1 91.75 15 ALA B O 1
ATOM 1689 N N . ASP B 1 16 ? 9.625 29.766 1.128 1 89.56 16 ASP B N 1
ATOM 1690 C CA . ASP B 1 16 ? 9.914 30.266 -0.208 1 89.56 16 ASP B CA 1
ATOM 1691 C C . ASP B 1 16 ? 10.805 29.297 -0.985 1 89.56 16 ASP B C 1
ATOM 1693 O O . ASP B 1 16 ? 10.844 29.344 -2.217 1 89.56 16 ASP B O 1
ATOM 1697 N N . LYS B 1 17 ? 11.484 28.406 -0.277 1 90.69 17 LYS B N 1
ATOM 1698 C CA . LYS B 1 17 ? 12.422 27.484 -0.924 1 90.69 17 LYS B CA 1
ATOM 1699 C C . LYS B 1 17 ? 11.938 26.047 -0.815 1 90.69 17 LYS B C 1
ATOM 1701 O O . LYS B 1 17 ? 12.594 25.125 -1.325 1 90.69 17 LYS B O 1
ATOM 1706 N N . TRP B 1 18 ? 10.891 25.812 -0.317 1 89.44 18 TRP B N 1
ATOM 1707 C CA . TRP B 1 18 ? 10.438 24.484 0.069 1 89.44 18 TRP B CA 1
ATOM 1708 C C . TRP B 1 18 ? 10.305 23.578 -1.152 1 89.44 18 TRP B C 1
ATOM 1710 O O . TRP B 1 18 ? 10.789 22.453 -1.153 1 89.44 18 TRP B O 1
ATOM 1720 N N . ASP B 1 19 ? 9.734 24.078 -2.172 1 88.19 19 ASP B N 1
ATOM 1721 C CA . ASP B 1 19 ? 9.461 23.281 -3.365 1 88.19 19 ASP B CA 1
ATOM 1722 C C . ASP B 1 19 ? 10.758 22.906 -4.086 1 88.19 19 ASP B C 1
ATOM 1724 O O . ASP B 1 19 ? 10.797 21.969 -4.879 1 88.19 19 ASP B O 1
ATOM 1728 N N . THR B 1 20 ? 11.742 23.656 -3.811 1 87 20 THR B N 1
ATOM 1729 C CA . THR B 1 20 ? 13.023 23.391 -4.441 1 87 20 THR B CA 1
ATOM 1730 C C . THR B 1 20 ? 13.797 22.328 -3.666 1 87 20 THR B C 1
ATOM 1732 O O . THR B 1 20 ? 14.602 21.594 -4.242 1 87 20 THR B O 1
ATOM 1735 N N . ILE B 1 21 ? 13.469 22.188 -2.436 1 82.81 21 ILE B N 1
ATOM 1736 C CA . ILE B 1 21 ? 14.297 21.312 -1.611 1 82.81 21 ILE B CA 1
ATOM 1737 C C . ILE B 1 21 ? 13.562 20 -1.341 1 82.81 21 ILE B C 1
ATOM 1739 O O . ILE B 1 21 ? 14.18 19 -0.97 1 82.81 21 ILE B O 1
ATOM 1743 N N . CYS B 1 22 ? 12.344 20.078 -1.479 1 84.69 22 CYS B N 1
ATOM 1744 C CA . CYS B 1 22 ? 11.57 18.875 -1.185 1 84.69 22 CYS B CA 1
ATOM 1745 C C . CYS B 1 22 ? 10.977 18.281 -2.457 1 84.69 22 CYS B C 1
ATOM 1747 O O . CYS B 1 22 ? 10.258 18.969 -3.188 1 84.69 22 CYS B O 1
ATOM 1749 N N . HIS B 1 23 ? 11.352 17.047 -2.705 1 84.69 23 HIS B N 1
ATOM 1750 C CA . HIS B 1 23 ? 10.836 16.312 -3.855 1 84.69 23 HIS B CA 1
ATOM 1751 C C . HIS B 1 23 ? 10.062 15.07 -3.416 1 84.69 23 HIS B C 1
ATOM 1753 O O . HIS B 1 23 ? 10.461 14.383 -2.477 1 84.69 23 HIS B O 1
ATOM 1759 N N . HIS B 1 24 ? 8.953 14.961 -4.066 1 87.94 24 HIS B N 1
ATOM 1760 C CA . HIS B 1 24 ? 8.125 13.797 -3.768 1 87.94 24 HIS B CA 1
ATOM 1761 C C . HIS B 1 24 ? 7.875 12.961 -5.02 1 87.94 24 HIS B C 1
ATOM 1763 O O . HIS B 1 24 ? 7.715 13.5 -6.113 1 87.94 24 HIS B O 1
ATOM 1769 N N . ASN B 1 25 ? 7.867 11.719 -4.824 1 93.44 25 ASN B N 1
ATOM 1770 C CA . ASN B 1 25 ? 7.629 10.758 -5.898 1 93.44 25 ASN B CA 1
ATOM 1771 C C . ASN B 1 25 ? 6.141 10.57 -6.164 1 93.44 25 ASN B C 1
ATOM 1773 O O . ASN B 1 25 ? 5.41 10.07 -5.305 1 93.44 25 ASN B O 1
ATOM 1777 N N . SER B 1 26 ? 5.75 10.906 -7.406 1 96.31 26 SER B N 1
ATOM 1778 C CA . SER B 1 26 ? 4.332 10.883 -7.75 1 96.31 26 SER B CA 1
ATOM 1779 C C . SER B 1 26 ? 3.77 9.469 -7.676 1 96.31 26 SER B C 1
ATOM 1781 O O . SER B 1 26 ? 2.623 9.273 -7.266 1 96.31 26 SER B O 1
ATOM 1783 N N . GLU B 1 27 ? 4.543 8.492 -8.062 1 96.19 27 GLU B N 1
ATOM 1784 C CA . GLU B 1 27 ? 4.078 7.105 -8.031 1 96.19 27 GLU B CA 1
ATOM 1785 C C . GLU B 1 27 ? 3.805 6.648 -6.598 1 96.19 27 GLU B C 1
ATOM 1787 O O . GLU B 1 27 ? 2.826 5.941 -6.344 1 96.19 27 GLU B O 1
ATOM 1792 N N . LYS B 1 28 ? 4.672 7.062 -5.738 1 97.69 28 LYS B N 1
ATOM 1793 C CA . LYS B 1 28 ? 4.5 6.684 -4.336 1 97.69 28 LYS B CA 1
ATOM 1794 C C . LYS B 1 28 ? 3.295 7.387 -3.721 1 97.69 28 LYS B C 1
ATOM 1796 O O . LYS B 1 28 ? 2.527 6.777 -2.975 1 97.69 28 LYS B O 1
ATOM 1801 N N . ILE B 1 29 ? 3.117 8.672 -4.043 1 98.19 29 ILE B N 1
ATOM 1802 C CA . ILE B 1 29 ? 1.954 9.406 -3.557 1 98.19 29 ILE B CA 1
ATOM 1803 C C . ILE B 1 29 ? 0.676 8.742 -4.062 1 98.19 29 ILE B C 1
ATOM 1805 O O . ILE B 1 29 ? -0.247 8.484 -3.283 1 98.19 29 ILE B O 1
ATOM 1809 N N . ASN B 1 30 ? 0.671 8.406 -5.316 1 98.12 30 ASN B N 1
ATOM 1810 C CA . ASN B 1 30 ? -0.501 7.762 -5.898 1 98.12 30 ASN B CA 1
ATOM 1811 C C . ASN B 1 30 ? -0.773 6.406 -5.254 1 98.12 30 ASN B C 1
ATOM 1813 O O . ASN B 1 30 ? -1.929 6.039 -5.031 1 98.12 30 ASN B O 1
ATOM 1817 N N . ALA B 1 31 ? 0.258 5.652 -5.02 1 98.19 31 ALA B N 1
ATOM 1818 C CA . ALA B 1 31 ? 0.093 4.355 -4.367 1 98.19 31 ALA B CA 1
ATOM 1819 C C . ALA B 1 31 ? -0.532 4.516 -2.984 1 98.19 31 ALA B C 1
ATOM 1821 O O . ALA B 1 31 ? -1.459 3.785 -2.629 1 98.19 31 ALA B O 1
ATOM 1822 N N . ILE B 1 32 ? -0.04 5.469 -2.215 1 98.44 32 ILE B N 1
ATOM 1823 C CA . ILE B 1 32 ? -0.535 5.742 -0.871 1 98.44 32 ILE B CA 1
ATOM 1824 C C . ILE B 1 32 ? -2.023 6.078 -0.928 1 98.44 32 ILE B C 1
ATOM 1826 O O . ILE B 1 32 ? -2.822 5.516 -0.177 1 98.44 32 ILE B O 1
ATOM 1830 N N . LEU B 1 33 ? -2.404 6.965 -1.822 1 98.38 33 LEU B N 1
ATOM 1831 C CA . LEU B 1 33 ? -3.783 7.434 -1.895 1 98.38 33 LEU B CA 1
ATOM 1832 C C . LEU B 1 33 ? -4.703 6.344 -2.434 1 98.38 33 LEU B C 1
ATOM 1834 O O . LEU B 1 33 ? -5.867 6.254 -2.035 1 98.38 33 LEU B O 1
ATOM 1838 N N . THR B 1 34 ? -4.172 5.543 -3.346 1 97.88 34 THR B N 1
ATOM 1839 C CA . THR B 1 34 ? -4.945 4.406 -3.836 1 97.88 34 THR B CA 1
ATOM 1840 C C . THR B 1 34 ? -5.262 3.436 -2.701 1 97.88 34 THR B C 1
ATOM 1842 O O . THR B 1 34 ? -6.391 2.961 -2.582 1 97.88 34 THR B O 1
ATOM 1845 N N . LEU B 1 35 ? -4.305 3.162 -1.858 1 97.69 35 LEU B N 1
ATOM 1846 C CA . LEU B 1 35 ? -4.52 2.275 -0.72 1 97.69 35 LEU B CA 1
ATOM 1847 C C . LEU B 1 35 ? -5.574 2.846 0.223 1 97.69 35 LEU B C 1
ATOM 1849 O O . LEU B 1 35 ? -6.348 2.096 0.822 1 97.69 35 LEU B O 1
ATOM 1853 N N . ALA B 1 36 ? -5.578 4.125 0.371 1 96.56 36 ALA B N 1
ATOM 1854 C CA . ALA B 1 36 ? -6.496 4.797 1.288 1 96.56 36 ALA B CA 1
ATOM 1855 C C . ALA B 1 36 ? -7.941 4.633 0.83 1 96.56 36 ALA B C 1
ATOM 1857 O O . ALA B 1 36 ? -8.875 4.793 1.623 1 96.56 36 ALA B O 1
ATOM 1858 N N . GLY B 1 37 ? -8.156 4.422 -0.43 1 95.94 37 GLY B N 1
ATOM 1859 C CA . GLY B 1 37 ? -9.508 4.203 -0.927 1 95.94 37 GLY B CA 1
ATOM 1860 C C . GLY B 1 37 ? -10.383 5.441 -0.836 1 95.94 37 GLY B C 1
ATOM 1861 O O . GLY B 1 37 ? -11.5 5.379 -0.326 1 95.94 37 GLY B O 1
ATOM 1862 N N . ILE B 1 38 ? -9.875 6.559 -1.316 1 96.75 38 ILE B N 1
ATOM 1863 C CA . ILE B 1 38 ? -10.578 7.832 -1.23 1 96.75 38 ILE B CA 1
ATOM 1864 C C . ILE B 1 38 ? -11.828 7.789 -2.105 1 96.75 38 ILE B C 1
ATOM 1866 O O . ILE B 1 38 ? -11.766 7.379 -3.268 1 96.75 38 ILE B O 1
ATOM 1870 N N . LYS B 1 39 ? -12.891 8.195 -1.562 1 95.75 39 LYS B N 1
ATOM 1871 C CA . LYS B 1 39 ? -14.164 8.172 -2.277 1 95.75 39 LYS B CA 1
ATOM 1872 C C . LYS B 1 39 ? -14.461 9.539 -2.895 1 95.75 39 LYS B C 1
ATOM 1874 O O . LYS B 1 39 ? -14.008 10.57 -2.396 1 95.75 39 LYS B O 1
ATOM 1879 N N . GLU B 1 40 ? -15.25 9.477 -3.92 1 97.62 40 GLU B N 1
ATOM 1880 C CA . GLU B 1 40 ? -15.758 10.719 -4.492 1 97.62 40 GLU B CA 1
ATOM 1881 C C . GLU B 1 40 ? -16.625 11.477 -3.49 1 97.62 40 GLU B C 1
ATOM 1883 O O . GLU B 1 40 ? -17.25 10.867 -2.617 1 97.62 40 GLU B O 1
ATOM 1888 N N . ASN B 1 41 ? -16.578 12.758 -3.617 1 98.25 41 ASN B N 1
ATOM 1889 C CA . ASN B 1 41 ? -17.406 13.648 -2.818 1 98.25 41 ASN B CA 1
ATOM 1890 C C . ASN B 1 41 ? -17.031 13.586 -1.338 1 98.25 41 ASN B C 1
ATOM 1892 O O . ASN B 1 41 ? -17.875 13.852 -0.473 1 98.25 41 ASN B O 1
ATOM 1896 N N . SER B 1 42 ? -15.844 13.148 -1.038 1 98.25 42 SER B N 1
ATOM 1897 C CA . SER B 1 42 ? -15.383 13.07 0.343 1 98.25 42 SER B CA 1
ATOM 1898 C C . SER B 1 42 ? -14.953 14.438 0.864 1 98.25 42 SER B C 1
ATOM 1900 O O . SER B 1 42 ? -14.586 15.312 0.084 1 98.25 42 SER B O 1
ATOM 1902 N N . ARG B 1 43 ? -15.078 14.617 2.123 1 98.75 43 ARG B N 1
ATOM 1903 C CA . ARG B 1 43 ? -14.453 15.727 2.832 1 98.75 43 ARG B CA 1
ATOM 1904 C C . ARG B 1 43 ? -13.094 15.32 3.396 1 98.75 43 ARG B C 1
ATOM 1906 O O . ARG B 1 43 ? -13.008 14.43 4.246 1 98.75 43 ARG B O 1
ATOM 1913 N N . ILE B 1 44 ? -12.055 16.031 2.971 1 98.88 44 ILE B N 1
ATOM 1914 C CA . ILE B 1 44 ? -10.688 15.602 3.277 1 98.88 44 ILE B CA 1
ATOM 1915 C C . ILE B 1 44 ? -9.984 16.672 4.105 1 98.88 44 ILE B C 1
ATOM 1917 O O . ILE B 1 44 ? -10.07 17.875 3.793 1 98.88 44 ILE B O 1
ATOM 1921 N N . LEU B 1 45 ? -9.375 16.266 5.195 1 98.88 45 LEU B N 1
ATOM 1922 C CA . LEU B 1 45 ? -8.484 17.109 5.973 1 98.88 45 LEU B CA 1
ATOM 1923 C C . LEU B 1 45 ? -7.023 16.797 5.672 1 98.88 45 LEU B C 1
ATOM 1925 O O . LEU B 1 45 ? -6.551 15.695 5.953 1 98.88 45 LEU B O 1
ATOM 1929 N N . ASP B 1 46 ? -6.324 17.703 5.043 1 98.88 46 ASP B N 1
ATOM 1930 C CA . ASP B 1 46 ? -4.891 17.625 4.781 1 98.88 46 ASP B CA 1
ATOM 1931 C C . ASP B 1 46 ? -4.094 18.344 5.867 1 98.88 46 ASP B C 1
ATOM 1933 O O . ASP B 1 46 ? -4.043 19.578 5.887 1 98.88 46 ASP B O 1
ATOM 1937 N N . ILE B 1 47 ? -3.469 17.562 6.742 1 98.75 47 ILE B N 1
ATOM 1938 C CA . ILE B 1 47 ? -2.807 18.078 7.934 1 98.75 47 ILE B CA 1
ATOM 1939 C C . ILE B 1 47 ? -1.354 18.422 7.609 1 98.75 47 ILE B C 1
ATOM 1941 O O . ILE B 1 47 ? -0.622 17.594 7.059 1 98.75 47 ILE B O 1
ATOM 1945 N N . ALA B 1 48 ? -0.928 19.641 8.07 1 98.25 48 ALA B N 1
ATOM 1946 C CA . ALA B 1 48 ? 0.412 20.125 7.758 1 98.25 48 ALA B CA 1
ATOM 1947 C C . ALA B 1 48 ? 0.699 20.031 6.262 1 98.25 48 ALA B C 1
ATOM 1949 O O . ALA B 1 48 ? 1.689 19.422 5.852 1 98.25 48 ALA B O 1
ATOM 1950 N N . THR B 1 49 ? -0.11 20.766 5.52 1 98.44 49 THR B N 1
ATOM 1951 C CA . THR B 1 49 ? -0.165 20.625 4.07 1 98.44 49 THR B CA 1
ATOM 1952 C C . THR B 1 49 ? 1.097 21.188 3.422 1 98.44 49 THR B C 1
ATOM 1954 O O . THR B 1 49 ? 1.42 20.844 2.281 1 98.44 49 THR B O 1
ATOM 1957 N N . GLY B 1 50 ? 1.832 22.047 4.148 1 97.62 50 GLY B N 1
ATOM 1958 C CA . GLY B 1 50 ? 2.973 22.719 3.551 1 97.62 50 GLY B CA 1
ATOM 1959 C C . GLY B 1 50 ? 2.596 23.625 2.389 1 97.62 50 GLY B C 1
ATOM 1960 O O . GLY B 1 50 ? 1.698 24.453 2.508 1 97.62 50 GLY B O 1
ATOM 1961 N N . THR B 1 51 ? 3.25 23.438 1.344 1 97.38 51 THR B N 1
ATOM 1962 C CA . THR B 1 51 ? 2.939 24.25 0.175 1 97.38 51 THR B CA 1
ATOM 1963 C C . THR B 1 51 ? 1.896 23.562 -0.703 1 97.38 51 THR B C 1
ATOM 1965 O O . THR B 1 51 ? 1.751 23.906 -1.88 1 97.38 51 THR B O 1
ATOM 1968 N N . GLY B 1 52 ? 1.254 22.562 -0.23 1 97.75 52 GLY B N 1
ATOM 1969 C CA . GLY B 1 52 ? 0.105 21.953 -0.887 1 97.75 52 GLY B CA 1
ATOM 1970 C C . GLY B 1 52 ? 0.478 20.828 -1.822 1 97.75 52 GLY B C 1
ATOM 1971 O O . GLY B 1 52 ? -0.139 20.656 -2.875 1 97.75 52 GLY B O 1
ATOM 1972 N N . VAL B 1 53 ? 1.446 20.031 -1.518 1 96.75 53 VAL B N 1
ATOM 1973 C CA . VAL B 1 53 ? 1.994 19.016 -2.41 1 96.75 53 VAL B CA 1
ATOM 1974 C C . VAL B 1 53 ? 0.928 17.953 -2.713 1 96.75 53 VAL B C 1
ATOM 1976 O O . VAL B 1 53 ? 0.885 17.406 -3.816 1 96.75 53 VAL B O 1
ATOM 1979 N N . LEU B 1 54 ? 0.022 17.688 -1.826 1 98 54 LEU B N 1
ATOM 1980 C CA . LEU B 1 54 ? -0.943 16.609 -2.006 1 98 54 LEU B CA 1
ATOM 1981 C C . LEU B 1 54 ? -2.16 17.078 -2.789 1 98 54 LEU B C 1
ATOM 1983 O O . LEU B 1 54 ? -2.945 16.281 -3.287 1 98 54 LEU B O 1
ATOM 1987 N N . ILE B 1 55 ? -2.348 18.375 -2.85 1 98.5 55 ILE B N 1
ATOM 1988 C CA . ILE B 1 55 ? -3.609 18.953 -3.301 1 98.5 55 ILE B CA 1
ATOM 1989 C C . ILE B 1 55 ? -3.926 18.453 -4.711 1 98.5 55 ILE B C 1
ATOM 1991 O O . ILE B 1 55 ? -5.008 17.922 -4.961 1 98.5 55 ILE B O 1
ATOM 1995 N N . PRO B 1 56 ? -2.949 18.562 -5.652 1 97.88 56 PRO B N 1
ATOM 1996 C CA . PRO B 1 56 ? -3.293 18.094 -7 1 97.88 56 PRO B CA 1
ATOM 1997 C C . PRO B 1 56 ? -3.648 16.609 -7.043 1 97.88 56 PRO B C 1
ATOM 1999 O O . PRO B 1 56 ? -4.469 16.188 -7.863 1 97.88 56 PRO B O 1
ATOM 2002 N N . TYR B 1 57 ? -3.092 15.789 -6.254 1 98.31 57 TYR B N 1
ATOM 2003 C CA . TYR B 1 57 ? -3.357 14.352 -6.219 1 98.31 57 TYR B CA 1
ATOM 2004 C C . TYR B 1 57 ? -4.715 14.062 -5.59 1 98.31 57 TYR B C 1
ATOM 2006 O O . TYR B 1 57 ? -5.453 13.203 -6.066 1 98.31 57 TYR B O 1
ATOM 2014 N N . LEU B 1 58 ? -5.043 14.789 -4.535 1 98.62 58 LEU B N 1
ATOM 2015 C CA . LEU B 1 58 ? -6.32 14.609 -3.854 1 98.62 58 LEU B CA 1
ATOM 2016 C C . LEU B 1 58 ? -7.477 15.023 -4.754 1 98.62 58 LEU B C 1
ATOM 2018 O O . LEU B 1 58 ? -8.539 14.398 -4.734 1 98.62 58 LEU B O 1
ATOM 2022 N N . LEU B 1 59 ? -7.285 16.062 -5.512 1 98.44 59 LEU B N 1
ATOM 2023 C CA . LEU B 1 59 ? -8.328 16.594 -6.371 1 98.44 59 LEU B CA 1
ATOM 2024 C C . LEU B 1 59 ? -8.75 15.586 -7.426 1 98.44 59 LEU B C 1
ATOM 2026 O O . LEU B 1 59 ? -9.891 15.609 -7.895 1 98.44 59 LEU B O 1
ATOM 2030 N N . LYS B 1 60 ? -7.844 14.68 -7.785 1 97.62 60 LYS B N 1
ATOM 2031 C CA . LYS B 1 60 ? -8.148 13.656 -8.781 1 97.62 60 LYS B CA 1
ATOM 2032 C C . LYS B 1 60 ? -9.305 12.773 -8.32 1 97.62 60 LYS B C 1
ATOM 2034 O O . LYS B 1 60 ? -9.969 12.133 -9.141 1 97.62 60 LYS B O 1
ATOM 2039 N N . TYR B 1 61 ? -9.578 12.734 -7.051 1 97.94 61 TYR B N 1
ATOM 2040 C CA . TYR B 1 61 ? -10.609 11.859 -6.512 1 97.94 61 TYR B CA 1
ATOM 2041 C C . TYR B 1 61 ? -11.953 12.586 -6.43 1 97.94 61 TYR B C 1
ATOM 2043 O O . TYR B 1 61 ? -12.922 12.047 -5.891 1 97.94 61 TYR B O 1
ATOM 2051 N N . GLN B 1 62 ? -12.008 13.789 -6.855 1 98 62 GLN B N 1
ATOM 2052 C CA . GLN B 1 62 ? -13.227 14.594 -6.914 1 98 62 GLN B CA 1
ATOM 2053 C C . GLN B 1 62 ? -13.867 14.727 -5.535 1 98 62 GLN B C 1
ATOM 2055 O O . GLN B 1 62 ? -15.047 14.414 -5.359 1 98 62 GLN B O 1
ATOM 2060 N N . PRO B 1 63 ? -13.07 15.242 -4.625 1 98.44 63 PRO B N 1
ATOM 2061 C CA . PRO B 1 63 ? -13.617 15.461 -3.285 1 98.44 63 PRO B CA 1
ATOM 2062 C C . PRO B 1 63 ? -14.648 16.594 -3.252 1 98.44 63 PRO B C 1
ATOM 2064 O O . PRO B 1 63 ? -14.648 17.453 -4.125 1 98.44 63 PRO B O 1
ATOM 2067 N N . ALA B 1 64 ? -15.547 16.5 -2.271 1 98.5 64 ALA B N 1
ATOM 2068 C CA . ALA B 1 64 ? -16.453 17.625 -2.033 1 98.5 64 ALA B CA 1
ATOM 2069 C C . ALA B 1 64 ? -15.695 18.844 -1.521 1 98.5 64 ALA B C 1
ATOM 2071 O O . ALA B 1 64 ? -16 19.969 -1.905 1 98.5 64 ALA B O 1
ATOM 2072 N N . LEU B 1 65 ? -14.742 18.531 -0.68 1 98.31 65 LEU B N 1
ATOM 2073 C CA . LEU B 1 65 ? -13.984 19.578 -0.01 1 98.31 65 LEU B CA 1
ATOM 2074 C C . LEU B 1 65 ? -12.633 19.062 0.464 1 98.31 65 LEU B C 1
ATOM 2076 O O . LEU B 1 65 ? -12.531 17.938 0.974 1 98.31 65 LEU B O 1
ATOM 2080 N N . ILE B 1 66 ? -11.625 19.891 0.244 1 98.81 66 ILE B N 1
ATOM 2081 C CA . ILE B 1 66 ? -10.336 19.688 0.884 1 98.81 66 ILE B CA 1
ATOM 2082 C C . ILE B 1 66 ? -10.039 20.844 1.834 1 98.81 66 ILE B C 1
ATOM 2084 O O . ILE B 1 66 ? -9.977 22 1.411 1 98.81 66 ILE B O 1
ATOM 2088 N N . THR B 1 67 ? -10.008 20.578 3.086 1 98.88 67 THR B N 1
ATOM 2089 C CA . THR B 1 67 ? -9.469 21.516 4.059 1 98.88 67 THR B CA 1
ATOM 2090 C C . THR B 1 67 ? -7.996 21.234 4.336 1 98.88 67 THR B C 1
ATOM 2092 O O . THR B 1 67 ? -7.652 20.172 4.863 1 98.88 67 THR B O 1
ATOM 2095 N N . ALA B 1 68 ? -7.184 22.156 3.969 1 98.88 68 ALA B N 1
ATOM 2096 C CA . ALA B 1 68 ? -5.738 22 4.125 1 98.88 68 ALA B CA 1
ATOM 2097 C C . ALA B 1 68 ? -5.191 22.984 5.16 1 98.88 68 ALA B C 1
ATOM 2099 O O . ALA B 1 68 ? -5.359 24.203 5.023 1 98.88 68 ALA B O 1
ATOM 2100 N N . ILE B 1 69 ? -4.496 22.422 6.172 1 98.75 69 ILE B N 1
ATOM 2101 C CA . ILE B 1 69 ? -4.074 23.312 7.254 1 98.75 69 ILE B CA 1
ATOM 2102 C C . ILE B 1 69 ? -2.561 23.203 7.445 1 98.75 69 ILE B C 1
ATOM 2104 O O . ILE B 1 69 ? -1.96 22.172 7.133 1 98.75 69 ILE B O 1
ATOM 2108 N N . ASP B 1 70 ? -2.01 24.234 7.914 1 98.38 70 ASP B N 1
ATOM 2109 C CA . ASP B 1 70 ? -0.607 24.312 8.312 1 98.38 70 ASP B CA 1
ATOM 2110 C C . ASP B 1 70 ? -0.401 25.375 9.398 1 98.38 70 ASP B C 1
ATOM 2112 O O . ASP B 1 70 ? -1.15 26.344 9.469 1 98.38 70 ASP B O 1
ATOM 2116 N N . LEU B 1 71 ? 0.618 25.125 10.219 1 96.62 71 LEU B N 1
ATOM 2117 C CA . LEU B 1 71 ? 0.97 26.109 11.242 1 96.62 71 LEU B CA 1
ATOM 2118 C C . LEU B 1 71 ? 1.554 27.375 10.617 1 96.62 71 LEU B C 1
ATOM 2120 O O . LEU B 1 71 ? 1.388 28.469 11.156 1 96.62 71 LEU B O 1
ATOM 2124 N N . SER B 1 72 ? 2.275 27.188 9.539 1 96.69 72 SER B N 1
ATOM 2125 C CA . SER B 1 72 ? 3.035 28.266 8.906 1 96.69 72 SER B CA 1
ATOM 2126 C C . SER B 1 72 ? 2.168 29.062 7.934 1 96.69 72 SER B C 1
ATOM 2128 O O . SER B 1 72 ? 1.746 28.531 6.902 1 96.69 72 SER B O 1
ATOM 2130 N N . GLU B 1 73 ? 1.979 30.344 8.242 1 97.56 73 GLU B N 1
ATOM 2131 C CA . GLU B 1 73 ? 1.189 31.188 7.355 1 97.56 73 GLU B CA 1
ATOM 2132 C C . GLU B 1 73 ? 1.878 31.375 6.004 1 97.56 73 GLU B C 1
ATOM 2134 O O . GLU B 1 73 ? 1.214 31.531 4.977 1 97.56 73 GLU B O 1
ATOM 2139 N N . LEU B 1 74 ? 3.195 31.297 6 1 97.38 74 LEU B N 1
ATOM 2140 C CA . LEU B 1 74 ? 3.912 31.469 4.742 1 97.38 74 LEU B CA 1
ATOM 2141 C C . LEU B 1 74 ? 3.781 30.219 3.871 1 97.38 74 LEU B C 1
ATOM 2143 O O . LEU B 1 74 ? 3.723 30.312 2.643 1 97.38 74 LEU B O 1
ATOM 2147 N N . MET B 1 75 ? 3.762 29.031 4.438 1 97.31 75 MET B N 1
ATOM 2148 C CA . MET B 1 75 ? 3.465 27.812 3.695 1 97.31 75 MET B CA 1
ATOM 2149 C C . MET B 1 75 ? 2.08 27.875 3.061 1 97.31 75 MET B C 1
ATOM 2151 O O . MET B 1 75 ? 1.923 27.594 1.872 1 97.31 75 MET B O 1
ATOM 2155 N N . ILE B 1 76 ? 1.116 28.312 3.84 1 98.19 76 ILE B N 1
ATOM 2156 C CA . ILE B 1 76 ? -0.263 28.422 3.375 1 98.19 76 ILE B CA 1
ATOM 2157 C C . ILE B 1 76 ? -0.348 29.438 2.236 1 98.19 76 ILE B C 1
ATOM 2159 O O . ILE B 1 76 ? -1.042 29.203 1.243 1 98.19 76 ILE B O 1
ATOM 2163 N N . ALA B 1 77 ? 0.338 30.516 2.412 1 97.62 77 ALA B N 1
ATOM 2164 C CA . ALA B 1 77 ? 0.336 31.547 1.365 1 97.62 77 ALA B CA 1
ATOM 2165 C C . ALA B 1 77 ? 0.828 30.969 0.04 1 97.62 77 ALA B C 1
ATOM 2167 O O . ALA B 1 77 ? 0.233 31.219 -1.011 1 97.62 77 ALA B O 1
ATOM 2168 N N . GLU B 1 78 ? 1.937 30.219 0.114 1 97.06 78 GLU B N 1
ATOM 2169 C CA . GLU B 1 78 ? 2.469 29.578 -1.086 1 97.06 78 GLU B CA 1
ATOM 2170 C C . GLU B 1 78 ? 1.478 28.578 -1.661 1 97.06 78 GLU B C 1
ATOM 2172 O O . GLU B 1 78 ? 1.292 28.5 -2.877 1 97.06 78 GLU B O 1
ATOM 2177 N N . ALA B 1 79 ? 0.856 27.797 -0.844 1 97.69 79 ALA B N 1
ATOM 2178 C CA . ALA B 1 79 ? -0.102 26.781 -1.277 1 97.69 79 ALA B CA 1
ATOM 2179 C C . ALA B 1 79 ? -1.3 27.422 -1.975 1 97.69 79 ALA B C 1
ATOM 2181 O O . ALA B 1 79 ? -1.759 26.938 -3.008 1 97.69 79 ALA B O 1
ATOM 2182 N N . CYS B 1 80 ? -1.788 28.5 -1.406 1 97.25 80 CYS B N 1
ATOM 2183 C CA . CYS B 1 80 ? -2.936 29.219 -1.951 1 97.25 80 CYS B CA 1
ATOM 2184 C C . CYS B 1 80 ? -2.65 29.719 -3.365 1 97.25 80 CYS B C 1
ATOM 2186 O O . CYS B 1 80 ? -3.531 29.672 -4.227 1 97.25 80 CYS B O 1
ATOM 2188 N N . LYS B 1 81 ? -1.464 30.156 -3.574 1 96.56 81 LYS B N 1
ATOM 2189 C CA . LYS B 1 81 ? -1.072 30.641 -4.895 1 96.56 81 LYS B CA 1
ATOM 2190 C C . LYS B 1 81 ? -1.118 29.516 -5.926 1 96.56 81 LYS B C 1
ATOM 2192 O O . LYS B 1 81 ? -1.487 29.75 -7.082 1 96.56 81 LYS B O 1
ATOM 2197 N N . LYS B 1 82 ? -0.808 28.375 -5.516 1 96.06 82 LYS B N 1
ATOM 2198 C CA . LYS B 1 82 ? -0.652 27.25 -6.418 1 96.06 82 LYS B CA 1
ATOM 2199 C C . LYS B 1 82 ? -1.997 26.594 -6.719 1 96.06 82 LYS B C 1
ATOM 2201 O O . LYS B 1 82 ? -2.195 26.031 -7.797 1 96.06 82 LYS B O 1
ATOM 2206 N N . HIS B 1 83 ? -2.822 26.656 -5.746 1 96.94 83 HIS B N 1
ATOM 2207 C CA . HIS B 1 83 ? -4.039 25.859 -5.844 1 96.94 83 HIS B CA 1
ATOM 2208 C C . HIS B 1 83 ? -5.273 26.703 -5.543 1 96.94 83 HIS B C 1
ATOM 2210 O O . HIS B 1 83 ? -5.883 26.547 -4.48 1 96.94 83 HIS B O 1
ATOM 2216 N N . PRO B 1 84 ? -5.738 27.391 -6.473 1 94.94 84 PRO B N 1
ATOM 2217 C CA . PRO B 1 84 ? -6.863 28.312 -6.27 1 94.94 84 PRO B CA 1
ATOM 2218 C C . PRO B 1 84 ? -8.219 27.625 -6.406 1 94.94 84 PRO B C 1
ATOM 2220 O O . PRO B 1 84 ? -9.258 28.281 -6.379 1 94.94 84 PRO B O 1
ATOM 2223 N N . GLU B 1 85 ? -8.25 26.312 -6.539 1 95.81 85 GLU B N 1
ATOM 2224 C CA . GLU B 1 85 ? -9.508 25.594 -6.746 1 95.81 85 GLU B CA 1
ATOM 2225 C C . GLU B 1 85 ? -10.492 25.875 -5.613 1 95.81 85 GLU B C 1
ATOM 2227 O O . GLU B 1 85 ? -10.102 25.922 -4.445 1 95.81 85 GLU B O 1
ATOM 2232 N N . PRO B 1 86 ? -11.719 26.078 -5.922 1 94.75 86 PRO B N 1
ATOM 2233 C CA . PRO B 1 86 ? -12.727 26.453 -4.922 1 94.75 86 PRO B CA 1
ATOM 2234 C C . PRO B 1 86 ? -12.977 25.344 -3.906 1 94.75 86 PRO B C 1
ATOM 2236 O O . PRO B 1 86 ? -13.438 25.609 -2.793 1 94.75 86 PRO B O 1
ATOM 2239 N N . GLN B 1 87 ? -12.703 24.078 -4.297 1 96.81 87 GLN B N 1
ATOM 2240 C CA . GLN B 1 87 ? -12.93 22.938 -3.41 1 96.81 87 GLN B CA 1
ATOM 2241 C C . GLN B 1 87 ? -11.836 22.844 -2.346 1 96.81 87 GLN B C 1
ATOM 2243 O O . GLN B 1 87 ? -11.938 22.047 -1.416 1 96.81 87 GLN B O 1
ATOM 2248 N N . VAL B 1 88 ? -10.828 23.672 -2.484 1 98.56 88 VAL B N 1
ATOM 2249 C CA . VAL B 1 88 ? -9.703 23.594 -1.562 1 98.56 88 VAL B CA 1
ATOM 2250 C C . VAL B 1 88 ? -9.711 24.812 -0.64 1 98.56 88 VAL B C 1
ATOM 2252 O O . VAL B 1 88 ? -9.656 25.953 -1.106 1 98.56 88 VAL B O 1
ATOM 2255 N N . HIS B 1 89 ? -9.82 24.578 0.634 1 98.56 89 HIS B N 1
ATOM 2256 C CA . HIS B 1 89 ? -9.797 25.625 1.646 1 98.56 89 HIS B CA 1
ATOM 2257 C C . HIS B 1 89 ? -8.531 25.547 2.496 1 98.56 89 HIS B C 1
ATOM 2259 O O . HIS B 1 89 ? -8.359 24.594 3.268 1 98.56 89 HIS B O 1
ATOM 2265 N N . PHE B 1 90 ? -7.734 26.531 2.32 1 98.62 90 PHE B N 1
ATOM 2266 C CA . PHE B 1 90 ? -6.512 26.609 3.115 1 98.62 90 PHE B CA 1
ATOM 2267 C C . PHE B 1 90 ? -6.738 27.406 4.391 1 98.62 90 PHE B C 1
ATOM 2269 O O . PHE B 1 90 ? -7.414 28.438 4.367 1 98.62 90 PHE B O 1
ATOM 2276 N N . LYS B 1 91 ? -6.191 26.953 5.484 1 98.19 91 LYS B N 1
ATOM 2277 C CA . LYS B 1 91 ? -6.301 27.641 6.766 1 98.19 91 LYS B CA 1
ATOM 2278 C C . LYS B 1 91 ? -5.016 27.5 7.578 1 98.19 91 LYS B C 1
ATOM 2280 O O . LYS B 1 91 ? -4.406 26.438 7.605 1 98.19 91 LYS B O 1
ATOM 2285 N N . VAL B 1 92 ? -4.633 28.641 8.102 1 97.94 92 VAL B N 1
ATOM 2286 C CA . VAL B 1 92 ? -3.58 28.547 9.109 1 97.94 92 VAL B CA 1
ATOM 2287 C C . VAL B 1 92 ? -4.156 28.016 10.414 1 97.94 92 VAL B C 1
ATOM 2289 O O . VAL B 1 92 ? -5.172 28.516 10.906 1 97.94 92 VAL B O 1
ATOM 2292 N N . GLY B 1 93 ? -3.512 26.953 10.938 1 96 93 GLY B N 1
ATOM 2293 C CA . GLY B 1 93 ? -4.051 26.422 12.18 1 96 93 GLY B CA 1
ATOM 2294 C C . GLY B 1 93 ? -3.168 25.359 12.812 1 96 93 GLY B C 1
ATOM 2295 O O . GLY B 1 93 ? -2.34 24.75 12.133 1 96 93 GLY B O 1
ATOM 2296 N N . ASN B 1 94 ? -3.336 25.297 14.062 1 96.88 94 ASN B N 1
ATOM 2297 C CA . ASN B 1 94 ? -2.729 24.25 14.867 1 96.88 94 ASN B CA 1
ATOM 2298 C C . ASN B 1 94 ? -3.627 23.016 14.945 1 96.88 94 ASN B C 1
ATOM 2300 O O . ASN B 1 94 ? -4.734 23.078 15.484 1 96.88 94 ASN B O 1
ATOM 2304 N N . PHE B 1 95 ? -3.115 21.906 14.438 1 97.5 95 PHE B N 1
ATOM 2305 C CA . PHE B 1 95 ? -3.928 20.688 14.367 1 97.5 95 PHE B CA 1
ATOM 2306 C C . PHE B 1 95 ? -4.398 20.281 15.758 1 97.5 95 PHE B C 1
ATOM 2308 O O . PHE B 1 95 ? -5.531 19.828 15.93 1 97.5 95 PHE B O 1
ATOM 2315 N N . TYR B 1 96 ? -3.605 20.453 16.781 1 96.12 96 TYR B N 1
ATOM 2316 C CA . TYR B 1 96 ? -3.957 20.031 18.141 1 96.12 96 TYR B CA 1
ATOM 2317 C C . TYR B 1 96 ? -5.152 20.812 18.656 1 96.12 96 TYR B C 1
ATOM 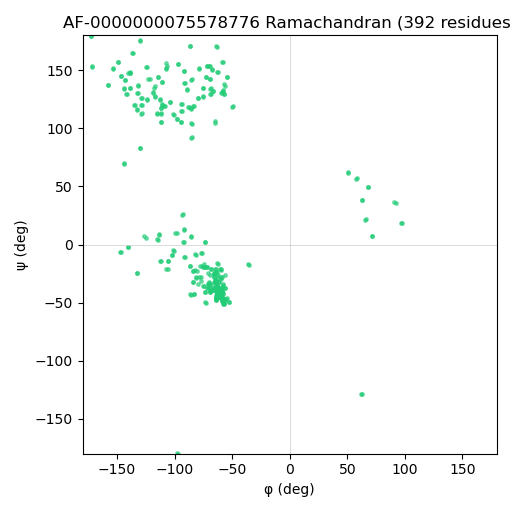2319 O O . TYR B 1 96 ? -5.832 20.375 19.594 1 96.12 96 TYR B O 1
ATOM 2327 N N . GLU B 1 97 ? -5.375 21.922 18.062 1 95.44 97 GLU B N 1
ATOM 2328 C CA . GLU B 1 97 ? -6.445 22.812 18.5 1 95.44 97 GLU B CA 1
ATOM 2329 C C . GLU B 1 97 ? -7.539 22.922 17.438 1 95.44 97 GLU B C 1
ATOM 2331 O O . GLU B 1 97 ? -8.422 23.781 17.531 1 95.44 97 GLU B O 1
ATOM 2336 N N . TRP B 1 98 ? -7.391 22.078 16.484 1 95.5 98 TRP B N 1
ATOM 2337 C CA . TRP B 1 98 ? -8.336 22.156 15.367 1 95.5 98 TRP B CA 1
ATOM 2338 C C . TRP B 1 98 ? -9.727 21.719 15.812 1 95.5 98 TRP B C 1
ATOM 2340 O O . TRP B 1 98 ? -9.891 20.672 16.453 1 95.5 98 TRP B O 1
ATOM 2350 N N . GLY B 1 99 ? -10.789 22.469 15.453 1 94.81 99 GLY B N 1
ATOM 2351 C CA . GLY B 1 99 ? -12.109 22.219 16.016 1 94.81 99 GLY B CA 1
ATOM 2352 C C . GLY B 1 99 ? -13.094 21.688 14.992 1 94.81 99 GLY B C 1
ATOM 2353 O O . GLY B 1 99 ? -14.18 21.219 15.352 1 94.81 99 GLY B O 1
ATOM 2354 N N . GLU B 1 100 ? -12.844 21.75 13.734 1 97.19 100 GLU B N 1
ATOM 2355 C CA . GLU B 1 100 ? -13.773 21.266 12.719 1 97.19 100 GLU B CA 1
ATOM 2356 C C . GLU B 1 100 ? -13.805 19.734 12.695 1 97.19 100 GLU B C 1
ATOM 2358 O O . GLU B 1 100 ? -12.781 19.078 12.906 1 97.19 100 GLU B O 1
ATOM 2363 N N . THR B 1 101 ? -14.984 19.219 12.438 1 97.69 101 THR B N 1
ATOM 2364 C CA . THR B 1 101 ? -15.203 17.766 12.422 1 97.69 101 THR B CA 1
ATOM 2365 C C . THR B 1 101 ? -15.93 17.359 11.148 1 97.69 101 THR B C 1
ATOM 2367 O O . THR B 1 101 ? -16.203 18.188 10.273 1 97.69 101 THR B O 1
ATOM 2370 N N . GLY B 1 102 ? -16.094 16.062 11 1 97.56 102 GLY B N 1
ATOM 2371 C CA . GLY B 1 102 ? -16.938 15.586 9.914 1 97.56 102 GLY B CA 1
ATOM 2372 C C . GLY B 1 102 ? -16.141 15.188 8.68 1 97.56 102 GLY B C 1
ATOM 2373 O O . GLY B 1 102 ? -16.703 15.109 7.582 1 97.56 102 GLY B O 1
ATOM 2374 N N . PHE B 1 103 ? -14.906 14.961 8.812 1 98.62 103 PHE B N 1
ATOM 2375 C CA . PHE B 1 103 ? -14.086 14.594 7.668 1 98.62 103 PHE B CA 1
ATOM 2376 C C . PHE B 1 103 ? -14.156 13.094 7.406 1 98.62 103 PHE B C 1
ATOM 2378 O O . PHE B 1 103 ? -14.195 12.297 8.344 1 98.62 103 PHE B O 1
ATOM 2385 N N . ASP B 1 104 ? -14.172 12.734 6.102 1 98.62 104 ASP B N 1
ATOM 2386 C CA . ASP B 1 104 ? -14.133 11.328 5.699 1 98.62 104 ASP B CA 1
ATOM 2387 C C . ASP B 1 104 ? -12.703 10.789 5.715 1 98.62 104 ASP B C 1
ATOM 2389 O O . ASP B 1 104 ? -12.492 9.594 5.914 1 98.62 104 ASP B O 1
ATOM 2393 N N . LEU B 1 105 ? -11.781 11.664 5.492 1 98.75 105 LEU B N 1
ATOM 2394 C CA . LEU B 1 105 ? -10.359 11.344 5.461 1 98.75 105 LEU B CA 1
ATOM 2395 C C . LEU B 1 105 ? -9.539 12.453 6.105 1 98.75 105 LEU B C 1
ATOM 2397 O O . LEU B 1 105 ? -9.75 13.633 5.832 1 98.75 105 LEU B O 1
ATOM 2401 N N . ALA B 1 106 ? -8.688 12.086 7 1 98.88 106 ALA B N 1
ATOM 2402 C CA . ALA B 1 106 ? -7.629 12.945 7.512 1 98.88 106 ALA B CA 1
ATOM 2403 C C . ALA B 1 106 ? -6.254 12.375 7.188 1 98.88 106 ALA B C 1
ATOM 2405 O O . ALA B 1 106 ? -5.957 11.227 7.52 1 98.88 106 ALA B O 1
ATOM 2406 N N . ILE B 1 107 ? -5.426 13.18 6.59 1 98.88 107 ILE B N 1
ATOM 2407 C CA . ILE B 1 107 ? -4.156 12.641 6.117 1 98.88 107 ILE B CA 1
ATOM 2408 C C . ILE B 1 107 ? -3.01 13.547 6.555 1 98.88 107 ILE B C 1
ATOM 2410 O O . ILE B 1 107 ? -3.113 14.773 6.461 1 98.88 107 ILE B O 1
ATOM 2414 N N . ALA B 1 108 ? -2.016 12.953 7.129 1 98.62 108 ALA B N 1
ATOM 2415 C CA . ALA B 1 108 ? -0.728 13.57 7.445 1 98.62 108 ALA B CA 1
ATOM 2416 C C . ALA B 1 108 ? 0.387 12.977 6.586 1 98.62 108 ALA B C 1
ATOM 2418 O O . ALA B 1 108 ? 0.852 11.867 6.844 1 98.62 108 ALA B O 1
ATOM 2419 N N . TYR B 1 109 ? 0.825 13.719 5.613 1 98.25 109 TYR B N 1
ATOM 2420 C CA . TYR B 1 109 ? 1.815 13.234 4.66 1 98.25 109 TYR B CA 1
ATOM 2421 C C . TYR B 1 109 ? 3.143 13.961 4.832 1 98.25 109 TYR B C 1
ATOM 2423 O O . TYR B 1 109 ? 3.207 15.188 4.691 1 98.25 109 TYR B O 1
ATOM 2431 N N . SER B 1 110 ? 4.215 13.211 5.191 1 96.25 110 SER B N 1
ATOM 2432 C CA . SER B 1 110 ? 5.59 13.695 5.293 1 96.25 110 SER B CA 1
ATOM 2433 C C . SER B 1 110 ? 5.723 14.773 6.363 1 96.25 110 SER B C 1
ATOM 2435 O O . SER B 1 110 ? 6.449 15.75 6.184 1 96.25 110 SER B O 1
ATOM 2437 N N . CYS B 1 111 ? 4.996 14.578 7.469 1 96 111 CYS B N 1
ATOM 2438 C CA . CYS B 1 111 ? 5.039 15.625 8.484 1 96 111 CYS B CA 1
ATOM 2439 C C . CYS B 1 111 ? 4.906 15.031 9.883 1 96 111 CYS B C 1
ATOM 2441 O O . CYS B 1 111 ? 5.129 15.727 10.883 1 96 111 CYS B O 1
ATOM 2443 N N . TYR B 1 112 ? 4.656 13.75 10.031 1 96.38 112 TYR B N 1
ATOM 2444 C CA . TYR B 1 112 ? 4.234 13.094 11.258 1 96.38 112 TYR B CA 1
ATOM 2445 C C . TYR B 1 112 ? 5.277 13.273 12.359 1 96.38 112 TYR B C 1
ATOM 2447 O O . TYR B 1 112 ? 4.93 13.5 13.523 1 96.38 112 TYR B O 1
ATOM 2455 N N . PRO B 1 113 ? 6.562 13.219 12.039 1 94.44 113 PRO B N 1
ATOM 2456 C CA . PRO B 1 113 ? 7.57 13.352 13.094 1 94.44 113 PRO B CA 1
ATOM 2457 C C . PRO B 1 113 ? 7.516 14.711 13.789 1 94.44 113 PRO B C 1
ATOM 2459 O O . PRO B 1 113 ? 8.047 14.859 14.898 1 94.44 113 PRO B O 1
ATOM 2462 N N . HIS B 1 114 ? 6.875 15.664 13.211 1 93.31 114 HIS B N 1
ATOM 2463 C CA . HIS B 1 114 ? 6.812 17 13.781 1 93.31 114 HIS B CA 1
ATOM 2464 C C . HIS B 1 114 ? 5.734 17.094 14.852 1 93.31 114 HIS B C 1
ATOM 2466 O O . HIS B 1 114 ? 5.617 18.125 15.531 1 93.31 114 HIS B O 1
ATOM 2472 N N . PHE B 1 115 ? 4.988 16.094 14.969 1 94.06 115 PHE B N 1
ATOM 2473 C CA . PHE B 1 115 ? 3.986 16.016 16.031 1 94.06 115 PHE B CA 1
ATOM 2474 C C . PHE B 1 115 ? 4.504 15.203 17.203 1 94.06 115 PHE B C 1
ATOM 2476 O O . PHE B 1 115 ? 4.547 13.977 17.156 1 94.06 115 PHE B O 1
ATOM 2483 N N . SER B 1 116 ? 4.801 15.836 18.281 1 89.81 116 SER B N 1
ATOM 2484 C CA . SER B 1 116 ? 5.527 15.211 19.375 1 89.81 116 SER B CA 1
ATOM 2485 C C . SER B 1 116 ? 4.59 14.414 20.281 1 89.81 116 SER B C 1
ATOM 2487 O O . SER B 1 116 ? 4.934 13.32 20.734 1 89.81 116 SER B O 1
ATOM 2489 N N . ASP B 1 117 ? 3.469 14.961 20.578 1 94 117 ASP B N 1
ATOM 2490 C CA . ASP B 1 117 ? 2.492 14.25 21.391 1 94 117 ASP B CA 1
ATOM 2491 C C . ASP B 1 117 ? 1.608 13.344 20.547 1 94 117 ASP B C 1
ATOM 2493 O O . ASP B 1 117 ? 0.524 13.75 20.109 1 94 117 ASP B O 1
ATOM 2497 N N . LY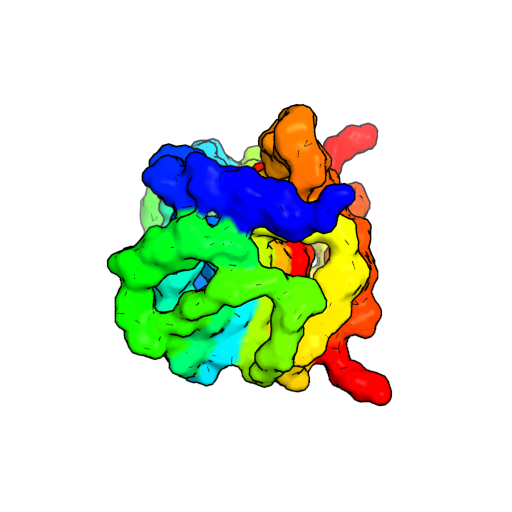S B 1 118 ? 2.023 12.125 20.406 1 95.94 118 LYS B N 1
ATOM 2498 C CA . LYS B 1 118 ? 1.409 11.203 19.469 1 95.94 118 LYS B CA 1
ATOM 2499 C C . LYS B 1 118 ? 0.022 10.773 19.938 1 95.94 118 LYS B C 1
ATOM 2501 O O . LYS B 1 118 ? -0.887 10.586 19.125 1 95.94 118 LYS B O 1
ATOM 2506 N N . LYS B 1 119 ? -0.102 10.594 21.203 1 96.12 119 LYS B N 1
ATOM 2507 C CA . LYS B 1 119 ? -1.409 10.219 21.734 1 96.12 119 LYS B CA 1
ATOM 2508 C C . LYS B 1 119 ? -2.439 11.312 21.5 1 96.12 119 LYS B C 1
ATOM 2510 O O . LYS B 1 119 ? -3.568 11.039 21.094 1 96.12 119 LYS B O 1
ATOM 2515 N N . ALA B 1 120 ? -2.045 12.516 21.797 1 96.56 120 ALA B N 1
ATOM 2516 C CA . ALA B 1 120 ? -2.93 13.648 21.531 1 96.56 120 ALA B CA 1
ATOM 2517 C C . ALA B 1 120 ? -3.238 13.758 20.031 1 96.56 120 ALA B C 1
ATOM 2519 O O . ALA B 1 120 ? -4.359 14.094 19.641 1 96.56 120 ALA B O 1
ATOM 2520 N N . PHE B 1 121 ? -2.232 13.531 19.25 1 97.25 121 PHE B N 1
ATOM 2521 C CA . PHE B 1 121 ? -2.408 13.539 17.797 1 97.25 121 PHE B CA 1
ATOM 2522 C C . PHE B 1 121 ? -3.473 12.531 17.375 1 97.25 121 PHE B C 1
ATOM 2524 O O . PHE B 1 121 ? -4.379 12.867 16.609 1 97.25 121 PHE B O 1
ATOM 2531 N N . ALA B 1 122 ? -3.402 11.336 17.891 1 97.88 122 ALA B N 1
ATOM 2532 C CA . ALA B 1 122 ? -4.352 10.273 17.578 1 97.88 122 ALA B CA 1
ATOM 2533 C C . ALA B 1 122 ? -5.766 10.648 18.016 1 97.88 122 ALA B C 1
ATOM 2535 O O . ALA B 1 122 ? -6.723 10.461 17.266 1 97.88 122 ALA B O 1
ATOM 2536 N N . SER B 1 123 ? -5.84 11.18 19.172 1 96.81 123 SER B N 1
ATOM 2537 C CA . SER B 1 123 ? -7.137 11.594 19.688 1 96.81 123 SER B CA 1
ATOM 2538 C C . SER B 1 123 ? -7.75 12.695 18.828 1 96.81 123 SER B C 1
ATOM 2540 O O . SER B 1 123 ? -8.953 12.68 18.547 1 96.81 123 SER B O 1
ATOM 2542 N N . GLN B 1 124 ? -6.934 13.625 18.484 1 97.81 124 GLN B N 1
ATOM 2543 C CA . GLN B 1 124 ? -7.391 14.727 17.641 1 97.81 124 GLN B CA 1
ATOM 2544 C C . GLN B 1 124 ? -7.859 14.219 16.281 1 97.81 124 GLN B C 1
ATOM 2546 O O . GLN B 1 124 ? -8.867 14.688 15.75 1 97.81 124 GLN B O 1
ATOM 2551 N N . LEU B 1 125 ? -7.137 13.297 15.656 1 98.06 125 LEU B N 1
ATOM 2552 C CA . LEU B 1 125 ? -7.559 12.664 14.406 1 98.06 125 LEU B CA 1
ATOM 2553 C C . LEU B 1 125 ? -8.969 12.094 14.539 1 98.06 125 LEU B C 1
ATOM 2555 O O . LEU B 1 125 ? -9.828 12.352 13.695 1 98.06 125 LEU B O 1
ATOM 2559 N N . SER B 1 126 ? -9.109 11.375 15.594 1 97.62 126 SER B N 1
ATOM 2560 C CA . SER B 1 126 ? -10.398 10.734 15.82 1 97.62 126 SER B CA 1
ATOM 2561 C C . SER B 1 126 ? -11.516 11.766 15.961 1 97.62 126 SER B C 1
ATOM 2563 O O . SER B 1 126 ? -12.609 11.578 15.414 1 97.62 126 SER B O 1
ATOM 2565 N N . ALA B 1 127 ? -11.234 12.82 16.656 1 96.94 127 ALA B N 1
ATOM 2566 C CA . ALA B 1 127 ? -12.234 13.867 16.891 1 96.94 127 ALA B CA 1
ATOM 2567 C C . ALA B 1 127 ? -12.648 14.539 15.594 1 96.94 127 ALA B C 1
ATOM 2569 O O . ALA B 1 127 ? -13.805 14.945 15.438 1 96.94 127 ALA B O 1
ATOM 2570 N N . CYS B 1 128 ? -11.766 14.648 14.672 1 97.88 128 CYS B N 1
ATOM 2571 C CA . CYS B 1 128 ? -12.008 15.375 13.43 1 97.88 128 CYS B CA 1
ATOM 2572 C C . CYS B 1 128 ? -12.797 14.523 12.438 1 97.88 128 CYS B C 1
ATOM 2574 O O . CYS B 1 128 ? -13.469 15.055 11.555 1 97.88 128 CYS B O 1
ATOM 2576 N N . LEU B 1 129 ? -12.742 13.227 12.586 1 98.25 129 LEU B N 1
ATOM 2577 C CA . LEU B 1 129 ? -13.258 12.32 11.562 1 98.25 129 LEU B CA 1
ATOM 2578 C C . LEU B 1 129 ? -14.711 11.969 11.828 1 98.25 129 LEU B C 1
ATOM 2580 O O . LEU B 1 129 ? -15.148 11.906 12.977 1 98.25 129 LEU B O 1
ATOM 2584 N N . ASN B 1 130 ? -15.438 11.719 10.719 1 96.62 130 ASN B N 1
ATOM 2585 C CA . ASN B 1 130 ? -16.75 11.094 10.773 1 96.62 130 ASN B CA 1
ATOM 2586 C C . ASN B 1 130 ? -16.672 9.672 11.32 1 96.62 130 ASN B C 1
ATOM 2588 O O . ASN B 1 130 ? -15.586 9.125 11.5 1 96.62 130 ASN B O 1
ATOM 2592 N N . GLU B 1 131 ? -17.953 9.25 11.523 1 93.62 131 GLU B N 1
ATOM 2593 C CA . GLU B 1 131 ? -18.016 7.828 11.836 1 93.62 131 GLU B CA 1
ATOM 2594 C C . GLU B 1 131 ? -17.422 6.988 10.711 1 93.62 131 GLU B C 1
ATOM 2596 O O . GLU B 1 131 ? -17.672 7.25 9.531 1 93.62 131 GLU B O 1
ATOM 2601 N N . ASN B 1 132 ? -16.609 6.129 10.961 1 91.56 132 ASN B N 1
ATOM 2602 C CA . ASN B 1 132 ? -15.938 5.23 10.031 1 91.56 132 ASN B CA 1
ATOM 2603 C C . ASN B 1 132 ? -14.914 5.977 9.18 1 91.56 132 ASN B C 1
ATOM 2605 O O . ASN B 1 132 ? -14.508 5.492 8.117 1 91.56 132 ASN B O 1
ATOM 2609 N N . GLY B 1 133 ? -14.688 7.285 9.539 1 98 133 GLY B N 1
ATOM 2610 C CA . GLY B 1 133 ? -13.672 8.039 8.812 1 98 133 GLY B CA 1
ATOM 2611 C C . GLY B 1 133 ? -12.297 7.402 8.883 1 98 133 GLY B C 1
ATOM 2612 O O . GLY B 1 133 ? -12.008 6.629 9.797 1 98 133 GLY B O 1
ATOM 2613 N N . ARG B 1 134 ? -11.484 7.727 7.93 1 98.56 134 ARG B N 1
ATOM 2614 C CA . ARG B 1 134 ? -10.156 7.129 7.824 1 98.56 134 ARG B CA 1
ATOM 2615 C C . ARG B 1 134 ? -9.07 8.156 8.117 1 98.56 134 ARG B C 1
ATOM 2617 O O . ARG B 1 134 ? -9.172 9.312 7.699 1 98.56 134 ARG B O 1
ATOM 2624 N N . PHE B 1 135 ? -8.055 7.738 8.828 1 98.81 135 PHE B N 1
ATOM 2625 C CA . PHE B 1 135 ? -6.824 8.523 8.875 1 98.81 135 PHE B CA 1
ATOM 2626 C C . PHE B 1 135 ? -5.719 7.848 8.07 1 98.81 135 PHE B C 1
ATOM 2628 O O . PHE B 1 135 ? -5.754 6.633 7.859 1 98.81 135 PHE B O 1
ATOM 2635 N N . VAL B 1 136 ? -4.809 8.625 7.535 1 98.88 136 VAL B N 1
ATOM 2636 C CA . VAL B 1 136 ? -3.607 8.125 6.875 1 98.88 136 VAL B CA 1
ATOM 2637 C C . VAL B 1 136 ? -2.393 8.922 7.34 1 98.88 136 VAL B C 1
ATOM 2639 O O . VAL B 1 136 ? -2.373 10.156 7.242 1 98.88 136 VAL B O 1
ATOM 2642 N N . ILE B 1 137 ? -1.464 8.289 7.91 1 98.81 137 ILE B N 1
ATOM 2643 C CA . ILE B 1 137 ? -0.109 8.797 8.094 1 98.81 137 ILE B CA 1
ATOM 2644 C C . ILE B 1 137 ? 0.834 8.133 7.098 1 98.81 137 ILE B C 1
ATOM 2646 O O . ILE B 1 137 ? 0.951 6.902 7.07 1 98.81 137 ILE B O 1
ATOM 2650 N N . ALA B 1 138 ? 1.479 8.953 6.309 1 98.62 138 ALA B N 1
ATOM 2651 C CA . ALA B 1 138 ? 2.291 8.328 5.27 1 98.62 138 ALA B CA 1
ATOM 2652 C C . ALA B 1 138 ? 3.543 9.148 4.98 1 98.62 138 ALA B C 1
ATOM 2654 O O . ALA B 1 138 ? 3.523 10.375 5.07 1 98.62 138 ALA B O 1
ATOM 2655 N N . HIS B 1 139 ? 4.578 8.438 4.688 1 97.31 139 HIS B N 1
ATOM 2656 C CA . HIS B 1 139 ? 5.836 8.977 4.176 1 97.31 139 HIS B CA 1
ATOM 2657 C C . HIS B 1 139 ? 6.309 8.188 2.955 1 97.31 139 HIS B C 1
ATOM 2659 O O . HIS B 1 139 ? 6.25 6.961 2.941 1 97.31 139 HIS B O 1
ATOM 2665 N N . SER B 1 140 ? 6.773 8.859 1.933 1 96.56 140 SER B N 1
ATOM 2666 C CA . SER B 1 140 ? 7.281 8.227 0.722 1 96.56 140 SER B CA 1
ATOM 2667 C C . SER B 1 140 ? 8.789 8.008 0.797 1 96.56 140 SER B C 1
ATOM 2669 O O . SER B 1 140 ? 9.492 8.133 -0.21 1 96.56 140 SER B O 1
ATOM 2671 N N . GLU B 1 141 ? 9.289 7.898 1.964 1 93.81 141 GLU B N 1
ATOM 2672 C CA . GLU B 1 141 ? 10.664 7.547 2.307 1 93.81 141 GLU B CA 1
ATOM 2673 C C . GLU B 1 141 ? 10.711 6.555 3.461 1 93.81 141 GLU B C 1
ATOM 2675 O O . GLU B 1 141 ? 9.719 6.371 4.168 1 93.81 141 GLU B O 1
ATOM 2680 N N . SER B 1 142 ? 11.859 5.953 3.617 1 93.31 142 SER B N 1
ATOM 2681 C CA . SER B 1 142 ? 12.023 4.98 4.691 1 93.31 142 SER B CA 1
ATOM 2682 C C . SER B 1 142 ? 12.078 5.668 6.055 1 93.31 142 SER B C 1
ATOM 2684 O O . SER B 1 142 ? 12.461 6.836 6.152 1 93.31 142 SER B O 1
ATOM 2686 N N . ARG B 1 143 ? 11.68 4.863 7.012 1 91.81 143 ARG B N 1
ATOM 2687 C CA . ARG B 1 143 ? 11.797 5.352 8.383 1 91.81 143 ARG B CA 1
ATOM 2688 C C . ARG B 1 143 ? 13.234 5.762 8.688 1 91.81 143 ARG B C 1
ATOM 2690 O O . ARG B 1 143 ? 13.469 6.777 9.344 1 91.81 143 ARG B O 1
ATOM 2697 N N . GLU B 1 144 ? 14.227 5.039 8.172 1 91.31 144 GLU B N 1
ATOM 2698 C CA . GLU B 1 144 ? 15.633 5.348 8.383 1 91.31 144 GLU B CA 1
ATOM 2699 C C . GLU B 1 144 ? 16 6.691 7.766 1 91.31 144 GLU B C 1
ATOM 2701 O O . GLU B 1 144 ? 16.688 7.504 8.398 1 91.31 144 GLU B O 1
ATOM 2706 N N . THR B 1 145 ? 15.602 6.855 6.586 1 91 145 THR B N 1
ATOM 2707 C CA . THR B 1 145 ? 15.875 8.109 5.891 1 91 145 THR B CA 1
ATOM 2708 C C . THR B 1 145 ? 15.258 9.289 6.645 1 91 145 THR B C 1
ATOM 2710 O O . THR B 1 145 ? 15.914 10.312 6.848 1 91 145 THR B O 1
ATOM 2713 N N . ILE B 1 146 ? 14.055 9.109 7.07 1 91 146 ILE B N 1
ATOM 2714 C CA . ILE B 1 146 ? 13.328 10.156 7.789 1 91 146 ILE B CA 1
ATOM 2715 C C . ILE B 1 146 ? 14.039 10.461 9.109 1 91 146 ILE B C 1
ATOM 2717 O O . ILE B 1 146 ? 14.297 11.625 9.43 1 91 146 ILE B O 1
ATOM 2721 N N . ASN B 1 147 ? 14.414 9.477 9.836 1 90.56 147 ASN B N 1
ATOM 2722 C CA . ASN B 1 147 ? 15.07 9.648 11.133 1 90.56 147 ASN B CA 1
ATOM 2723 C C . ASN B 1 147 ? 16.438 10.289 10.992 1 90.56 147 ASN B C 1
ATOM 2725 O O . ASN B 1 147 ? 16.875 11.039 11.867 1 90.56 147 ASN B O 1
ATOM 2729 N N . SER B 1 148 ? 17.109 10 9.898 1 86.69 148 SER B N 1
ATOM 2730 C CA . SER B 1 148 ? 18.422 10.594 9.656 1 86.69 148 SER B CA 1
ATOM 2731 C C . SER B 1 148 ? 18.312 12.094 9.375 1 86.69 148 SER B C 1
ATOM 2733 O O . SER B 1 148 ? 19.172 12.875 9.789 1 86.69 148 SER B O 1
ATOM 2735 N N . ARG B 1 149 ? 17.328 12.453 8.648 1 81.62 149 ARG B N 1
ATOM 2736 C CA . ARG B 1 149 ? 17.094 13.859 8.32 1 81.62 149 ARG B CA 1
ATOM 2737 C C . ARG B 1 149 ? 16.656 14.641 9.555 1 81.62 149 ARG B C 1
ATOM 2739 O O . ARG B 1 149 ? 16.875 15.844 9.641 1 81.62 149 ARG B O 1
ATOM 2746 N N . HIS B 1 150 ? 16.062 14 10.492 1 77.81 150 HIS B N 1
ATOM 2747 C CA . HIS B 1 150 ? 15.492 14.656 11.656 1 77.81 150 HIS B CA 1
ATOM 2748 C C . HIS B 1 150 ? 16.438 14.594 12.852 1 77.81 150 HIS B C 1
ATOM 2750 O O . HIS B 1 150 ? 16.047 14.883 13.977 1 77.81 150 HIS B O 1
ATOM 2756 N N . SER B 1 151 ? 17.656 14.156 12.578 1 69 151 SER B N 1
ATOM 2757 C CA . SER B 1 151 ? 18.641 14.016 13.641 1 69 151 SER B CA 1
ATOM 2758 C C . SER B 1 151 ? 19.469 15.289 13.789 1 69 151 SER B C 1
ATOM 2760 O O . SER B 1 151 ? 20.172 15.469 14.789 1 69 151 SER B O 1
ATOM 2762 N N . GLY B 1 152 ? 19.344 16.156 12.891 1 66.31 152 GLY B N 1
ATOM 2763 C CA . GLY B 1 152 ? 20.078 17.406 13.055 1 66.31 152 GLY B CA 1
ATOM 2764 C C . GLY B 1 152 ? 19.578 18.25 14.211 1 66.31 152 GLY B C 1
ATOM 2765 O O . GLY B 1 152 ? 18.406 18.172 14.586 1 66.31 152 GLY B O 1
ATOM 2766 N N . ASP B 1 153 ? 20.469 19 14.773 1 63.53 153 ASP B N 1
ATOM 2767 C CA . ASP B 1 153 ? 20.219 19.734 16.016 1 63.53 153 ASP B CA 1
ATOM 2768 C C . ASP B 1 153 ? 18.969 20.609 15.891 1 63.53 153 ASP B C 1
ATOM 2770 O O . ASP B 1 153 ? 18.141 20.656 16.797 1 63.53 153 ASP B O 1
ATOM 2774 N N . GLN B 1 154 ? 18.875 21.266 14.867 1 63.09 154 GLN B N 1
ATOM 2775 C CA . GLN B 1 154 ? 17.734 22.172 14.703 1 63.09 154 GLN B CA 1
ATOM 2776 C C . GLN B 1 154 ? 16.438 21.406 14.5 1 63.09 154 GLN B C 1
ATOM 2778 O O . GLN B 1 154 ? 15.391 21.797 15.016 1 63.09 154 GLN B O 1
ATOM 2783 N N . VAL B 1 155 ? 16.578 20.359 13.812 1 68.81 155 VAL B N 1
ATOM 2784 C CA . VAL B 1 155 ? 15.383 19.594 13.484 1 68.81 155 VAL B CA 1
ATOM 2785 C C . VAL B 1 155 ? 14.984 18.734 14.68 1 68.81 155 VAL B C 1
ATOM 2787 O O . VAL B 1 155 ? 13.797 18.547 14.945 1 68.81 155 VAL B O 1
ATOM 2790 N N . LYS B 1 156 ? 15.969 18.312 15.336 1 69.5 156 LYS B N 1
ATOM 2791 C CA . LYS B 1 156 ? 15.703 17.484 16.516 1 69.5 156 LYS B CA 1
ATOM 2792 C C . LYS B 1 156 ? 14.797 18.219 17.5 1 69.5 156 LYS B C 1
ATOM 2794 O O . LYS B 1 156 ? 14.086 17.578 18.281 1 69.5 156 LYS B O 1
ATOM 2799 N N . LYS B 1 157 ? 14.891 19.422 17.406 1 64.69 157 LYS B N 1
ATOM 2800 C CA . LYS B 1 157 ? 14.102 20.219 18.328 1 64.69 157 LYS B CA 1
ATOM 2801 C C . LYS B 1 157 ? 12.625 20.219 17.938 1 64.69 157 LYS B C 1
ATOM 2803 O O . LYS B 1 157 ? 11.758 20.516 18.766 1 64.69 157 LYS B O 1
ATOM 2808 N N . VAL B 1 158 ? 12.422 19.828 16.75 1 70.94 158 VAL B N 1
ATOM 2809 C CA . VAL B 1 158 ? 11.047 20 16.297 1 70.94 158 VAL B CA 1
ATOM 2810 C C . VAL B 1 158 ? 10.508 18.672 15.758 1 70.94 158 VAL B C 1
ATOM 2812 O O . VAL B 1 158 ? 9.461 18.641 15.109 1 70.94 158 VAL B O 1
ATOM 2815 N N . SER B 1 159 ? 11.281 17.594 15.93 1 79.88 159 SER B N 1
ATOM 2816 C CA . SER B 1 159 ? 10.836 16.328 15.359 1 79.88 159 SER B CA 1
ATOM 2817 C C . SER B 1 159 ? 11.125 15.172 16.312 1 79.88 159 SER B C 1
ATOM 2819 O O . SER B 1 159 ? 12.023 15.258 17.141 1 79.88 159 SER B O 1
ATOM 2821 N N . SER B 1 160 ? 10.305 14.211 16.281 1 82 160 SER B N 1
ATOM 2822 C CA . SER B 1 160 ? 10.508 12.992 17.062 1 82 160 SER B CA 1
ATOM 2823 C C . SER B 1 160 ? 10.914 11.828 16.156 1 82 160 SER B C 1
ATOM 2825 O O . SER B 1 160 ? 10.602 11.82 14.969 1 82 160 SER B O 1
ATOM 2827 N N . HIS B 1 161 ? 11.547 10.906 16.719 1 88.38 161 HIS B N 1
ATOM 2828 C CA . HIS B 1 161 ? 12.008 9.695 16.062 1 88.38 161 HIS B CA 1
ATOM 2829 C C . HIS B 1 161 ? 10.844 8.789 15.688 1 88.38 161 HIS B C 1
ATOM 2831 O O . HIS B 1 161 ? 9.945 8.562 16.516 1 88.38 161 HIS B O 1
ATOM 2837 N N . LEU B 1 162 ? 10.812 8.359 14.453 1 92.31 162 LEU B N 1
ATOM 2838 C CA . LEU B 1 162 ? 9.805 7.414 14 1 92.31 162 LEU B CA 1
ATOM 2839 C C . LEU B 1 162 ? 10.172 5.988 14.406 1 92.31 162 LEU B C 1
ATOM 2841 O O . LEU B 1 162 ? 11.273 5.52 14.117 1 92.31 162 LEU B O 1
ATOM 2845 N N . GLN B 1 163 ? 9.234 5.332 15.086 1 95.06 163 GLN B N 1
ATOM 2846 C CA . GLN B 1 163 ? 9.43 3.938 15.477 1 95.06 163 GLN B CA 1
ATOM 2847 C C . GLN B 1 163 ? 8.992 2.99 14.367 1 95.06 163 GLN B C 1
ATOM 2849 O O . GLN B 1 163 ? 8.406 3.42 13.367 1 95.06 163 GLN B O 1
ATOM 2854 N N . ALA B 1 164 ? 9.344 1.655 14.594 1 96.56 164 ALA B N 1
ATOM 2855 C CA . ALA B 1 164 ? 8.82 0.632 13.695 1 96.56 164 ALA B CA 1
ATOM 2856 C C . ALA B 1 164 ? 7.301 0.694 13.617 1 96.56 164 ALA B C 1
ATOM 2858 O O . ALA B 1 164 ? 6.633 0.956 14.617 1 96.56 164 ALA B O 1
ATOM 2859 N N . VAL B 1 165 ? 6.793 0.437 12.477 1 97.62 165 VAL B N 1
ATOM 2860 C CA . VAL B 1 165 ? 5.391 0.709 12.18 1 97.62 165 VAL B CA 1
ATOM 2861 C C . VAL B 1 165 ? 4.5 -0.063 13.156 1 97.62 165 VAL B C 1
ATOM 2863 O O . VAL B 1 165 ? 3.467 0.445 13.594 1 97.62 165 VAL B O 1
ATOM 2866 N N . LYS B 1 166 ? 4.84 -1.299 13.461 1 95.94 166 LYS B N 1
ATOM 2867 C CA . LYS B 1 166 ? 4.035 -2.109 14.375 1 95.94 166 LYS B CA 1
ATOM 2868 C C . LYS B 1 166 ? 3.969 -1.475 15.766 1 95.94 166 LYS B C 1
ATOM 2870 O O . LYS B 1 166 ? 2.914 -1.472 16.406 1 95.94 166 LYS B O 1
ATOM 2875 N N . THR B 1 167 ? 5.082 -0.923 16.203 1 97.12 167 THR B N 1
ATOM 2876 C CA . THR B 1 167 ? 5.152 -0.262 17.5 1 97.12 167 THR B CA 1
ATOM 2877 C C . THR B 1 167 ? 4.418 1.076 17.469 1 97.12 167 THR B C 1
ATOM 2879 O O . THR B 1 167 ? 3.605 1.365 18.344 1 97.12 167 THR B O 1
ATOM 2882 N N . GLU B 1 168 ? 4.715 1.874 16.5 1 97.44 168 GLU B N 1
ATOM 2883 C CA . GLU B 1 168 ? 4.105 3.193 16.375 1 97.44 168 GLU B CA 1
ATOM 2884 C C . GLU B 1 168 ? 2.586 3.092 16.266 1 97.44 168 GLU B C 1
ATOM 2886 O O . GLU B 1 168 ? 1.858 3.895 16.844 1 97.44 168 GLU B O 1
ATOM 2891 N N . ALA B 1 169 ? 2.148 2.092 15.531 1 97.81 169 ALA B N 1
ATOM 2892 C CA . ALA B 1 169 ? 0.728 1.923 15.234 1 97.81 169 ALA B CA 1
ATOM 2893 C C . ALA B 1 169 ? -0.073 1.671 16.516 1 97.81 169 ALA B C 1
ATOM 2895 O O . ALA B 1 169 ? -1.28 1.919 16.547 1 97.81 169 ALA B O 1
ATOM 2896 N N . GLU B 1 170 ? 0.528 1.193 17.516 1 97.69 170 GLU B N 1
ATOM 2897 C CA . GLU B 1 170 ? -0.153 0.897 18.766 1 97.69 170 GLU B CA 1
ATOM 2898 C C . GLU B 1 170 ? -0.789 2.152 19.359 1 97.69 170 GLU B C 1
ATOM 2900 O O . GLU B 1 170 ? -1.807 2.072 20.047 1 97.69 170 GLU B O 1
ATOM 2905 N N . ILE B 1 171 ? -0.215 3.238 19.109 1 97.56 171 ILE B N 1
ATOM 2906 C CA . ILE B 1 171 ? -0.702 4.52 19.609 1 97.56 171 ILE B CA 1
ATOM 2907 C C . ILE B 1 171 ? -2.125 4.762 19.125 1 97.56 171 ILE B C 1
ATOM 2909 O O . ILE B 1 171 ? -2.928 5.398 19.797 1 97.56 171 ILE B O 1
ATOM 2913 N N . PHE B 1 172 ? -2.455 4.199 18 1 98.19 172 PHE B N 1
ATOM 2914 C CA . PHE B 1 172 ? -3.711 4.52 17.328 1 98.19 172 PHE B CA 1
ATOM 2915 C C . PHE B 1 172 ? -4.75 3.436 17.578 1 98.19 172 PHE B C 1
ATOM 2917 O O . PHE B 1 172 ? -5.914 3.584 17.203 1 98.19 172 PHE B O 1
ATOM 2924 N N . ASP B 1 173 ? -4.395 2.354 18.234 1 96.19 173 ASP B N 1
ATOM 2925 C CA . ASP B 1 173 ? -5.219 1.155 18.359 1 96.19 173 ASP B CA 1
ATOM 2926 C C . ASP B 1 173 ? -6.496 1.443 19.141 1 96.19 173 ASP B C 1
ATOM 2928 O O . ASP B 1 173 ? -7.539 0.836 18.891 1 96.19 173 ASP B O 1
ATOM 2932 N N . SER B 1 174 ? -6.41 2.354 20.047 1 94.69 174 SER B N 1
ATOM 2933 C CA . SER B 1 174 ? -7.574 2.627 20.875 1 94.69 174 SER B CA 1
ATOM 2934 C C . SER B 1 174 ? -8.688 3.303 20.078 1 94.69 174 SER B C 1
ATOM 2936 O O . SER B 1 174 ? -9.867 3.051 20.312 1 94.69 174 SER B O 1
ATOM 2938 N N . ASP B 1 175 ? -8.305 4.098 19.109 1 96.94 175 ASP B N 1
ATOM 2939 C CA . ASP B 1 175 ? -9.281 4.949 18.422 1 96.94 175 ASP B CA 1
ATOM 2940 C C . ASP B 1 175 ? -9.594 4.41 17.031 1 96.94 175 ASP B C 1
ATOM 2942 O O . ASP B 1 175 ? -10.602 4.793 16.422 1 96.94 175 ASP B O 1
ATOM 2946 N N . PHE B 1 176 ? -8.758 3.49 16.578 1 98.19 176 PHE B N 1
ATOM 2947 C CA . PHE B 1 176 ? -8.883 3.127 15.172 1 98.19 176 PHE B CA 1
ATOM 2948 C C . PHE B 1 176 ? -8.742 1.62 14.984 1 98.19 176 PHE B C 1
ATOM 2950 O O . PHE B 1 176 ? -8.039 0.958 15.75 1 98.19 176 PHE B O 1
ATOM 2957 N N . LYS B 1 177 ? -9.461 1.081 13.984 1 97.62 177 LYS B N 1
ATOM 2958 C CA . LYS B 1 177 ? -9.18 -0.238 13.422 1 97.62 177 LYS B CA 1
ATOM 2959 C C . LYS B 1 177 ? -8.117 -0.159 12.336 1 97.62 177 LYS B C 1
ATOM 2961 O O . LYS B 1 177 ? -8.398 0.257 11.211 1 97.62 177 LYS B O 1
ATOM 2966 N N . LEU B 1 178 ? -6.941 -0.568 12.656 1 98.31 178 LEU B N 1
ATOM 2967 C CA . LEU B 1 178 ? -5.816 -0.444 11.734 1 98.31 178 LEU B CA 1
ATOM 2968 C C . LEU B 1 178 ? -5.898 -1.492 10.633 1 98.31 178 LEU B C 1
ATOM 2970 O O . LEU B 1 178 ? -6.168 -2.664 10.898 1 98.31 178 LEU B O 1
ATOM 2974 N N . ASP B 1 179 ? -5.66 -1.037 9.383 1 98.31 179 ASP B N 1
ATOM 2975 C CA . ASP B 1 179 ? -5.805 -1.983 8.281 1 98.31 179 ASP B CA 1
ATOM 2976 C C . ASP B 1 179 ? -4.715 -1.782 7.234 1 98.31 179 ASP B C 1
ATOM 2978 O O . ASP B 1 179 ? -4.652 -2.518 6.246 1 98.31 179 ASP B O 1
ATOM 2982 N N . ILE B 1 180 ? -3.885 -0.838 7.41 1 98.75 180 ILE B N 1
ATOM 2983 C CA . ILE B 1 180 ? -2.707 -0.643 6.57 1 98.75 180 ILE B CA 1
ATOM 2984 C C . ILE B 1 180 ? -1.48 -0.408 7.453 1 98.75 180 ILE B C 1
ATOM 2986 O O . ILE B 1 180 ? -1.417 0.578 8.188 1 98.75 180 ILE B O 1
ATOM 2990 N N . LEU B 1 181 ? -0.539 -1.218 7.43 1 98.75 181 LEU B N 1
ATOM 2991 C CA . LEU B 1 181 ? 0.783 -1.071 8.031 1 98.75 181 LEU B CA 1
ATOM 2992 C C . LEU B 1 181 ? 1.878 -1.375 7.016 1 98.75 181 LEU B C 1
ATOM 2994 O O . LEU B 1 181 ? 1.989 -2.506 6.535 1 98.75 181 LEU B O 1
ATOM 2998 N N . VAL B 1 182 ? 2.596 -0.39 6.664 1 98.75 182 VAL B N 1
ATOM 2999 C CA . VAL B 1 182 ? 3.676 -0.513 5.691 1 98.75 182 VAL B CA 1
ATOM 3000 C C . VAL B 1 182 ? 4.957 0.092 6.262 1 98.75 182 VAL B C 1
ATOM 3002 O O . VAL B 1 182 ? 4.957 1.23 6.734 1 98.75 182 VAL B O 1
ATOM 3005 N N . ASP B 1 183 ? 5.969 -0.567 6.297 1 98.19 183 ASP B N 1
ATOM 3006 C CA . ASP B 1 183 ? 7.277 -0.138 6.777 1 98.19 183 ASP B CA 1
ATOM 3007 C C . ASP B 1 183 ? 8.398 -0.751 5.938 1 98.19 183 ASP B C 1
ATOM 3009 O O . ASP B 1 183 ? 9.148 -1.599 6.418 1 98.19 183 ASP B O 1
ATOM 3013 N N . THR B 1 184 ? 8.5 -0.29 4.68 1 97.19 184 THR B N 1
ATOM 3014 C CA . THR B 1 184 ? 9.516 -0.768 3.75 1 97.19 184 THR B CA 1
ATOM 3015 C C . THR B 1 184 ? 10.711 0.184 3.719 1 97.19 184 THR B C 1
ATOM 3017 O O . THR B 1 184 ? 10.742 1.174 4.453 1 97.19 184 THR B O 1
ATOM 3020 N N . THR B 1 185 ? 11.688 -0.122 2.928 1 95.12 185 THR B N 1
ATOM 3021 C CA . THR B 1 185 ? 12.844 0.756 2.764 1 95.12 185 THR B CA 1
ATOM 3022 C C . THR B 1 185 ? 12.477 1.986 1.939 1 95.12 185 THR B C 1
ATOM 3024 O O . THR B 1 185 ? 13.297 2.885 1.752 1 95.12 185 THR B O 1
ATOM 3027 N N . GLU B 1 186 ? 11.133 2.049 1.56 1 95.38 186 GLU B N 1
ATOM 3028 C CA . GLU B 1 186 ? 10.797 3.131 0.64 1 95.38 186 GLU B CA 1
ATOM 3029 C C . GLU B 1 186 ? 9.555 3.885 1.109 1 95.38 186 GLU B C 1
ATOM 3031 O O . GLU B 1 186 ? 9.32 5.02 0.693 1 95.38 186 GLU B O 1
ATOM 3036 N N . ILE B 1 187 ? 8.773 3.232 1.855 1 97.56 187 ILE B N 1
ATOM 3037 C CA . ILE B 1 187 ? 7.469 3.793 2.199 1 97.56 187 ILE B CA 1
ATOM 3038 C C . ILE B 1 187 ? 7.121 3.445 3.645 1 97.56 187 ILE B C 1
ATOM 3040 O O . ILE B 1 187 ? 7.457 2.359 4.125 1 97.56 187 ILE B O 1
ATOM 3044 N N . TYR B 1 188 ? 6.527 4.332 4.359 1 98.19 188 TYR B N 1
ATOM 3045 C CA . TYR B 1 188 ? 6.016 4.168 5.715 1 98.19 188 TYR B CA 1
ATOM 3046 C C . TYR B 1 188 ? 4.562 4.629 5.809 1 98.19 188 TYR B C 1
ATOM 3048 O O . TYR B 1 188 ? 4.258 5.789 5.531 1 98.19 188 TYR B O 1
ATOM 3056 N N . IL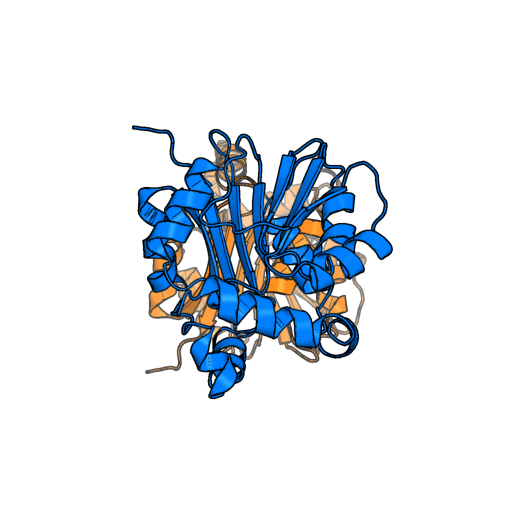E B 1 189 ? 3.635 3.703 6.195 1 98.81 189 ILE B N 1
ATOM 3057 C CA . ILE B 1 189 ? 2.223 4.062 6.254 1 98.81 189 ILE B CA 1
ATOM 3058 C C . ILE B 1 189 ? 1.586 3.453 7.5 1 98.81 189 ILE B C 1
ATOM 3060 O O . ILE B 1 189 ? 1.796 2.275 7.801 1 98.81 189 ILE B O 1
ATOM 3064 N N . ILE B 1 190 ? 0.833 4.18 8.203 1 98.75 190 ILE B N 1
ATOM 3065 C CA . ILE B 1 190 ? -0.135 3.734 9.203 1 98.75 190 ILE B CA 1
ATOM 3066 C C . ILE B 1 190 ? -1.517 4.289 8.867 1 98.75 190 ILE B C 1
ATOM 3068 O O . ILE B 1 190 ? -1.687 5.5 8.711 1 98.75 190 ILE B O 1
ATOM 3072 N N . SER B 1 191 ? -2.447 3.438 8.75 1 98.81 191 SER B N 1
ATOM 3073 C CA . SER B 1 191 ? -3.797 3.902 8.438 1 98.81 191 SER B CA 1
ATOM 3074 C C . SER B 1 191 ? -4.852 2.979 9.039 1 98.81 191 SER B C 1
ATOM 3076 O O . SER B 1 191 ? -4.582 1.802 9.297 1 98.81 191 SER B O 1
ATOM 3078 N N . GLY B 1 192 ? -5.984 3.492 9.227 1 98.38 192 GLY B N 1
ATOM 3079 C CA . GLY B 1 192 ? -7.129 2.773 9.758 1 98.38 192 GLY B CA 1
ATOM 3080 C C . GLY B 1 192 ? -8.414 3.576 9.711 1 98.38 192 GLY B C 1
ATOM 3081 O O . GLY B 1 192 ? -8.43 4.711 9.227 1 98.38 192 GLY B O 1
ATOM 3082 N N . THR B 1 193 ? -9.453 2.963 10.172 1 98.25 193 THR B N 1
ATOM 3083 C CA . THR B 1 193 ? -10.758 3.615 10.25 1 98.25 193 THR B CA 1
ATOM 3084 C C . THR B 1 193 ? -11.195 3.787 11.703 1 98.25 193 THR B C 1
ATOM 3086 O O . THR B 1 193 ? -10.867 2.959 12.555 1 98.25 193 THR B O 1
ATOM 3089 N N . LYS B 1 194 ? -11.852 4.914 11.906 1 97.69 194 LYS B N 1
ATOM 3090 C CA . LYS B 1 194 ? -12.297 5.262 13.25 1 97.69 194 LYS B CA 1
ATOM 3091 C C . LYS B 1 194 ? -13.195 4.168 13.828 1 97.69 194 LYS B C 1
ATOM 3093 O O . LYS B 1 194 ? -14.109 3.688 13.156 1 97.69 194 LYS B O 1
ATOM 3098 N N . ARG B 1 195 ? -12.828 3.766 15.062 1 94.38 195 ARG B N 1
ATOM 3099 C CA . ARG B 1 195 ? -13.688 2.82 15.766 1 94.38 195 ARG B CA 1
ATOM 3100 C C . ARG B 1 195 ? -15.008 3.469 16.172 1 94.38 195 ARG B C 1
ATOM 3102 O O . ARG B 1 195 ? -15.047 4.66 16.484 1 94.38 195 ARG B O 1
ATOM 3109 N N . PRO B 1 196 ? -16.031 2.648 16.062 1 85.75 196 PRO B N 1
ATOM 3110 C CA . PRO B 1 196 ? -17.281 3.201 16.562 1 85.75 196 PRO B CA 1
ATOM 3111 C C . PRO B 1 196 ? -17.203 3.627 18.031 1 85.75 196 PRO B C 1
ATOM 3113 O O . PRO B 1 196 ? -16.453 3.037 18.812 1 85.75 196 PRO B O 1
ATOM 3116 N N . LEU B 1 197 ? -17.672 4.824 18.391 1 71.62 197 LEU B N 1
ATOM 3117 C CA . LEU B 1 197 ? -17.719 5.273 19.781 1 71.62 197 LEU B CA 1
ATOM 3118 C C . LEU B 1 197 ? -18.359 4.211 20.672 1 71.62 197 LEU B C 1
ATOM 3120 O O . LEU B 1 197 ? -19.344 3.582 20.281 1 71.62 197 LEU B O 1
ATOM 3124 N N . LYS B 1 198 ? -17.656 3.719 21.625 1 54.94 198 LYS B N 1
ATOM 3125 C CA . LYS B 1 198 ? -18.219 2.801 22.594 1 54.94 198 LYS B CA 1
ATOM 3126 C C . LYS B 1 198 ? -19.438 3.42 23.297 1 54.94 198 LYS B C 1
ATOM 3128 O O . LYS B 1 198 ? -19.469 4.625 23.547 1 54.94 198 LYS B O 1
#

Radius of gyration: 22.54 Å; Cα contacts (8 Å, |Δi|>4): 810; chains: 2; bounding box: 40×68×52 Å

Solvent-accessible surface area (backbone atoms only — not comparable to full-atom values): 20813 Å² total; per-residue (Å²): 131,63,71,60,59,58,45,25,55,53,45,41,74,37,38,92,51,39,76,79,72,54,83,79,59,66,66,53,53,49,22,54,49,55,72,67,58,72,50,67,57,29,33,34,35,33,43,54,35,46,59,39,79,57,50,71,65,53,53,73,42,47,42,58,30,34,42,33,26,17,63,21,60,48,16,44,53,52,16,48,73,75,48,73,51,86,48,47,44,77,43,71,41,53,70,93,70,59,79,73,60,64,20,45,32,38,36,30,57,74,47,62,40,56,52,72,59,54,58,60,49,41,51,44,53,52,63,26,32,29,90,64,10,30,45,37,39,36,30,80,42,14,56,66,59,52,39,59,68,35,60,42,75,76,39,40,71,47,33,43,82,67,63,59,48,78,65,52,46,55,65,38,51,85,52,24,52,73,29,36,41,27,50,43,86,47,32,30,34,45,28,28,28,35,47,78,84,128,131,64,71,60,59,58,44,24,55,54,45,41,75,37,37,91,52,39,76,80,74,53,83,78,58,66,66,52,52,50,24,54,48,56,72,66,60,73,50,66,58,29,33,34,35,34,44,55,35,47,59,37,78,56,50,71,66,54,52,74,43,46,43,60,31,35,42,31,26,17,63,21,60,48,16,45,53,52,16,49,73,73,47,74,52,86,47,48,45,76,42,72,40,53,71,93,71,57,79,72,60,62,20,45,31,38,36,32,56,74,46,61,41,55,52,75,60,54,58,61,50,41,51,44,54,53,62,25,31,30,89,64,11,31,45,38,38,36,32,80,41,13,56,65,59,52,39,60,66,36,58,40,75,76,38,39,74,45,34,45,80,70,62,60,48,77,66,52,48,56,65,38,50,86,53,26,50,72,30,36,41,29,50,42,87,47,32,28,33,44,29,28,29,34,48,77,82,126

InterPro domains:
  IPR029063 S-adenosyl-L-methionine-dependent methyltransferase superfamily [G3DSA:3.40.50.150] (2-181)
  IPR029063 S-adenosyl-L-methionine-dependent methyltransferase superfamily [SSF53335] (4-140)
  IPR041698 Methyltransferase domain 25 [PF13649] (44-133)

Foldseek 3Di:
DPLLVLVQVVLLVCQVPVVVVDDDDPVLLLVQVVVQVDAAQFEEEAEQCFLNPCVVVNCVRHHQAYEYEHQHPSSQVNNCVVDVDPRYHYDYDDLLPDQAAAGQEYEYELCVQLDDPLLSVLVSRLRRYDAQRKYKYKYQAALVVSQVVCPDPSSVSRGHRDDQQVVSLVSNVVFFDWDDADHDRGMGMTMGTGDDDD/DPLLVLVQVVLLVCQVPVVVVDDDDPVLLLVQVVVQVDAAQFEEEAEQCFLNPCVVVNCVRHHQAYEYEHQHPSSQVNNCVVDVDPRYHYDYDDLLPDQAAAGQEYEYELCVQLDDPLLSVLVSRLRRYDAQRKYKYKYQAALVVSQVVCPDPSSVSRGHRDDQQVVSLVSNVVFFDWDDADHDRGMGMTMGTGDDDD

Sequence (396 aa):
MNNAETTRNYFNTLADKWDTICHHNSEKINAILTLAGIKENSRILDIATGTGVLIPYLLKYQPALITAIDLSELMIAEACKKHPEPQVHFKVGNFYEWGETGFDLAIAYSCYPHFSDKKAFASQLSACLNENGRFVIAHSESRETINSRHSGDQVKKVSSHLQAVKTEAEIFDSDFKLDILVDTTEIYIISGTKRPLKMNNAETTRNYFNTLADKWDTICHHNSEKINAILTLAGIKENSRILDIATGTGVLIPYLLKYQPALITAIDLSELMIAEACKKHPEPQVHFKVGNFYEWGETGFDLAIAYSCYPHFSDKKAFASQLSACLNENGRFVIAHSESRETINSRHSGDQVKKVSSHLQAVKTEAEIFDSDFKLDILVDTTEIYIISGTKRPLK